Protein AF-0000000071182675 (afdb_homodimer)

Structure (mmCIF, N/CA/C/O backbone):
data_AF-0000000071182675-model_v1
#
loop_
_entity.id
_entity.type
_entity.pdbx_description
1 polymer 'Uncharacterized protein'
#
loop_
_atom_site.group_PDB
_atom_site.id
_atom_site.type_symbol
_atom_site.label_atom_id
_atom_site.label_alt_id
_atom_site.label_comp_id
_atom_site.label_asym_id
_atom_site.label_entity_id
_atom_site.label_seq_id
_atom_site.pdbx_PDB_ins_code
_atom_site.Cartn_x
_atom_site.Cartn_y
_atom_site.Cartn_z
_atom_site.occupancy
_atom_site.B_iso_or_equiv
_atom_site.auth_seq_id
_atom_site.auth_comp_id
_atom_site.auth_asym_id
_atom_site.auth_atom_id
_atom_site.pdbx_PDB_model_num
ATOM 1 N N . MET A 1 1 ? -35.312 14.773 6.383 1 55.62 1 MET A N 1
ATOM 2 C CA . MET A 1 1 ? -35.469 13.32 6.457 1 55.62 1 MET A CA 1
ATOM 3 C C . MET A 1 1 ? -34.75 12.758 7.676 1 55.62 1 MET A C 1
ATOM 5 O O . MET A 1 1 ? -33.719 13.297 8.109 1 55.62 1 MET A O 1
ATOM 9 N N . GLU A 1 2 ? -35.375 11.789 8.383 1 82.12 2 GLU A N 1
ATOM 10 C CA . GLU A 1 2 ? -34.781 11.133 9.547 1 82.12 2 GLU A CA 1
ATOM 11 C C . GLU A 1 2 ? -33.406 10.516 9.203 1 82.12 2 GLU A C 1
ATOM 13 O O . GLU A 1 2 ? -33.219 10.055 8.078 1 82.12 2 GLU A O 1
ATOM 18 N N . GLU A 1 3 ? -32.5 10.742 9.914 1 82.69 3 GLU A N 1
ATOM 19 C CA . GLU A 1 3 ? -31.141 10.227 9.75 1 82.69 3 GLU A CA 1
ATOM 20 C C . GLU A 1 3 ? -31.156 8.742 9.375 1 82.69 3 GLU A C 1
ATOM 22 O O . GLU A 1 3 ? -30.359 8.297 8.547 1 82.69 3 GLU A O 1
ATOM 27 N N . SER A 1 4 ? -32.125 8.07 9.945 1 87.31 4 SER A N 1
ATOM 28 C CA . SER A 1 4 ? -32.219 6.645 9.656 1 87.31 4 SER A CA 1
ATOM 29 C C . SER A 1 4 ? -32.656 6.406 8.211 1 87.31 4 SER A C 1
ATOM 31 O O . SER A 1 4 ? -32.156 5.5 7.547 1 87.31 4 SER A O 1
ATOM 33 N N . THR A 1 5 ? -33.562 7.211 7.746 1 90.56 5 THR A N 1
ATOM 34 C CA . THR A 1 5 ? -34.031 7.074 6.383 1 90.56 5 THR A CA 1
ATOM 35 C C . THR A 1 5 ? -32.938 7.391 5.375 1 90.56 5 THR A C 1
ATOM 37 O O . THR A 1 5 ? -32.781 6.695 4.367 1 90.56 5 THR A O 1
ATOM 40 N N . VAL A 1 6 ? -32.219 8.344 5.664 1 90.5 6 VAL A N 1
ATOM 41 C CA . VAL A 1 6 ? -31.125 8.727 4.781 1 90.5 6 VAL A CA 1
ATOM 42 C C . VAL A 1 6 ? -30.109 7.59 4.707 1 90.5 6 VAL A C 1
ATOM 44 O O . VAL A 1 6 ? -29.656 7.223 3.619 1 90.5 6 VAL A O 1
ATOM 47 N N . LEU A 1 7 ? -29.781 7.051 5.805 1 92.38 7 LEU A N 1
ATOM 48 C CA . LEU A 1 7 ? -28.812 5.965 5.852 1 92.38 7 LEU A CA 1
ATOM 49 C C . LEU A 1 7 ? -29.312 4.754 5.074 1 92.38 7 LEU A C 1
ATOM 51 O O . LEU A 1 7 ? -28.547 4.121 4.344 1 92.38 7 LEU A O 1
ATOM 55 N N . ILE A 1 8 ? -30.578 4.445 5.227 1 94.06 8 ILE A N 1
ATOM 56 C CA . ILE A 1 8 ? -31.172 3.307 4.531 1 94.06 8 ILE A CA 1
ATOM 57 C C . ILE A 1 8 ? -31.125 3.545 3.021 1 94.06 8 ILE A C 1
ATOM 59 O O . ILE A 1 8 ? -30.781 2.643 2.254 1 94.06 8 ILE A O 1
ATOM 63 N N . LEU A 1 9 ? -31.406 4.727 2.625 1 93.62 9 LEU A N 1
ATOM 64 C CA . LEU A 1 9 ? -31.375 5.07 1.207 1 93.62 9 LEU A CA 1
ATOM 65 C C . LEU A 1 9 ? -29.953 4.992 0.656 1 93.62 9 LEU A C 1
ATOM 67 O O . LEU A 1 9 ? -29.734 4.434 -0.421 1 93.62 9 LEU A O 1
ATOM 71 N N . LEU A 1 10 ? -29.078 5.52 1.411 1 92.94 10 LEU A N 1
ATOM 72 C CA . LEU A 1 10 ? -27.688 5.469 0.992 1 92.94 10 LEU A CA 1
ATOM 73 C C . LEU A 1 10 ? -27.188 4.031 0.897 1 92.94 10 LEU A C 1
ATOM 75 O O . LEU A 1 10 ? -26.453 3.68 -0.026 1 92.94 10 LEU A O 1
ATOM 79 N N . SER A 1 11 ? -27.594 3.271 1.802 1 95 11 SER A N 1
ATOM 80 C CA . SER A 1 11 ? -27.219 1.859 1.813 1 95 11 SER A CA 1
ATOM 81 C C . SER A 1 11 ? -27.781 1.131 0.596 1 95 11 SER A C 1
ATOM 83 O O . SER A 1 11 ? -27.078 0.312 -0.014 1 95 11 SER A O 1
ATOM 85 N N . LEU A 1 12 ? -28.969 1.476 0.275 1 94.81 12 LEU A N 1
ATOM 86 C CA . LEU A 1 12 ? -29.594 0.866 -0.893 1 94.81 12 LEU A CA 1
ATOM 87 C C . LEU A 1 12 ? -28.875 1.278 -2.172 1 94.81 12 LEU A C 1
ATOM 89 O O . LEU A 1 12 ? -28.656 0.451 -3.059 1 94.81 12 LEU A O 1
ATOM 93 N N . VAL A 1 13 ? -28.547 2.479 -2.266 1 94.44 13 VAL A N 1
ATOM 94 C CA . VAL A 1 13 ? -27.812 2.982 -3.424 1 94.44 13 VAL A CA 1
ATOM 95 C C . VAL A 1 13 ? -26.469 2.268 -3.537 1 94.44 13 VAL A C 1
ATOM 97 O O . VAL A 1 13 ? -26.062 1.882 -4.633 1 94.44 13 VAL A O 1
ATOM 100 N N . MET A 1 14 ? -25.844 2.125 -2.42 1 94.06 14 MET A N 1
ATOM 101 C CA . MET A 1 14 ? -24.547 1.448 -2.389 1 94.06 14 MET A CA 1
ATOM 102 C C . MET A 1 14 ? -24.672 -0.002 -2.842 1 94.06 14 MET A C 1
ATOM 104 O O . MET A 1 14 ? -23.859 -0.492 -3.619 1 94.06 14 MET A O 1
ATOM 108 N N . LEU A 1 15 ? -25.719 -0.626 -2.383 1 95.25 15 LEU A N 1
ATOM 109 C CA . LEU A 1 15 ? -25.969 -2.02 -2.738 1 95.25 15 LEU A CA 1
ATOM 110 C C . LEU A 1 15 ? -26.25 -2.158 -4.23 1 95.25 15 LEU A C 1
ATOM 112 O O . LEU A 1 15 ? -25.594 -2.934 -4.922 1 95.25 15 LEU A O 1
ATOM 116 N N . ILE A 1 16 ? -27.141 -1.417 -4.703 1 95.56 16 ILE A N 1
ATOM 117 C CA . ILE A 1 16 ? -27.578 -1.507 -6.094 1 95.56 16 ILE A CA 1
ATOM 118 C C . ILE A 1 16 ? -26.453 -1.05 -7.02 1 95.56 16 ILE A C 1
ATOM 120 O O . ILE A 1 16 ? -26.172 -1.699 -8.031 1 95.56 16 ILE A O 1
ATOM 124 N N . GLY A 1 17 ? -25.859 0.008 -6.699 1 93.75 17 GLY A N 1
ATOM 125 C CA . GLY A 1 17 ? -24.766 0.526 -7.52 1 93.75 17 GLY A CA 1
ATOM 126 C C . GLY A 1 17 ? -23.625 -0.45 -7.672 1 93.75 17 GLY A C 1
ATOM 127 O O . GLY A 1 17 ? -23.156 -0.697 -8.789 1 93.75 17 GLY A O 1
ATOM 128 N N . SER A 1 18 ? -23.141 -0.96 -6.562 1 94.19 18 SER A N 1
ATOM 129 C CA . SER A 1 18 ? -22.031 -1.905 -6.605 1 94.19 18 SER A CA 1
ATOM 130 C C . SER A 1 18 ? -22.422 -3.172 -7.363 1 94.19 18 SER A C 1
ATOM 132 O O . SER A 1 18 ? -21.625 -3.699 -8.141 1 94.19 18 SER A O 1
ATOM 134 N N . TYR A 1 19 ? -23.609 -3.6 -7.16 1 95.25 19 TYR A N 1
ATOM 135 C CA . TYR A 1 19 ? -24.047 -4.816 -7.828 1 95.25 19 TYR A CA 1
ATOM 136 C C . TYR A 1 19 ? -24.203 -4.594 -9.328 1 95.25 19 TYR A C 1
ATOM 138 O O . TYR A 1 19 ? -23.828 -5.453 -10.133 1 95.25 19 TYR A O 1
ATOM 146 N N . LEU A 1 20 ? -24.719 -3.5 -9.719 1 95.19 20 LEU A N 1
ATOM 147 C CA . LEU A 1 20 ? -24.922 -3.201 -11.133 1 95.19 20 LEU A CA 1
ATOM 148 C C . LEU A 1 20 ? -23.578 -3.082 -11.852 1 95.19 20 LEU A C 1
ATOM 150 O O . LEU A 1 20 ? -23.391 -3.668 -12.922 1 95.19 20 LEU A O 1
ATOM 154 N N . VAL A 1 21 ? -22.672 -2.389 -11.297 1 93.31 21 VAL A N 1
ATOM 155 C CA . VAL A 1 21 ? -21.375 -2.193 -11.922 1 93.31 21 VAL A CA 1
ATOM 156 C C . VAL A 1 21 ? -20.625 -3.525 -12 1 93.31 21 VAL A C 1
ATOM 158 O O . VAL A 1 21 ? -20.016 -3.842 -13.023 1 93.31 21 VAL A O 1
ATOM 161 N N . GLY A 1 22 ? -20.656 -4.273 -10.906 1 94.19 22 GLY A N 1
ATOM 162 C CA . GLY A 1 22 ? -20.016 -5.582 -10.898 1 94.19 22 GLY A CA 1
ATOM 163 C C . GLY A 1 22 ? -20.625 -6.547 -11.891 1 94.19 22 GLY A C 1
ATOM 164 O O . GLY A 1 22 ? -19.984 -7.516 -12.305 1 94.19 22 GLY A O 1
ATOM 165 N N . SER A 1 23 ? -21.828 -6.293 -12.32 1 95.44 23 SER A N 1
ATOM 166 C CA . SER A 1 23 ? -22.531 -7.195 -13.227 1 95.44 23 SER A CA 1
ATOM 167 C C . SER A 1 23 ? -22.141 -6.93 -14.68 1 95.44 23 SER A C 1
ATOM 169 O O . SER A 1 23 ? -22.422 -7.75 -15.562 1 95.44 23 SER A O 1
ATOM 171 N N . ILE A 1 24 ? -21.484 -5.945 -14.93 1 93.5 24 ILE A N 1
ATOM 172 C CA . ILE A 1 24 ? -21.141 -5.539 -16.297 1 93.5 24 ILE A CA 1
ATOM 173 C C . ILE A 1 24 ? -20.297 -6.617 -16.953 1 93.5 24 ILE A C 1
ATOM 175 O O . ILE A 1 24 ? -20.656 -7.113 -18.031 1 93.5 24 ILE A O 1
ATOM 179 N N . PRO A 1 25 ? -19.25 -7.07 -16.359 1 92.56 25 PRO A N 1
ATOM 180 C CA . PRO A 1 25 ? -18.438 -8.109 -17.016 1 92.56 25 PRO A CA 1
ATOM 181 C C . PRO A 1 25 ? -19.172 -9.438 -17.125 1 92.56 25 PRO A C 1
ATOM 183 O O . PRO A 1 25 ? -18.812 -10.281 -17.953 1 92.56 25 PRO A O 1
ATOM 186 N N . LEU A 1 26 ? -20.141 -9.625 -16.344 1 92.56 26 LEU A N 1
ATOM 187 C CA . LEU A 1 26 ? -20.891 -10.875 -16.328 1 92.56 26 LEU A CA 1
ATOM 188 C C . LEU A 1 26 ? -21.797 -10.977 -17.562 1 92.56 26 LEU A C 1
ATOM 190 O O . LEU A 1 26 ? -22.094 -12.078 -18.031 1 92.56 26 LEU A O 1
ATOM 194 N N . VAL A 1 27 ? -22.172 -9.867 -18.078 1 90.44 27 VAL A N 1
ATOM 195 C CA . VAL A 1 27 ? -23.156 -9.883 -19.141 1 90.44 27 VAL A CA 1
ATOM 196 C C . VAL A 1 27 ? -22.469 -9.688 -20.484 1 90.44 27 VAL A C 1
ATOM 198 O O . VAL A 1 27 ? -23.109 -9.773 -21.547 1 90.44 27 VAL A O 1
ATOM 201 N N . MET A 1 28 ? -21.203 -9.469 -20.5 1 86.94 28 MET A N 1
ATOM 202 C CA . MET A 1 28 ? -20.469 -9.258 -21.734 1 86.94 28 MET A CA 1
ATOM 203 C C . MET A 1 28 ? -19.781 -10.539 -22.188 1 86.94 28 MET A C 1
ATOM 205 O O . MET A 1 28 ? -19.016 -11.133 -21.422 1 86.94 28 MET A O 1
ATOM 209 N N . PRO A 1 29 ? -20.156 -10.969 -23.344 1 84.44 29 PRO A N 1
ATOM 210 C CA . PRO A 1 29 ? -19.391 -12.102 -23.875 1 84.44 29 PRO A CA 1
ATOM 211 C C . PRO A 1 29 ? -17.984 -11.695 -24.312 1 84.44 29 PRO A C 1
ATOM 213 O O . PRO A 1 29 ? -17.828 -10.789 -25.125 1 84.44 29 PRO A O 1
ATOM 216 N N . MET A 1 30 ? -17.062 -12.203 -23.641 1 86 30 MET A N 1
ATOM 217 C CA . MET A 1 30 ? -15.688 -11.828 -23.953 1 86 30 MET A CA 1
ATOM 218 C C . MET A 1 30 ? -14.844 -13.062 -24.25 1 86 30 MET A C 1
ATOM 220 O O . MET A 1 30 ? -15.062 -14.125 -23.672 1 86 30 MET A O 1
ATOM 224 N N . SER A 1 31 ? -13.984 -12.82 -25.25 1 89.94 31 SER A N 1
ATOM 225 C CA . SER A 1 31 ? -12.977 -13.844 -25.484 1 89.94 31 SER A CA 1
ATOM 226 C C . SER A 1 31 ? -12.039 -13.992 -24.297 1 89.94 31 SER A C 1
ATOM 228 O O . SER A 1 31 ? -12.016 -13.141 -23.406 1 89.94 31 SER A O 1
ATOM 230 N N . GLU A 1 32 ? -11.344 -15.008 -24.312 1 87.31 32 GLU A N 1
ATOM 231 C CA . GLU A 1 32 ? -10.398 -15.25 -23.234 1 87.31 32 GLU A CA 1
ATOM 232 C C . GLU A 1 32 ? -9.344 -14.141 -23.172 1 87.31 32 GLU A C 1
ATOM 234 O O . GLU A 1 32 ? -8.992 -13.68 -22.078 1 87.31 32 GLU A O 1
ATOM 239 N N . SER A 1 33 ? -8.906 -13.773 -24.312 1 88.94 33 SER A N 1
ATOM 240 C CA . SER A 1 33 ? -7.887 -12.727 -24.375 1 88.94 33 SER A CA 1
ATOM 241 C C . SER A 1 33 ? -8.438 -11.398 -23.859 1 88.94 33 SER A C 1
ATOM 243 O O . SER A 1 33 ? -7.758 -10.688 -23.109 1 88.94 33 SER A O 1
ATOM 245 N N . LYS A 1 34 ? -9.625 -11.102 -24.234 1 92.12 34 LYS A N 1
ATOM 246 C CA . LYS A 1 34 ? -10.266 -9.867 -23.781 1 92.12 34 LYS A CA 1
ATOM 247 C C . LYS A 1 34 ? -10.531 -9.906 -22.266 1 92.12 34 LYS A C 1
ATOM 249 O O . LYS A 1 34 ? -10.352 -8.906 -21.578 1 92.12 34 LYS A O 1
ATOM 254 N N . MET A 1 35 ? -10.891 -11.031 -21.812 1 91.44 35 MET A N 1
ATOM 255 C CA . MET A 1 35 ? -11.148 -11.188 -20.391 1 91.44 35 MET A CA 1
ATOM 256 C C . MET A 1 35 ? -9.875 -10.977 -19.578 1 91.44 35 MET A C 1
ATOM 258 O O . MET A 1 35 ? -9.906 -10.375 -18.5 1 91.44 35 MET A O 1
ATOM 262 N N . GLN A 1 36 ? -8.859 -11.43 -20.109 1 91.88 36 GLN A N 1
ATOM 263 C CA . GLN A 1 36 ? -7.582 -11.25 -19.422 1 91.88 36 GLN A CA 1
ATOM 264 C C . GLN A 1 36 ? -7.207 -9.773 -19.344 1 91.88 36 GLN A C 1
ATOM 266 O O . GLN A 1 36 ? -6.754 -9.289 -18.312 1 91.88 36 GLN A O 1
ATOM 271 N N . ASN A 1 37 ? -7.449 -9.125 -20.406 1 94.19 37 ASN A N 1
ATOM 272 C CA . ASN A 1 37 ? -7.168 -7.691 -20.422 1 94.19 37 ASN A CA 1
ATOM 273 C C . ASN A 1 37 ? -8.062 -6.93 -19.453 1 94.19 37 ASN A C 1
ATOM 275 O O . ASN A 1 37 ? -7.598 -6.047 -18.734 1 94.19 37 ASN A O 1
ATOM 279 N N . VAL A 1 38 ? -9.258 -7.352 -19.453 1 93.75 38 VAL A N 1
ATOM 280 C CA . VAL A 1 38 ? -10.219 -6.691 -18.578 1 93.75 38 VAL A CA 1
ATOM 281 C C . VAL A 1 38 ? -9.891 -7 -17.125 1 93.75 38 VAL A C 1
ATOM 283 O O . VAL A 1 38 ? -10.031 -6.137 -16.25 1 93.75 38 VAL A O 1
ATOM 286 N N . SER A 1 39 ? -9.43 -8.141 -16.859 1 94 39 SER A N 1
ATOM 287 C CA . SER A 1 39 ? -9.047 -8.523 -15.508 1 94 39 SER A CA 1
ATOM 288 C C . SER A 1 39 ? -7.824 -7.738 -15.039 1 94 39 SER A C 1
ATOM 290 O O . SER A 1 39 ? -7.75 -7.332 -13.875 1 94 39 SER A O 1
ATOM 292 N N . VAL A 1 40 ? -6.945 -7.586 -15.977 1 95.19 40 VAL A N 1
ATOM 293 C CA . VAL A 1 40 ? -5.754 -6.805 -15.656 1 95.19 40 VAL A CA 1
ATOM 294 C C . VAL A 1 40 ? -6.145 -5.352 -15.391 1 95.19 40 VAL A C 1
ATOM 296 O O . VAL A 1 40 ? -5.621 -4.723 -14.469 1 95.19 40 VAL A O 1
ATOM 299 N N . LEU A 1 41 ? -7.07 -4.879 -16.109 1 95.88 41 LEU A N 1
ATOM 300 C CA . LEU A 1 41 ? -7.629 -3.557 -15.852 1 95.88 41 LEU A CA 1
ATOM 301 C C . LEU A 1 41 ? -8.266 -3.494 -14.469 1 95.88 41 LEU A C 1
ATOM 303 O O . LEU A 1 41 ? -8.055 -2.527 -13.727 1 95.88 41 LEU A O 1
ATOM 307 N N . GLY A 1 42 ? -9.016 -4.492 -14.211 1 94.88 42 GLY A N 1
ATOM 308 C CA . GLY A 1 42 ? -9.625 -4.578 -12.898 1 94.88 42 GLY A CA 1
ATOM 309 C C . GLY A 1 42 ? -8.617 -4.562 -11.766 1 94.88 42 GLY A C 1
ATOM 310 O O . GLY A 1 42 ? -8.828 -3.898 -10.75 1 94.88 42 GLY A O 1
ATOM 311 N N . ALA A 1 43 ? -7.562 -5.305 -11.938 1 95 43 ALA A N 1
ATOM 312 C CA . ALA A 1 43 ? -6.496 -5.32 -10.938 1 95 43 ALA A CA 1
ATOM 313 C C . ALA A 1 43 ? -5.898 -3.93 -10.75 1 95 43 ALA A C 1
ATOM 315 O O . ALA A 1 43 ? -5.645 -3.502 -9.625 1 95 43 ALA A O 1
ATOM 316 N N . GLY A 1 44 ? -5.68 -3.271 -11.852 1 95.94 44 GLY A N 1
ATOM 317 C CA . GLY A 1 44 ? -5.223 -1.894 -11.789 1 95.94 44 GLY A CA 1
ATOM 318 C C . GLY A 1 44 ? -6.184 -0.977 -11.062 1 95.94 44 GLY A C 1
ATOM 319 O O . GLY A 1 44 ? -5.766 -0.148 -10.25 1 95.94 44 GLY A O 1
ATOM 320 N N . LEU A 1 45 ? -7.41 -1.135 -11.328 1 95.5 45 LEU A N 1
ATOM 321 C CA . LEU A 1 45 ? -8.438 -0.343 -10.664 1 95.5 45 LEU A CA 1
ATOM 322 C C . LEU A 1 45 ? -8.383 -0.539 -9.156 1 95.5 45 LEU A C 1
ATOM 324 O O . LEU A 1 45 ? -8.539 0.42 -8.391 1 95.5 45 LEU A O 1
ATOM 328 N N . LEU A 1 46 ? -8.164 -1.736 -8.758 1 95.06 46 LEU A N 1
ATOM 329 C CA . LEU A 1 46 ? -8.094 -2.039 -7.332 1 95.06 46 LEU A CA 1
ATOM 330 C C . LEU A 1 46 ? -6.902 -1.342 -6.688 1 95.06 46 LEU A C 1
ATOM 332 O O . LEU A 1 46 ? -7.043 -0.7 -5.645 1 95.06 46 LEU A O 1
ATOM 336 N N . VAL A 1 47 ? -5.785 -1.432 -7.352 1 95.94 47 VAL A N 1
ATOM 337 C CA . VAL A 1 47 ? -4.566 -0.821 -6.836 1 95.94 47 VAL A CA 1
ATOM 338 C C . VAL A 1 47 ? -4.723 0.697 -6.797 1 95.94 47 VAL A C 1
ATOM 340 O O . VAL A 1 47 ? -4.465 1.328 -5.77 1 95.94 47 VAL A O 1
ATOM 343 N N . GLY A 1 48 ? -5.16 1.234 -7.879 1 95.5 48 GLY A N 1
ATOM 344 C CA . GLY A 1 48 ? -5.359 2.672 -7.961 1 95.5 48 GLY A CA 1
ATOM 345 C C . GLY A 1 48 ? -6.355 3.199 -6.945 1 95.5 48 GLY A C 1
ATOM 346 O O . GLY A 1 48 ? -6.152 4.266 -6.367 1 95.5 48 GLY A O 1
ATOM 347 N N . THR A 1 49 ? -7.375 2.488 -6.754 1 93.56 49 THR A N 1
ATOM 348 C CA . THR A 1 49 ? -8.406 2.881 -5.793 1 93.56 49 THR A CA 1
ATOM 349 C C . THR A 1 49 ? -7.844 2.883 -4.375 1 93.56 49 THR A C 1
ATOM 351 O O . THR A 1 49 ? -8.102 3.807 -3.6 1 93.56 49 THR A O 1
ATOM 354 N N . ALA A 1 50 ? -7.09 1.902 -4.051 1 93.88 50 ALA A N 1
ATOM 355 C CA . ALA A 1 50 ? -6.488 1.824 -2.721 1 93.88 50 ALA A CA 1
ATOM 356 C C . ALA A 1 50 ? -5.598 3.033 -2.449 1 93.88 50 ALA A C 1
ATOM 358 O O . ALA A 1 50 ? -5.707 3.666 -1.396 1 93.88 50 ALA A O 1
ATOM 359 N N . LEU A 1 51 ? -4.84 3.428 -3.412 1 95.62 51 LEU A N 1
ATOM 360 C CA . LEU A 1 51 ? -3.795 4.422 -3.213 1 95.62 51 LEU A CA 1
ATOM 361 C C . LEU A 1 51 ? -4.336 5.832 -3.438 1 95.62 51 LEU A C 1
ATOM 363 O O . LEU A 1 51 ? -3.969 6.766 -2.719 1 95.62 51 LEU A O 1
ATOM 367 N N . ALA A 1 52 ? -5.258 5.98 -4.371 1 94 52 ALA A N 1
ATOM 368 C CA . ALA A 1 52 ? -5.648 7.312 -4.824 1 94 52 ALA A CA 1
ATOM 369 C C . ALA A 1 52 ? -6.949 7.758 -4.164 1 94 52 ALA A C 1
ATOM 371 O O . ALA A 1 52 ? -7.277 8.945 -4.168 1 94 52 ALA A O 1
ATOM 372 N N . VAL A 1 53 ? -7.633 6.84 -3.688 1 92.25 53 VAL A N 1
ATOM 373 C CA . VAL A 1 53 ? -8.945 7.223 -3.186 1 92.25 53 VAL A CA 1
ATOM 374 C C . VAL A 1 53 ? -9.062 6.852 -1.71 1 92.25 53 VAL A C 1
ATOM 376 O O . VAL A 1 53 ? -9.195 7.73 -0.852 1 92.25 53 VAL A O 1
ATOM 379 N N . ILE A 1 54 ? -8.891 5.633 -1.378 1 92.12 54 ILE A N 1
ATOM 380 C CA . ILE A 1 54 ? -9.219 5.141 -0.045 1 92.12 54 ILE A CA 1
ATOM 381 C C . ILE A 1 54 ? -8.266 5.742 0.98 1 92.12 54 ILE A C 1
ATOM 383 O O . ILE A 1 54 ? -8.695 6.273 2.008 1 92.12 54 ILE A O 1
ATOM 387 N N . ILE A 1 55 ? -6.98 5.715 0.707 1 93.75 55 ILE A N 1
ATOM 388 C CA . ILE A 1 55 ? -5.992 6.203 1.666 1 93.75 55 ILE A CA 1
ATOM 389 C C . ILE A 1 55 ? -6.176 7.703 1.875 1 93.75 55 ILE A C 1
ATOM 391 O O . ILE A 1 55 ? -6.344 8.164 3.008 1 93.75 55 ILE A O 1
ATOM 395 N N . PRO A 1 56 ? -6.242 8.547 0.829 1 92.62 56 PRO A N 1
ATOM 396 C CA . PRO A 1 56 ? -6.414 9.992 1.027 1 92.62 56 PRO A CA 1
ATOM 397 C C . PRO A 1 56 ? -7.719 10.336 1.735 1 92.62 56 PRO A C 1
ATOM 399 O O . PRO A 1 56 ? -7.746 11.219 2.596 1 92.62 56 PRO A O 1
ATOM 402 N N . GLU A 1 57 ? -8.75 9.648 1.387 1 88.94 57 GLU A N 1
ATOM 403 C CA . GLU A 1 57 ? -10.031 9.93 2.029 1 88.94 57 GLU A CA 1
ATOM 404 C C . GLU A 1 57 ? -10.016 9.508 3.494 1 88.94 57 GLU A C 1
ATOM 406 O O . GLU A 1 57 ? -10.656 10.141 4.336 1 88.94 57 GLU A O 1
ATOM 411 N N . GLY A 1 58 ? -9.398 8.422 3.762 1 90.25 58 GLY A N 1
ATOM 412 C CA . GLY A 1 58 ? -9.227 8.031 5.152 1 90.25 58 GLY A CA 1
ATOM 413 C C . GLY A 1 58 ? -8.461 9.062 5.965 1 90.25 58 GLY A C 1
ATOM 414 O O . GLY A 1 58 ? -8.828 9.352 7.105 1 90.25 58 GLY A O 1
ATOM 415 N N . VAL A 1 59 ? -7.418 9.562 5.359 1 91.12 59 VAL A N 1
ATOM 416 C CA . VAL A 1 59 ? -6.625 10.594 6.016 1 91.12 59 VAL A CA 1
ATOM 417 C C . VAL A 1 59 ? -7.477 11.844 6.223 1 91.12 59 VAL A C 1
ATOM 419 O O . VAL A 1 59 ? -7.441 12.461 7.297 1 91.12 59 VAL A O 1
ATOM 422 N N . ARG A 1 60 ? -8.18 12.164 5.242 1 87.69 60 ARG A N 1
ATOM 423 C CA . ARG A 1 60 ? -9.062 13.32 5.34 1 87.69 60 ARG A CA 1
ATOM 424 C C . ARG A 1 60 ? -10.055 13.156 6.484 1 87.69 60 ARG A C 1
ATOM 426 O O . ARG A 1 60 ? -10.25 14.078 7.277 1 87.69 60 ARG A O 1
ATOM 433 N N . ALA A 1 61 ? -10.703 12.047 6.559 1 84.5 61 ALA A N 1
ATOM 434 C CA . ALA A 1 61 ? -11.68 11.773 7.602 1 84.5 61 ALA A CA 1
ATOM 435 C C . ALA A 1 61 ? -11.031 11.805 8.984 1 84.5 61 ALA A C 1
ATOM 437 O O . ALA A 1 61 ? -11.648 12.25 9.953 1 84.5 61 ALA A O 1
ATOM 438 N N . LEU A 1 62 ? -9.852 11.375 9.07 1 85.81 62 LEU A N 1
ATOM 439 C CA . LEU A 1 62 ? -9.125 11.32 10.336 1 85.81 62 LEU A CA 1
ATOM 440 C C . LEU A 1 62 ? -8.812 12.727 10.844 1 85.81 62 LEU A C 1
ATOM 442 O O . LEU A 1 62 ? -8.906 12.992 12.039 1 85.81 62 LEU A O 1
ATOM 446 N N . PHE A 1 63 ? -8.508 13.672 9.969 1 81.44 63 PHE A N 1
ATOM 447 C CA . PHE A 1 63 ? -8.062 15.008 10.352 1 81.44 63 PHE A CA 1
ATOM 448 C C . PHE A 1 63 ? -9.234 15.969 10.406 1 81.44 63 PHE A C 1
ATOM 450 O O . PHE A 1 63 ? -9.117 17.078 10.938 1 81.44 63 PHE A O 1
ATOM 457 N N . SER A 1 64 ? -10.234 15.766 9.719 1 72.44 64 SER A N 1
ATOM 458 C CA . SER A 1 64 ? -11.406 16.641 9.789 1 72.44 64 SER A CA 1
ATOM 459 C C . SER A 1 64 ? -11.938 16.75 11.211 1 72.44 64 SER A C 1
ATOM 461 O O . SER A 1 64 ? -12.617 17.719 11.555 1 72.44 64 SER A O 1
ATOM 463 N N . SER A 1 65 ? -11.703 15.82 12.047 1 54.88 65 SER A N 1
ATOM 464 C CA . SER A 1 65 ? -12.164 15.922 13.43 1 54.88 65 SER A CA 1
ATOM 465 C C . SER A 1 65 ? -11.43 17.031 14.18 1 54.88 65 SER A C 1
ATOM 467 O O . SER A 1 65 ? -11.891 17.5 15.219 1 54.88 65 SER A O 1
ATOM 469 N N . VAL A 1 66 ? -10.195 17.219 13.898 1 49.75 66 VAL A N 1
ATOM 470 C CA . VAL A 1 66 ? -9.414 18.234 14.609 1 49.75 66 VAL A CA 1
ATOM 471 C C . VAL A 1 66 ? -9.797 19.625 14.117 1 49.75 66 VAL A C 1
ATOM 473 O O . VAL A 1 66 ? -9.602 19.953 12.945 1 49.75 66 VAL A O 1
ATOM 476 N N . GLY A 1 67 ? -11.031 20 14.406 1 41.47 67 GLY A N 1
ATOM 477 C CA . GLY A 1 67 ? -11.484 21.359 14.195 1 41.47 67 GLY A CA 1
ATOM 478 C C . GLY A 1 67 ? -10.344 22.344 13.984 1 41.47 67 GLY A C 1
ATOM 479 O O . GLY A 1 67 ? -9.211 22.078 14.398 1 41.47 67 GLY A O 1
ATOM 480 N N . ALA A 1 68 ? -10.445 23.312 13.055 1 36.25 68 ALA A N 1
ATOM 481 C CA . ALA A 1 68 ? -9.57 24.484 12.969 1 36.25 68 ALA A CA 1
ATOM 482 C C . ALA A 1 68 ? -9.047 24.875 14.352 1 36.25 68 ALA A C 1
ATOM 484 O O . ALA A 1 68 ? -9.805 24.922 15.32 1 36.25 68 ALA A O 1
ATOM 485 N N . PRO A 1 69 ? -7.844 24.781 14.742 1 33.28 69 PRO A N 1
ATOM 486 C CA . PRO A 1 69 ? -7.574 25.484 16 1 33.28 69 PRO A CA 1
ATOM 487 C C . PRO A 1 69 ? -8.523 26.656 16.234 1 33.28 69 PRO A C 1
ATOM 489 O O . PRO A 1 69 ? -8.656 27.531 15.367 1 33.28 69 PRO A O 1
ATOM 492 N N . GLU A 1 70 ? -9.664 26.562 16.75 1 30.77 70 GLU A N 1
ATOM 493 C CA . GLU A 1 70 ? -10.148 27.828 17.281 1 30.77 70 GLU A CA 1
ATOM 494 C C . GLU A 1 70 ? -8.992 28.734 17.672 1 30.77 70 GLU A C 1
ATOM 496 O O . GLU A 1 70 ? -8.102 28.328 18.422 1 30.77 70 GLU A O 1
ATOM 501 N N . LEU A 1 71 ? -8.578 29.719 16.844 1 30.72 71 LEU A N 1
ATOM 502 C CA . LEU A 1 71 ? -7.73 30.875 17.109 1 30.72 71 LEU A CA 1
ATOM 503 C C . LEU A 1 71 ? -7.855 31.312 18.578 1 30.72 71 LEU A C 1
ATOM 505 O O . LEU A 1 71 ? -8.336 32.406 18.859 1 30.72 71 LEU A O 1
ATOM 509 N N . LYS A 1 72 ? -8.43 30.688 19.547 1 33.59 72 LYS A N 1
ATOM 510 C CA . LYS A 1 72 ? -8.227 31.5 20.766 1 33.59 72 LYS A CA 1
ATOM 511 C C . LYS A 1 72 ? -6.746 31.766 21 1 33.59 72 LYS A C 1
ATOM 513 O O . LYS A 1 72 ? -5.891 31.047 20.469 1 33.59 72 LYS A O 1
ATOM 518 N N . HIS A 1 73 ? -6.352 32.656 22.031 1 30.52 73 HIS A N 1
ATOM 519 C CA . HIS A 1 73 ? -5.203 33.344 22.625 1 30.52 73 HIS A CA 1
ATOM 520 C C . HIS A 1 73 ? -4.016 32.375 22.766 1 30.52 73 HIS A C 1
ATOM 522 O O . HIS A 1 73 ? -4.199 31.188 23.031 1 30.52 73 HIS A O 1
ATOM 528 N N . ALA A 1 74 ? -2.826 32.75 22.281 1 34.44 74 ALA A N 1
ATOM 529 C CA . ALA A 1 74 ? -1.421 32.344 22.328 1 34.44 74 ALA A CA 1
ATOM 530 C C . ALA A 1 74 ? -1.104 31.609 23.609 1 34.44 74 ALA A C 1
ATOM 532 O O . ALA A 1 74 ? 0.064 31.438 23.969 1 34.44 74 ALA A O 1
ATOM 533 N N . SER A 1 75 ? -2.016 31.219 24.547 1 33.38 75 SER A N 1
ATOM 534 C CA . SER A 1 75 ? -1.343 30.766 25.766 1 33.38 75 SER A CA 1
ATOM 535 C C . SER A 1 75 ? -0.499 29.516 25.484 1 33.38 75 SER A C 1
ATOM 537 O O . SER A 1 75 ? -0.67 28.859 24.469 1 33.38 75 SER A O 1
ATOM 539 N N . PRO A 1 76 ? 0.229 28.938 26.469 1 38.25 76 PRO A N 1
ATOM 540 C CA . PRO A 1 76 ? 1.141 27.797 26.578 1 38.25 76 PRO A CA 1
ATOM 541 C C . PRO A 1 76 ? 0.624 26.562 25.859 1 38.25 76 PRO A C 1
ATOM 543 O O . PRO A 1 76 ? 1.252 25.5 25.906 1 38.25 76 PRO A O 1
ATOM 546 N N . THR A 1 77 ? -0.561 26.547 25.297 1 37.12 77 THR A N 1
ATOM 547 C CA . THR A 1 77 ? -1.331 25.438 24.75 1 37.12 77 THR A CA 1
ATOM 548 C C . THR A 1 77 ? -0.832 25.062 23.359 1 37.12 77 THR A C 1
ATOM 550 O O . THR A 1 77 ? -1.42 24.203 22.688 1 37.12 77 THR A O 1
ATOM 553 N N . ASP A 1 78 ? -0.032 25.766 22.734 1 40.69 78 ASP A N 1
ATOM 554 C CA . ASP A 1 78 ? 0.583 25.391 21.453 1 40.69 78 ASP A CA 1
ATOM 555 C C . ASP A 1 78 ? 1.195 24 21.531 1 40.69 78 ASP A C 1
ATOM 557 O O . ASP A 1 78 ? 1.241 23.281 20.531 1 40.69 78 ASP A O 1
ATOM 561 N N . LEU A 1 79 ? 1.759 23.688 22.672 1 37.56 79 LEU A N 1
ATOM 562 C CA . LEU A 1 79 ? 2.363 22.375 22.875 1 37.56 79 LEU A CA 1
ATOM 563 C C . LEU A 1 79 ? 1.322 21.266 22.719 1 37.56 79 LEU A C 1
ATOM 565 O O . LEU A 1 79 ? 1.646 20.156 22.297 1 37.56 79 LEU A O 1
ATOM 569 N N . LYS A 1 80 ? 0.121 21.5 23.156 1 42.84 80 LYS A N 1
ATOM 570 C CA . LYS A 1 80 ? -0.916 20.469 23.141 1 42.84 80 LYS A CA 1
ATOM 571 C C . LYS A 1 80 ? -1.397 20.172 21.734 1 42.84 80 LYS A C 1
ATOM 573 O O . LYS A 1 80 ? -1.712 19.031 21.391 1 42.84 80 LYS A O 1
ATOM 578 N N . LEU A 1 81 ? -1.367 21.062 20.875 1 42.34 81 LEU A N 1
ATOM 579 C CA . LEU A 1 81 ? -1.812 20.891 19.5 1 42.34 81 LEU A CA 1
ATOM 580 C C . LEU A 1 81 ? -0.845 20.016 18.719 1 42.34 81 LEU A C 1
ATOM 582 O O . LEU A 1 81 ? -1.268 19.203 17.891 1 42.34 81 LEU A O 1
ATOM 586 N N . GLU A 1 82 ? 0.448 20.234 18.969 1 46.03 82 GLU A N 1
ATOM 587 C CA . GLU A 1 82 ? 1.456 19.406 18.312 1 46.03 82 GLU A CA 1
ATOM 588 C C . GLU A 1 82 ? 1.308 17.938 18.719 1 46.03 82 GLU A C 1
ATOM 590 O O . GLU A 1 82 ? 1.484 17.047 17.891 1 46.03 82 GLU A O 1
ATOM 595 N N . VAL A 1 83 ? 1.03 17.75 20.109 1 45.12 83 VAL A N 1
ATOM 596 C CA . VAL A 1 83 ? 0.909 16.391 20.625 1 45.12 83 VAL A CA 1
ATOM 597 C C . VAL A 1 83 ? -0.31 15.719 20.016 1 45.12 83 VAL A C 1
ATOM 599 O O . VAL A 1 83 ? -0.25 14.539 19.641 1 45.12 83 VAL A O 1
ATOM 602 N N . GLU A 1 84 ? -1.354 16.531 19.797 1 51.66 84 GLU A N 1
ATOM 603 C CA . GLU A 1 84 ? -2.586 15.945 19.266 1 51.66 84 GLU A CA 1
ATOM 604 C C . GLU A 1 84 ? -2.439 15.578 17.797 1 51.66 84 GLU A C 1
ATOM 606 O O . GLU A 1 84 ? -2.936 14.539 17.359 1 51.66 84 GLU A O 1
ATOM 611 N N . THR A 1 85 ? -1.639 16.359 17.078 1 55 85 THR A N 1
ATOM 612 C CA . THR A 1 85 ? -1.467 16.078 15.656 1 55 85 THR A CA 1
ATOM 613 C C . THR A 1 85 ? -0.548 14.883 15.445 1 55 85 THR A C 1
ATOM 615 O O . THR A 1 85 ? -0.755 14.086 14.523 1 55 85 THR A O 1
ATOM 618 N N . THR A 1 86 ? 0.492 14.773 16.344 1 56.81 86 THR A N 1
ATOM 619 C CA . THR A 1 86 ? 1.416 13.648 16.25 1 56.81 86 THR A CA 1
ATOM 620 C C . THR A 1 86 ? 0.681 12.328 16.453 1 56.81 86 THR A C 1
ATOM 622 O O . THR A 1 86 ? 0.961 11.344 15.766 1 56.81 86 THR A O 1
ATOM 625 N N . ASP A 1 87 ? -0.395 12.492 17.172 1 74.69 87 ASP A N 1
ATOM 626 C CA . ASP A 1 87 ? -1.15 11.281 17.484 1 74.69 87 ASP A CA 1
ATOM 627 C C . ASP A 1 87 ? -2.004 10.836 16.297 1 74.69 87 ASP A C 1
ATOM 629 O O . ASP A 1 87 ? -2.07 9.648 15.992 1 74.69 87 ASP A O 1
ATOM 633 N N . LEU A 1 88 ? -2.254 11.773 15.508 1 82.38 88 LEU A N 1
ATOM 634 C CA . LEU A 1 88 ? -3.133 11.414 14.398 1 82.38 88 LEU A CA 1
ATOM 635 C C . LEU A 1 88 ? -2.346 10.758 13.273 1 82.38 88 LEU A C 1
ATOM 637 O O . LEU A 1 88 ? -2.828 9.812 12.633 1 82.38 88 LEU A O 1
ATOM 641 N N . HIS A 1 89 ? -1.155 11.227 13.125 1 85.69 89 HIS A N 1
ATOM 642 C CA . HIS A 1 89 ? -0.335 10.656 12.062 1 85.69 89 HIS A CA 1
ATOM 643 C C . HIS A 1 89 ? 0.049 9.219 12.375 1 85.69 89 HIS A C 1
ATOM 645 O O . HIS A 1 89 ? 0.094 8.375 11.469 1 85.69 89 HIS A O 1
ATOM 651 N N . SER A 1 90 ? 0.264 8.945 13.625 1 87 90 SER A N 1
ATOM 652 C CA . SER A 1 90 ? 0.567 7.578 14.031 1 87 90 SER A CA 1
ATOM 653 C C . SER A 1 90 ? -0.632 6.66 13.82 1 87 90 SER A C 1
ATOM 655 O O . SER A 1 90 ? -0.468 5.484 13.492 1 87 90 SER A O 1
ATOM 657 N N . LEU A 1 91 ? -1.77 7.188 13.914 1 90.69 91 LEU A N 1
ATOM 658 C CA . LEU A 1 91 ? -2.99 6.406 13.742 1 90.69 91 LEU A CA 1
ATOM 659 C C . LEU A 1 91 ? -3.156 5.961 12.289 1 90.69 91 LEU A C 1
ATOM 661 O O . LEU A 1 91 ? -3.771 4.93 12.023 1 90.69 91 LEU A O 1
ATOM 665 N N . ILE A 1 92 ? -2.578 6.719 11.398 1 93.38 92 ILE A N 1
ATOM 666 C CA . ILE A 1 92 ? -2.615 6.332 10 1 93.38 92 ILE A CA 1
ATOM 667 C C . ILE A 1 92 ? -1.895 4.996 9.812 1 93.38 92 ILE A C 1
ATOM 669 O O . ILE A 1 92 ? -2.467 4.047 9.273 1 93.38 92 ILE A O 1
ATOM 673 N N . GLY A 1 93 ? -0.713 4.98 10.328 1 94.12 93 GLY A N 1
ATOM 674 C CA . GLY A 1 93 ? 0.104 3.785 10.18 1 94.12 93 GLY A CA 1
ATOM 675 C C . GLY A 1 93 ? -0.465 2.582 10.906 1 94.12 93 GLY A C 1
ATOM 676 O O . GLY A 1 93 ? -0.52 1.483 10.352 1 94.12 93 GLY A O 1
ATOM 677 N N . VAL A 1 94 ? -0.905 2.783 12.07 1 94.69 94 VAL A N 1
ATOM 678 C CA . VAL A 1 94 ? -1.438 1.696 12.883 1 94.69 94 VAL A CA 1
ATOM 679 C C . VAL A 1 94 ? -2.656 1.084 12.195 1 94.69 94 VAL A C 1
ATOM 681 O O . VAL A 1 94 ? -2.758 -0.138 12.07 1 94.69 94 VAL A O 1
ATOM 684 N N . SER A 1 95 ? -3.52 1.896 11.727 1 95.88 95 SER A N 1
ATOM 685 C CA . SER A 1 95 ? -4.746 1.426 11.094 1 95.88 95 SER A CA 1
ATOM 686 C C . SER A 1 95 ? -4.445 0.664 9.805 1 95.88 95 SER A C 1
ATOM 688 O O . SER A 1 95 ? -4.984 -0.422 9.578 1 95.88 95 SER A O 1
ATOM 690 N N . LEU A 1 96 ? -3.551 1.194 9.023 1 97 96 LEU A N 1
ATOM 691 C CA . LEU A 1 96 ? -3.186 0.555 7.762 1 97 96 LEU A CA 1
ATOM 692 C C . LEU A 1 96 ? -2.561 -0.813 8.008 1 97 96 LEU A C 1
ATOM 694 O O . LEU A 1 96 ? -2.938 -1.798 7.367 1 97 96 LEU A O 1
ATOM 698 N N . VAL A 1 97 ? -1.668 -0.859 8.961 1 97.25 97 VAL A N 1
ATOM 699 C CA . VAL A 1 97 ? -0.932 -2.09 9.234 1 97.25 97 VAL A CA 1
ATOM 700 C C . VAL A 1 97 ? -1.879 -3.145 9.797 1 97.25 97 VAL A C 1
ATOM 702 O O . VAL A 1 97 ? -1.833 -4.309 9.398 1 97.25 97 VAL A O 1
ATOM 705 N N . LEU A 1 98 ? -2.688 -2.756 10.688 1 96.69 98 LEU A N 1
ATOM 706 C CA . LEU A 1 98 ? -3.598 -3.711 11.305 1 96.69 98 LEU A CA 1
ATOM 707 C C . LEU A 1 98 ? -4.566 -4.285 10.281 1 96.69 98 LEU A C 1
ATOM 709 O O . LEU A 1 98 ? -4.867 -5.48 10.305 1 96.69 98 LEU A O 1
ATOM 713 N N . GLY A 1 99 ? -5.09 -3.445 9.453 1 96.19 99 GLY A N 1
ATOM 714 C CA . GLY A 1 99 ? -5.926 -3.951 8.375 1 96.19 99 GLY A CA 1
ATOM 715 C C . GLY A 1 99 ? -5.195 -4.918 7.465 1 96.19 99 GLY A C 1
ATOM 716 O O . GLY A 1 99 ? -5.734 -5.969 7.109 1 96.19 99 GLY A O 1
ATOM 717 N N . PHE A 1 100 ? -3.988 -4.602 7.098 1 96.62 100 PHE A N 1
ATOM 718 C CA . PHE A 1 100 ? -3.172 -5.441 6.23 1 96.62 100 PHE A CA 1
ATOM 719 C C . PHE A 1 100 ? -2.896 -6.789 6.887 1 96.62 100 PHE A C 1
ATOM 721 O O . PHE A 1 100 ? -3.041 -7.836 6.254 1 96.62 100 PHE A O 1
ATOM 728 N N . VAL A 1 101 ? -2.557 -6.719 8.133 1 95.81 101 VAL A N 1
ATOM 729 C CA . VAL A 1 101 ? -2.209 -7.93 8.875 1 95.81 101 VAL A CA 1
ATOM 730 C C . VAL A 1 101 ? -3.447 -8.805 9.047 1 95.81 101 VAL A C 1
ATOM 732 O O . VAL A 1 101 ? -3.363 -10.031 8.961 1 95.81 101 VAL A O 1
ATOM 735 N N . LEU A 1 102 ? -4.512 -8.203 9.266 1 94.38 102 LEU A N 1
ATOM 736 C CA . LEU A 1 102 ? -5.738 -8.984 9.383 1 94.38 102 LEU A CA 1
ATOM 737 C C . LEU A 1 102 ? -6.012 -9.766 8.102 1 94.38 102 LEU A C 1
ATOM 739 O O . LEU A 1 102 ? -6.324 -10.961 8.156 1 94.38 102 LEU A O 1
ATOM 743 N N . MET A 1 103 ? -5.91 -9.125 7.035 1 92.75 103 MET A N 1
ATOM 744 C CA . MET A 1 103 ? -6.176 -9.797 5.77 1 92.75 103 MET A CA 1
ATOM 745 C C . MET A 1 103 ? -5.137 -10.883 5.504 1 92.75 103 MET A C 1
ATOM 747 O O . MET A 1 103 ? -5.461 -11.938 4.941 1 92.75 103 MET A O 1
ATOM 751 N N . LEU A 1 104 ? -3.928 -10.57 5.871 1 91.12 104 LEU A N 1
ATOM 752 C CA . LEU A 1 104 ? -2.877 -11.578 5.754 1 91.12 104 LEU A CA 1
ATOM 753 C C . LEU A 1 104 ? -3.23 -12.828 6.559 1 91.12 104 LEU A C 1
ATOM 755 O O . LEU A 1 104 ? -3.088 -13.953 6.062 1 91.12 104 LEU A O 1
ATOM 759 N N . LEU A 1 105 ? -3.725 -12.656 7.727 1 90.62 105 LEU A N 1
ATOM 760 C CA . LEU A 1 105 ? -4.102 -13.766 8.594 1 90.62 105 LEU A CA 1
ATOM 761 C C . LEU A 1 105 ? -5.297 -14.516 8.016 1 90.62 105 LEU A C 1
ATOM 763 O O . LEU A 1 105 ? -5.312 -15.75 7.996 1 90.62 105 LEU A O 1
ATOM 767 N N . ILE A 1 106 ? -6.215 -13.844 7.543 1 86.88 106 ILE A N 1
ATOM 768 C CA . ILE A 1 106 ? -7.395 -14.445 6.938 1 86.88 106 ILE A CA 1
ATOM 769 C C . ILE A 1 106 ? -6.988 -15.273 5.719 1 86.88 106 ILE A C 1
ATOM 771 O O . ILE A 1 106 ? -7.473 -16.391 5.523 1 86.88 106 ILE A O 1
ATOM 775 N N . ASP A 1 107 ? -6.141 -14.695 4.945 1 85.06 107 ASP A N 1
ATOM 776 C CA . ASP A 1 107 ? -5.652 -15.359 3.738 1 85.06 107 ASP A CA 1
ATOM 777 C C . ASP A 1 107 ? -4.93 -16.656 4.082 1 85.06 107 ASP A C 1
ATOM 779 O O . ASP A 1 107 ? -5.172 -17.703 3.455 1 85.06 107 ASP A O 1
ATOM 783 N N . GLN A 1 108 ? -4.098 -16.609 5.094 1 82.19 108 GLN A N 1
ATOM 784 C CA . GLN A 1 108 ? -3.303 -17.781 5.473 1 82.19 108 GLN A CA 1
ATOM 785 C C . GLN A 1 108 ? -4.164 -18.828 6.16 1 82.19 108 GLN A C 1
ATOM 787 O O . GLN A 1 108 ? -3.902 -20.031 6.043 1 82.19 108 GLN A O 1
ATOM 792 N N . CYS A 1 109 ? -5.16 -18.422 6.844 1 77.69 109 CYS A N 1
ATOM 793 C CA . CYS A 1 109 ? -6.043 -19.359 7.535 1 77.69 109 CYS A CA 1
ATOM 794 C C . CYS A 1 109 ? -7.055 -19.969 6.574 1 77.69 109 CYS A C 1
ATOM 796 O O . CYS A 1 109 ? -7.488 -21.109 6.762 1 77.69 109 CYS A O 1
ATOM 798 N N . SER A 1 110 ? -7.504 -19.219 5.656 1 72 110 SER A N 1
ATOM 799 C CA . SER A 1 110 ? -8.453 -19.75 4.684 1 72 110 SER A CA 1
ATOM 800 C C . SER A 1 110 ? -7.82 -20.844 3.84 1 72 110 SER A C 1
ATOM 802 O O . SER A 1 110 ? -8.5 -21.797 3.434 1 72 110 SER A O 1
ATOM 804 N N . THR A 1 111 ? -6.559 -20.734 3.639 1 60.03 111 THR A N 1
ATOM 805 C CA . THR A 1 111 ? -5.855 -21.766 2.881 1 60.03 111 THR A CA 1
ATOM 806 C C . THR A 1 111 ? -5.715 -23.047 3.705 1 60.03 111 THR A C 1
ATOM 808 O O . THR A 1 111 ? -5.766 -24.156 3.164 1 60.03 111 THR A O 1
ATOM 811 N N . SER A 1 112 ? -5.535 -22.844 4.98 1 54.78 112 SER A N 1
ATOM 812 C CA . SER A 1 112 ? -5.344 -24.016 5.832 1 54.78 112 SER A CA 1
ATOM 813 C C . SER A 1 112 ? -6.637 -24.812 5.984 1 54.78 112 SER A C 1
ATOM 815 O O . SER A 1 112 ? -6.609 -26.031 6.094 1 54.78 112 SER A O 1
ATOM 817 N N . PHE A 1 113 ? -7.699 -24.094 6.039 1 47.09 113 PHE A N 1
ATOM 818 C CA . PHE A 1 113 ? -8.977 -24.781 6.23 1 47.09 113 PHE A CA 1
ATOM 819 C C . PHE A 1 113 ? -9.383 -25.516 4.965 1 47.09 113 PHE A C 1
ATOM 821 O O . PHE A 1 113 ? -10.078 -26.531 5.035 1 47.09 113 PHE A O 1
ATOM 828 N N . THR A 1 114 ? -9.031 -25 3.861 1 45.31 114 THR A N 1
ATOM 829 C CA . THR A 1 114 ? -9.422 -25.672 2.631 1 45.31 114 THR A CA 1
ATOM 830 C C . THR A 1 114 ? -8.523 -26.891 2.377 1 45.31 114 THR A C 1
ATOM 832 O O . THR A 1 114 ? -8.906 -27.797 1.644 1 45.31 114 THR A O 1
ATOM 835 N N . LYS A 1 115 ? -7.234 -26.891 2.846 1 48.97 115 LYS A N 1
ATOM 836 C CA . LYS A 1 115 ? -6.418 -28.078 2.674 1 48.97 115 LYS A CA 1
ATOM 837 C C . LYS A 1 115 ? -7.062 -29.297 3.35 1 48.97 115 LYS A C 1
ATOM 839 O O . LYS A 1 115 ? -6.945 -30.422 2.861 1 48.97 115 LYS A O 1
ATOM 844 N N . ASP A 1 116 ? -7.508 -29.047 4.613 1 43.19 116 ASP A N 1
ATOM 845 C CA . ASP A 1 116 ? -8.008 -30.25 5.277 1 43.19 116 ASP A CA 1
ATOM 846 C C . ASP A 1 116 ? -9.234 -30.797 4.559 1 43.19 116 ASP A C 1
ATOM 848 O O . ASP A 1 116 ? -9.695 -31.906 4.859 1 43.19 116 ASP A O 1
ATOM 852 N N . VAL A 1 117 ? -10.148 -29.922 4.293 1 39.91 117 VAL A N 1
ATOM 853 C CA . VAL A 1 117 ? -11.344 -30.594 3.787 1 39.91 117 VAL A CA 1
ATOM 854 C C . VAL A 1 117 ? -11.023 -31.312 2.48 1 39.91 117 VAL A C 1
ATOM 856 O O . VAL A 1 117 ? -11.305 -32.5 2.334 1 39.91 117 VAL A O 1
ATOM 859 N N . GLU A 1 118 ? -11.664 -31.125 1.25 1 38.75 118 GLU A N 1
ATOM 860 C CA . GLU A 1 118 ? -11.703 -31.984 0.076 1 38.75 118 GLU A CA 1
ATOM 861 C C . GLU A 1 118 ? -10.344 -32.031 -0.622 1 38.75 118 GLU A C 1
ATOM 863 O O . GLU A 1 118 ? -9.781 -30.984 -0.952 1 38.75 118 GLU A O 1
ATOM 868 N N . SER A 1 119 ? -9.398 -33.062 -0.375 1 41.31 119 SER A N 1
ATOM 869 C CA . SER A 1 119 ? -8.258 -33.625 -1.098 1 41.31 119 SER A CA 1
ATOM 870 C C . SER A 1 119 ? -8.18 -33.062 -2.52 1 41.31 119 SER A C 1
ATOM 872 O O . SER A 1 119 ? -7.117 -33.094 -3.139 1 41.31 119 SER A O 1
ATOM 874 N N . GLY A 1 120 ? -9.188 -33.219 -3.408 1 36.53 120 GLY A N 1
ATOM 875 C CA . GLY A 1 120 ? -9.336 -33.031 -4.844 1 36.53 120 GLY A CA 1
ATOM 876 C C . GLY A 1 120 ? -9.562 -31.594 -5.25 1 36.53 120 GLY A C 1
ATOM 877 O O . GLY A 1 120 ? -9.906 -31.312 -6.402 1 36.53 120 GLY A O 1
ATOM 878 N N . MET A 1 121 ? -10.016 -30.656 -4.395 1 40.81 121 MET A N 1
ATOM 879 C CA . MET A 1 121 ? -10.477 -29.375 -4.918 1 40.81 121 MET A CA 1
ATOM 880 C C . MET A 1 121 ? -9.297 -28.5 -5.34 1 40.81 121 MET A C 1
ATOM 882 O O . MET A 1 121 ? -8.367 -28.297 -4.559 1 40.81 121 MET A O 1
ATOM 886 N N . ASN A 1 122 ? -9.078 -28.078 -6.578 1 46.38 122 ASN A N 1
ATOM 887 C CA . ASN A 1 122 ? -8.102 -27.438 -7.465 1 46.38 122 ASN A CA 1
ATOM 888 C C . ASN A 1 122 ? -7.59 -26.125 -6.883 1 46.38 122 ASN A C 1
ATOM 890 O O . ASN A 1 122 ? -8.344 -25.391 -6.242 1 46.38 122 ASN A O 1
ATOM 894 N N . ILE A 1 123 ? -6.27 -25.953 -6.652 1 47.97 123 ILE A N 1
ATOM 895 C CA . ILE A 1 123 ? -5.434 -24.797 -6.395 1 47.97 123 ILE A CA 1
ATOM 896 C C . ILE A 1 123 ? -6.168 -23.531 -6.824 1 47.97 123 ILE A C 1
ATOM 898 O O . ILE A 1 123 ? -6.082 -22.5 -6.156 1 47.97 123 ILE A O 1
ATOM 902 N N . ASN A 1 124 ? -7.074 -23.641 -7.777 1 54.12 124 ASN A N 1
ATOM 903 C CA . ASN A 1 124 ? -7.777 -22.5 -8.359 1 54.12 124 ASN A CA 1
ATOM 904 C C . ASN A 1 124 ? -8.852 -21.953 -7.414 1 54.12 124 ASN A C 1
ATOM 906 O O . ASN A 1 124 ? -9.086 -20.75 -7.363 1 54.12 124 ASN A O 1
ATOM 910 N N . ASN A 1 125 ? -9.383 -22.859 -6.504 1 57.53 125 ASN A N 1
ATOM 911 C CA . ASN A 1 125 ? -10.5 -22.453 -5.66 1 57.53 125 ASN A CA 1
ATOM 912 C C . ASN A 1 125 ? -10.031 -21.578 -4.492 1 57.53 125 ASN A C 1
ATOM 914 O O . ASN A 1 125 ? -10.75 -20.703 -4.035 1 57.53 125 ASN A O 1
ATOM 918 N N . LYS A 1 126 ? -8.734 -21.719 -4.164 1 59.84 126 LYS A N 1
ATOM 919 C CA . LYS A 1 126 ? -8.156 -21.016 -3.014 1 59.84 126 LYS A CA 1
ATOM 920 C C . LYS A 1 126 ? -8.016 -19.531 -3.289 1 59.84 126 LYS A C 1
ATOM 922 O O . LYS A 1 126 ? -8.398 -18.703 -2.461 1 59.84 126 LYS A O 1
ATOM 927 N N . GLY A 1 127 ? -7.496 -19.281 -4.34 1 65.69 127 GLY A N 1
ATOM 928 C CA . GLY A 1 127 ? -7.277 -17.891 -4.727 1 65.69 127 GLY A CA 1
ATOM 929 C C . GLY A 1 127 ? -8.562 -17.094 -4.852 1 65.69 127 GLY A C 1
ATOM 930 O O . GLY A 1 127 ? -8.625 -15.938 -4.441 1 65.69 127 GLY A O 1
ATOM 931 N N . ASN A 1 128 ? -9.617 -17.781 -5.152 1 73.94 128 ASN A N 1
ATOM 932 C CA . ASN A 1 128 ? -10.906 -17.141 -5.367 1 73.94 128 ASN A CA 1
ATOM 933 C C . ASN A 1 128 ? -11.57 -16.75 -4.047 1 73.94 128 ASN A C 1
ATOM 935 O O . ASN A 1 128 ? -12.102 -15.648 -3.914 1 73.94 128 ASN A O 1
ATOM 939 N N . MET A 1 129 ? -11.422 -17.578 -3.088 1 80.62 129 MET A N 1
ATOM 940 C CA . MET A 1 129 ? -12.07 -17.328 -1.802 1 80.62 129 MET A CA 1
ATOM 941 C C . MET A 1 129 ? -11.359 -16.234 -1.028 1 80.62 129 MET A C 1
ATOM 943 O O . MET A 1 129 ? -12 -15.406 -0.376 1 80.62 129 MET A O 1
ATOM 947 N N . THR A 1 130 ? -10.086 -16.156 -1.201 1 80.25 130 THR A N 1
ATOM 948 C CA . THR A 1 130 ? -9.32 -15.141 -0.483 1 80.25 130 THR A CA 1
ATOM 949 C C . THR A 1 130 ? -9.672 -13.742 -0.992 1 80.25 130 THR A C 1
ATOM 951 O O . THR A 1 130 ? -9.852 -12.82 -0.2 1 80.25 130 THR A O 1
ATOM 954 N N . ALA A 1 131 ? -9.781 -13.672 -2.277 1 85.88 131 ALA A N 1
ATOM 955 C CA . ALA A 1 131 ? -10.125 -12.375 -2.855 1 85.88 131 ALA A CA 1
ATOM 956 C C . ALA A 1 131 ? -11.516 -11.93 -2.406 1 85.88 131 ALA A C 1
ATOM 958 O O . ALA A 1 131 ? -11.703 -10.781 -1.997 1 85.88 131 ALA A O 1
ATOM 959 N N . THR A 1 132 ? -12.445 -12.828 -2.422 1 91.38 132 THR A N 1
ATOM 960 C CA . THR A 1 132 ? -13.805 -12.508 -2.018 1 91.38 132 THR A CA 1
ATOM 961 C C . THR A 1 132 ? -13.867 -12.18 -0.528 1 91.38 132 THR A C 1
ATOM 963 O O . THR A 1 132 ? -14.43 -11.156 -0.135 1 91.38 132 THR A O 1
ATOM 966 N N . LEU A 1 133 ? -13.297 -12.984 0.223 1 90.62 133 LEU A N 1
ATOM 967 C CA . LEU A 1 133 ? -13.312 -12.773 1.666 1 90.62 133 LEU A CA 1
ATOM 968 C C . LEU A 1 133 ? -12.656 -11.445 2.027 1 90.62 133 LEU A C 1
ATOM 970 O O . LEU A 1 133 ? -13.172 -10.695 2.859 1 90.62 133 LEU A O 1
ATOM 974 N N . GLY A 1 134 ? -11.555 -11.25 1.41 1 89.06 134 GLY A N 1
ATOM 975 C CA . GLY A 1 134 ? -10.867 -9.992 1.669 1 89.06 134 GLY A CA 1
ATOM 976 C C . GLY A 1 134 ? -11.703 -8.773 1.314 1 89.06 134 GLY A C 1
ATOM 977 O O . GLY A 1 134 ? -11.766 -7.809 2.08 1 89.06 134 GLY A O 1
ATOM 978 N N . LEU A 1 135 ? -12.359 -8.805 0.238 1 93.75 135 LEU A N 1
ATOM 979 C CA . LEU A 1 135 ? -13.148 -7.664 -0.214 1 93.75 135 LEU A CA 1
ATOM 980 C C . LEU A 1 135 ? -14.438 -7.543 0.597 1 93.75 135 LEU A C 1
ATOM 982 O O . LEU A 1 135 ? -14.93 -6.434 0.823 1 93.75 135 LEU A O 1
ATOM 986 N N . VAL A 1 136 ? -14.938 -8.656 1.046 1 94.81 136 VAL A N 1
ATOM 987 C CA . VAL A 1 136 ? -16.109 -8.641 1.905 1 94.81 136 VAL A CA 1
ATOM 988 C C . VAL A 1 136 ? -15.766 -8.008 3.25 1 94.81 136 VAL A C 1
ATOM 990 O O . VAL A 1 136 ? -16.516 -7.188 3.775 1 94.81 136 VAL A O 1
ATOM 993 N N . VAL A 1 137 ? -14.648 -8.359 3.812 1 93 137 VAL A N 1
ATOM 994 C CA . VAL A 1 137 ? -14.195 -7.77 5.066 1 93 137 VAL A CA 1
ATOM 995 C C . VAL A 1 137 ? -13.992 -6.266 4.883 1 93 137 VAL A C 1
ATOM 997 O O . VAL A 1 137 ? -14.445 -5.469 5.707 1 93 137 VAL A O 1
ATOM 1000 N N . HIS A 1 138 ? -13.328 -5.957 3.842 1 92.69 138 HIS A N 1
ATOM 1001 C CA . HIS A 1 138 ? -13.172 -4.547 3.51 1 92.69 138 HIS A CA 1
ATOM 1002 C C . HIS A 1 138 ? -14.516 -3.838 3.441 1 92.69 138 HIS A C 1
ATOM 1004 O O . HIS A 1 138 ? -14.711 -2.793 4.066 1 92.69 138 HIS A O 1
ATOM 1010 N N . SER A 1 139 ? -15.445 -4.414 2.756 1 96.06 139 SER A N 1
ATOM 1011 C CA . SER A 1 139 ? -16.766 -3.83 2.572 1 96.06 139 SER A CA 1
ATOM 1012 C C . SER A 1 139 ? -17.5 -3.707 3.9 1 96.06 139 SER A C 1
ATOM 1014 O O . SER A 1 139 ? -18.203 -2.719 4.137 1 96.06 139 SER A O 1
ATOM 1016 N N . ALA A 1 140 ? -17.328 -4.641 4.695 1 95.5 140 ALA A N 1
ATOM 1017 C CA . ALA A 1 140 ? -17.969 -4.605 6.012 1 95.5 140 ALA A CA 1
ATOM 1018 C C . ALA A 1 140 ? -17.438 -3.445 6.848 1 95.5 140 ALA A C 1
ATOM 1020 O O . ALA A 1 140 ? -18.203 -2.746 7.508 1 95.5 140 ALA A O 1
ATOM 1021 N N . VAL A 1 141 ? -16.188 -3.27 6.801 1 93.56 141 VAL A N 1
ATOM 1022 C CA . VAL A 1 141 ? -15.578 -2.188 7.566 1 93.56 141 VAL A CA 1
ATOM 1023 C C . VAL A 1 141 ? -16.031 -0.84 7.008 1 93.56 141 VAL A C 1
ATOM 1025 O O . VAL A 1 141 ? -16.281 0.1 7.766 1 93.56 141 VAL A O 1
ATOM 1028 N N . ASP A 1 142 ? -16.094 -0.723 5.734 1 94.19 142 ASP A N 1
ATOM 1029 C CA . ASP A 1 142 ? -16.688 0.472 5.129 1 94.19 142 ASP A CA 1
ATOM 1030 C C . ASP A 1 142 ? -18.062 0.757 5.703 1 94.19 142 ASP A C 1
ATOM 1032 O O . ASP A 1 142 ? -18.422 1.912 5.957 1 94.19 142 ASP A O 1
ATOM 1036 N N . GLY A 1 143 ? -18.859 -0.273 5.836 1 95.06 143 GLY A N 1
ATOM 1037 C CA . GLY A 1 143 ? -20.188 -0.135 6.43 1 95.06 143 GLY A CA 1
ATOM 1038 C C . GLY A 1 143 ? -20.156 0.41 7.844 1 95.06 143 GLY A C 1
ATOM 1039 O O . GLY A 1 143 ? -20.953 1.268 8.203 1 95.06 143 GLY A O 1
ATOM 1040 N N . VAL A 1 144 ? -19.234 -0.099 8.594 1 91.94 144 VAL A N 1
ATOM 1041 C CA . VAL A 1 144 ? -19.062 0.386 9.961 1 91.94 144 VAL A CA 1
ATOM 1042 C C . VAL A 1 144 ? -18.75 1.878 9.945 1 91.94 144 VAL A C 1
ATOM 1044 O O . VAL A 1 144 ? -19.312 2.652 10.719 1 91.94 144 VAL A O 1
ATOM 1047 N N . ALA A 1 145 ? -17.828 2.244 9.055 1 89.69 145 ALA A N 1
ATOM 1048 C CA . ALA A 1 145 ? -17.438 3.646 8.938 1 89.69 145 ALA A CA 1
ATOM 1049 C C . ALA A 1 145 ? -18.641 4.52 8.578 1 89.69 145 ALA A C 1
ATOM 1051 O O . ALA A 1 145 ? -18.828 5.59 9.164 1 89.69 145 ALA A O 1
ATOM 1052 N N . LEU A 1 146 ? -19.438 4.09 7.688 1 91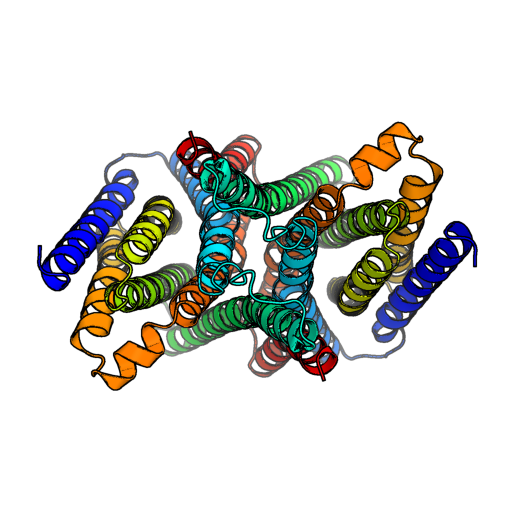.38 146 LEU A N 1
ATOM 1053 C CA . LEU A 1 146 ? -20.609 4.848 7.266 1 91.38 146 LEU A CA 1
ATOM 1054 C C . LEU A 1 146 ? -21.641 4.91 8.383 1 91.38 146 LEU A C 1
ATOM 1056 O O . LEU A 1 146 ? -22.234 5.965 8.625 1 91.38 146 LEU A O 1
ATOM 1060 N N . GLY A 1 147 ? -21.906 3.787 8.992 1 90.81 147 GLY A N 1
ATOM 1061 C CA . GLY A 1 147 ? -22.812 3.773 10.133 1 90.81 147 GLY A CA 1
ATOM 1062 C C . GLY A 1 147 ? -22.375 4.711 11.242 1 90.81 147 GLY A C 1
ATOM 1063 O O . GLY A 1 147 ? -23.219 5.383 11.852 1 90.81 147 GLY A O 1
ATOM 1064 N N . ALA A 1 148 ? -21.109 4.707 11.508 1 86.5 148 ALA A N 1
ATOM 1065 C CA . ALA A 1 148 ? -20.578 5.602 12.523 1 86.5 148 ALA A CA 1
ATOM 1066 C C . ALA A 1 148 ? -20.75 7.062 12.117 1 86.5 148 ALA A C 1
ATOM 1068 O O . ALA A 1 148 ? -21.141 7.895 12.938 1 86.5 148 ALA A O 1
ATOM 1069 N N . ALA A 1 149 ? -20.438 7.316 10.914 1 84.94 149 ALA A N 1
ATOM 1070 C CA . ALA A 1 149 ? -20.578 8.68 10.406 1 84.94 149 ALA A CA 1
ATOM 1071 C C . ALA A 1 149 ? -22.016 9.148 10.5 1 84.94 149 ALA A C 1
ATOM 1073 O O . ALA A 1 149 ? -22.281 10.336 10.703 1 84.94 149 ALA A O 1
ATOM 1074 N N . ALA A 1 150 ? -22.953 8.273 10.391 1 87.5 150 ALA A N 1
ATOM 1075 C CA . ALA A 1 150 ? -24.375 8.602 10.391 1 87.5 150 ALA A CA 1
ATOM 1076 C C . ALA A 1 150 ? -24.859 8.969 11.789 1 87.5 150 ALA A C 1
ATOM 1078 O O . ALA A 1 150 ? -25.906 9.578 11.953 1 87.5 150 ALA A O 1
ATOM 1079 N N . THR A 1 151 ? -24.016 8.539 12.719 1 82.88 151 THR A N 1
ATOM 1080 C CA . THR A 1 151 ? -24.391 8.867 14.094 1 82.88 151 THR A CA 1
ATOM 1081 C C . THR A 1 151 ? -23.906 10.266 14.469 1 82.88 151 THR A C 1
ATOM 1083 O O . THR A 1 151 ? -24.312 10.812 15.492 1 82.88 151 THR A O 1
ATOM 1086 N N . THR A 1 152 ? -22.984 10.672 13.625 1 73.81 152 THR A N 1
ATOM 1087 C CA . THR A 1 152 ? -22.484 12.008 13.922 1 73.81 152 THR A CA 1
ATOM 1088 C C . THR A 1 152 ? -23.5 13.07 13.523 1 73.81 152 THR A C 1
ATOM 1090 O O . THR A 1 152 ? -24.312 12.844 12.633 1 73.81 152 THR A O 1
ATOM 1093 N N . THR A 1 153 ? -23.453 14.156 14.164 1 64.5 153 THR A N 1
ATOM 1094 C CA . THR A 1 153 ? -24.391 15.25 13.93 1 64.5 153 THR A CA 1
ATOM 1095 C C . THR A 1 153 ? -24.031 16.016 12.664 1 64.5 153 THR A C 1
ATOM 1097 O O . THR A 1 153 ? -24.781 16.875 12.203 1 64.5 153 THR A O 1
ATOM 1100 N N . HIS A 1 154 ? -22.938 15.68 12.156 1 64.94 154 HIS A N 1
ATOM 1101 C CA . HIS A 1 154 ? -22.484 16.391 10.969 1 64.94 154 HIS A CA 1
ATOM 1102 C C . HIS A 1 154 ? -22.812 15.625 9.695 1 64.94 154 HIS A C 1
ATOM 1104 O O . HIS A 1 154 ? -22.062 14.734 9.297 1 64.94 154 HIS A O 1
ATOM 1110 N N . THR A 1 155 ? -23.953 15.914 9.117 1 69.12 155 THR A N 1
ATOM 1111 C CA . THR A 1 155 ? -24.422 15.305 7.879 1 69.12 155 THR A CA 1
ATOM 1112 C C . THR A 1 155 ? -23.375 15.438 6.777 1 69.12 155 THR A C 1
ATOM 1114 O O . THR A 1 155 ? -23.297 14.578 5.895 1 69.12 155 THR A O 1
ATOM 1117 N N . ASP A 1 156 ? -22.625 16.469 6.957 1 74.06 156 ASP A N 1
ATOM 1118 C CA . ASP A 1 156 ? -21.594 16.703 5.945 1 74.06 156 ASP A CA 1
ATOM 1119 C C . ASP A 1 156 ? -20.547 15.594 5.949 1 74.06 156 ASP A C 1
ATOM 1121 O O . ASP A 1 156 ? -20.109 15.148 4.887 1 74.06 156 ASP A O 1
ATOM 1125 N N . VAL A 1 157 ? -20.328 15.102 7.098 1 72.75 157 VAL A N 1
ATOM 1126 C CA . VAL A 1 157 ? -19.328 14.047 7.203 1 72.75 157 VAL A CA 1
ATOM 1127 C C . VAL A 1 157 ? -19.875 12.742 6.633 1 72.75 157 VAL A C 1
ATOM 1129 O O . VAL A 1 157 ? -19.156 12.016 5.934 1 72.75 157 VAL A O 1
ATOM 1132 N N . GLU A 1 158 ? -21.141 12.523 6.914 1 81.75 158 GLU A N 1
ATOM 1133 C CA . GLU A 1 158 ? -21.781 11.305 6.418 1 81.75 158 GLU A CA 1
ATOM 1134 C C . GLU A 1 158 ? -21.766 11.258 4.895 1 81.75 158 GLU A C 1
ATOM 1136 O O . GLU A 1 158 ? -21.453 10.219 4.301 1 81.75 158 GLU A O 1
ATOM 1141 N N . MET A 1 159 ? -22.047 12.336 4.289 1 84.12 159 MET A N 1
ATOM 1142 C CA . MET A 1 159 ? -22.109 12.391 2.83 1 84.12 159 MET A CA 1
ATOM 1143 C C . MET A 1 159 ? -20.719 12.273 2.223 1 84.12 159 MET A C 1
ATOM 1145 O O . MET A 1 159 ? -20.531 11.625 1.187 1 84.12 159 MET A O 1
ATOM 1149 N N . ILE A 1 160 ? -19.812 12.82 2.867 1 75.56 160 ILE A N 1
ATOM 1150 C CA . ILE A 1 160 ? -18.438 12.742 2.395 1 75.56 160 ILE A CA 1
ATOM 1151 C C . ILE A 1 160 ? -17.953 11.297 2.441 1 75.56 160 ILE A C 1
ATOM 1153 O O . ILE A 1 160 ? -17.359 10.805 1.482 1 75.56 160 ILE A O 1
ATOM 1157 N N . VAL A 1 161 ? -18.281 10.703 3.525 1 83.81 161 VAL A N 1
ATOM 1158 C CA . VAL A 1 161 ? -17.875 9.312 3.697 1 83.81 161 VAL A CA 1
ATOM 1159 C C . VAL A 1 161 ? -18.594 8.438 2.682 1 83.81 161 VAL A C 1
ATOM 1161 O O . VAL A 1 161 ? -17.984 7.555 2.068 1 83.81 161 VAL A O 1
ATOM 1164 N N . PHE A 1 162 ? -19.844 8.734 2.498 1 89.94 162 PHE A N 1
ATO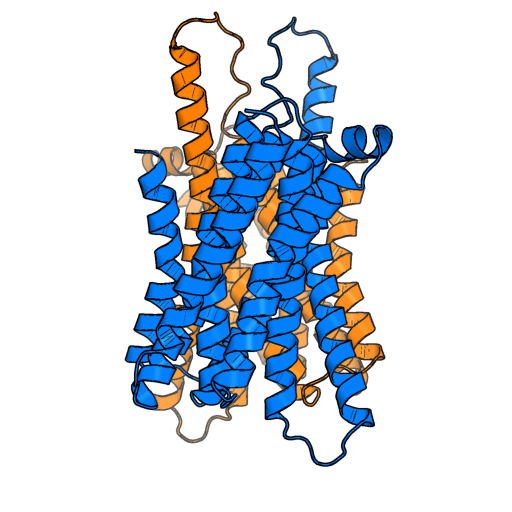M 1165 C CA . PHE A 1 162 ? -20.641 7.965 1.54 1 89.94 162 PHE A CA 1
ATOM 1166 C C . PHE A 1 162 ? -20.062 8.102 0.136 1 89.94 162 PHE A C 1
ATOM 1168 O O . PHE A 1 162 ? -19.875 7.098 -0.559 1 89.94 162 PHE A O 1
ATOM 1175 N N . VAL A 1 163 ? -19.781 9.242 -0.252 1 86.81 163 VAL A N 1
ATOM 1176 C CA . VAL A 1 163 ? -19.266 9.492 -1.594 1 86.81 163 VAL A CA 1
ATOM 1177 C C . VAL A 1 163 ? -17.906 8.82 -1.756 1 86.81 163 VAL A C 1
ATOM 1179 O O . VAL A 1 163 ? -17.641 8.18 -2.779 1 86.81 163 VAL A O 1
ATOM 1182 N N . ALA A 1 164 ? -17.172 8.953 -0.76 1 82.81 164 ALA A N 1
ATOM 1183 C CA . ALA A 1 164 ? -15.852 8.32 -0.779 1 82.81 164 ALA A CA 1
ATOM 1184 C C . ALA A 1 164 ? -15.969 6.812 -0.964 1 82.81 164 ALA A C 1
ATOM 1186 O O . ALA A 1 164 ? -15.25 6.223 -1.77 1 82.81 164 ALA A O 1
ATOM 1187 N N . ILE A 1 165 ? -16.859 6.238 -0.266 1 89.19 165 ILE A N 1
ATOM 1188 C CA . ILE A 1 165 ? -17.062 4.793 -0.327 1 89.19 165 ILE A CA 1
ATOM 1189 C C . ILE A 1 165 ? -17.578 4.402 -1.708 1 89.19 165 ILE A C 1
ATOM 1191 O O . ILE A 1 165 ? -17.094 3.449 -2.316 1 89.19 165 ILE A O 1
ATOM 1195 N N . MET A 1 166 ? -18.516 5.164 -2.184 1 88.88 166 MET A N 1
ATOM 1196 C CA . MET A 1 166 ? -19.125 4.852 -3.473 1 88.88 166 MET A CA 1
ATOM 1197 C C . MET A 1 166 ? -18.094 4.918 -4.594 1 88.88 166 MET A C 1
ATOM 1199 O O . MET A 1 166 ? -18.125 4.113 -5.527 1 88.88 166 MET A O 1
ATOM 1203 N N . LEU A 1 167 ? -17.188 5.75 -4.539 1 85.38 167 LEU A N 1
ATOM 1204 C CA . LEU A 1 167 ? -16.188 5.969 -5.578 1 85.38 167 LEU A CA 1
ATOM 1205 C C . LEU A 1 167 ? -15.281 4.746 -5.734 1 85.38 167 LEU A C 1
ATOM 1207 O O . LEU A 1 167 ? -14.82 4.449 -6.84 1 85.38 167 LEU A O 1
ATOM 1211 N N . HIS A 1 168 ? -15.102 4.102 -4.629 1 89.62 168 HIS A N 1
ATOM 1212 C CA . HIS A 1 168 ? -14.172 2.988 -4.746 1 89.62 168 HIS A CA 1
ATOM 1213 C C . HIS A 1 168 ? -14.906 1.653 -4.789 1 89.62 168 HIS A C 1
ATOM 1215 O O . HIS A 1 168 ? -14.328 0.631 -5.164 1 89.62 168 HIS A O 1
ATOM 1221 N N . LYS A 1 169 ? -16.188 1.645 -4.5 1 93.5 169 LYS A N 1
ATOM 1222 C CA . LYS A 1 169 ? -16.969 0.405 -4.531 1 93.5 169 LYS A CA 1
ATOM 1223 C C . LYS A 1 169 ? -17.141 -0.089 -5.965 1 93.5 169 LYS A C 1
ATOM 1225 O O . LYS A 1 169 ? -17.125 -1.296 -6.219 1 93.5 169 LYS A O 1
ATOM 1230 N N . ALA A 1 170 ? -17.281 0.846 -6.824 1 90.69 170 ALA A N 1
ATOM 1231 C CA . ALA A 1 170 ? -17.469 0.475 -8.227 1 90.69 170 ALA A CA 1
ATOM 1232 C C . ALA A 1 170 ? -16.25 -0.235 -8.773 1 90.69 170 ALA A C 1
ATOM 1234 O O . ALA A 1 170 ? -16.328 -1.375 -9.234 1 90.69 170 ALA A O 1
ATOM 1235 N N . PRO A 1 171 ? -15.109 0.339 -8.68 1 92.25 171 PRO A N 1
ATOM 1236 C CA . PRO A 1 171 ? -13.914 -0.367 -9.148 1 92.25 171 PRO A CA 1
ATOM 1237 C C . PRO A 1 171 ? -13.672 -1.671 -8.391 1 92.25 171 PRO A C 1
ATOM 1239 O O . PRO A 1 171 ? -13.188 -2.645 -8.977 1 92.25 171 PRO A O 1
ATOM 1242 N N . ALA A 1 172 ? -14.008 -1.718 -7.137 1 94.5 172 ALA A N 1
ATOM 1243 C CA . ALA A 1 172 ? -13.82 -2.928 -6.34 1 94.5 172 ALA A CA 1
ATOM 1244 C C . ALA A 1 172 ? -14.711 -4.059 -6.84 1 94.5 172 ALA A C 1
ATOM 1246 O O . ALA A 1 172 ? -14.258 -5.195 -6.992 1 94.5 172 ALA A O 1
ATOM 1247 N N . ALA A 1 173 ? -15.953 -3.705 -7.098 1 96.06 173 ALA A N 1
ATOM 1248 C CA . ALA A 1 173 ? -16.891 -4.691 -7.617 1 96.06 173 ALA A CA 1
ATOM 1249 C C . ALA A 1 173 ? -16.453 -5.207 -8.984 1 96.06 173 ALA A C 1
ATOM 1251 O O . ALA A 1 173 ? -16.453 -6.414 -9.234 1 96.06 173 ALA A O 1
ATOM 1252 N N . PHE A 1 174 ? -16.062 -4.27 -9.773 1 94.62 174 PHE A N 1
ATOM 1253 C CA . PHE A 1 174 ? -15.57 -4.605 -11.109 1 94.62 174 PHE A CA 1
ATOM 1254 C C . PHE A 1 174 ? -14.336 -5.5 -11.023 1 94.62 174 PHE A C 1
ATOM 1256 O O . PHE A 1 174 ? -14.258 -6.523 -11.711 1 94.62 174 PHE A O 1
ATOM 1263 N N . GLY A 1 175 ? -13.453 -5.145 -10.227 1 94.19 175 GLY A N 1
ATOM 1264 C CA . GLY A 1 175 ? -12.227 -5.91 -10.055 1 94.19 175 GLY A CA 1
ATOM 1265 C C . GLY A 1 175 ? -12.469 -7.309 -9.523 1 94.19 175 GLY A C 1
ATOM 1266 O O . GLY A 1 175 ? -11.852 -8.266 -9.984 1 94.19 175 GLY A O 1
ATOM 1267 N N . LEU A 1 176 ? -13.344 -7.469 -8.602 1 95.38 176 LEU A N 1
ATOM 1268 C CA . LEU A 1 176 ? -13.648 -8.773 -8.023 1 95.38 176 LEU A CA 1
ATOM 1269 C C . LEU A 1 176 ? -14.227 -9.711 -9.078 1 95.38 176 LEU A C 1
ATOM 1271 O O . LEU A 1 176 ? -13.742 -10.836 -9.242 1 95.38 176 LEU A O 1
ATOM 1275 N N . VAL A 1 177 ? -15.141 -9.242 -9.812 1 96.31 177 VAL A N 1
ATOM 1276 C CA . VAL A 1 177 ? -15.859 -10.086 -10.766 1 96.31 177 VAL A CA 1
ATOM 1277 C C . VAL A 1 177 ? -14.93 -10.492 -11.906 1 96.31 177 VAL A C 1
ATOM 1279 O O . VAL A 1 177 ? -14.883 -11.664 -12.289 1 96.31 177 VAL A O 1
ATOM 1282 N N . THR A 1 178 ? -14.164 -9.578 -12.414 1 94.56 178 THR A N 1
ATOM 1283 C CA . THR A 1 178 ? -13.266 -9.898 -13.516 1 94.56 178 THR A CA 1
ATOM 1284 C C . THR A 1 178 ? -12.188 -10.883 -13.062 1 94.56 178 THR A C 1
ATOM 1286 O O . THR A 1 178 ? -11.812 -11.781 -13.812 1 94.56 178 THR A O 1
ATOM 1289 N N . PHE A 1 179 ? -11.758 -10.773 -11.898 1 93.5 179 PHE A N 1
ATOM 1290 C CA . PHE A 1 179 ? -10.766 -11.695 -11.352 1 93.5 179 PHE A CA 1
ATOM 1291 C C . PHE A 1 179 ? -11.344 -13.102 -11.242 1 93.5 179 PHE A C 1
ATOM 1293 O O . PHE A 1 179 ? -10.711 -14.07 -11.664 1 93.5 179 PHE A O 1
ATOM 1300 N N . LEU A 1 180 ? -12.562 -13.188 -10.688 1 94.19 180 LEU A N 1
ATOM 1301 C CA . LEU A 1 180 ? -13.195 -14.484 -10.508 1 94.19 180 LEU A CA 1
ATOM 1302 C C . LEU A 1 180 ? -13.438 -15.164 -11.852 1 94.19 180 LEU A C 1
ATOM 1304 O O . LEU A 1 180 ? -13.195 -16.359 -12.008 1 94.19 180 LEU A O 1
ATOM 1308 N N . LEU A 1 181 ? -13.852 -14.375 -12.828 1 93.56 181 LEU A N 1
ATOM 1309 C CA . LEU A 1 181 ? -14.094 -14.922 -14.156 1 93.56 181 LEU A CA 1
ATOM 1310 C C . LEU A 1 181 ? -12.789 -15.414 -14.789 1 93.56 181 LEU A C 1
ATOM 1312 O O . LEU A 1 181 ? -12.766 -16.469 -15.422 1 93.56 181 LEU A O 1
ATOM 1316 N N . THR A 1 182 ? -11.789 -14.656 -14.602 1 91.38 182 THR A N 1
ATOM 1317 C CA . THR A 1 182 ? -10.492 -15.023 -15.148 1 91.38 182 THR A CA 1
ATOM 1318 C C . THR A 1 182 ? -9.961 -16.297 -14.492 1 91.38 182 THR A C 1
ATOM 1320 O O . THR A 1 182 ? -9.266 -17.094 -15.125 1 91.38 182 THR A O 1
ATOM 1323 N N . GLU A 1 183 ? -10.336 -16.469 -13.227 1 90.25 183 GLU A N 1
ATOM 1324 C CA . GLU A 1 183 ? -9.906 -17.641 -12.484 1 90.25 183 GLU A CA 1
ATOM 1325 C C . GLU A 1 183 ? -10.766 -18.859 -12.828 1 90.25 183 GLU A C 1
ATOM 1327 O O . GLU A 1 183 ? -10.531 -19.953 -12.32 1 90.25 183 GLU A O 1
ATOM 1332 N N . GLY A 1 184 ? -11.828 -18.641 -13.633 1 89.56 184 GLY A N 1
ATOM 1333 C CA . GLY A 1 184 ? -12.625 -19.75 -14.141 1 89.56 184 GLY A CA 1
ATOM 1334 C C . GLY A 1 184 ? -13.852 -20.031 -13.289 1 89.56 184 GLY A C 1
ATOM 1335 O O . GLY A 1 184 ? -14.469 -21.094 -13.414 1 89.56 184 GLY A O 1
ATOM 1336 N N . VAL A 1 185 ? -14.141 -19.172 -12.406 1 92.12 185 VAL A N 1
ATOM 1337 C CA . VAL A 1 185 ? -15.352 -19.344 -11.609 1 92.12 185 VAL A CA 1
ATOM 1338 C C . VAL A 1 185 ? -16.578 -19.125 -12.484 1 92.12 185 VAL A C 1
ATOM 1340 O O . VAL A 1 185 ? -16.609 -18.188 -13.289 1 92.12 185 VAL A O 1
ATOM 1343 N N . ASP A 1 186 ? -17.516 -19.953 -12.305 1 93.19 186 ASP A N 1
ATOM 1344 C CA . ASP A 1 186 ? -18.703 -19.844 -13.141 1 93.19 186 ASP A CA 1
ATOM 1345 C C . ASP A 1 186 ? -19.484 -18.578 -12.805 1 93.19 186 ASP A C 1
ATOM 1347 O O . ASP A 1 186 ? -19.359 -18.031 -11.711 1 93.19 186 ASP A O 1
ATOM 1351 N N . ARG A 1 187 ? -20.281 -18.141 -13.703 1 94.56 187 ARG A N 1
ATOM 1352 C CA . ARG A 1 187 ? -21 -16.875 -13.625 1 94.56 187 ARG A CA 1
ATOM 1353 C C . ARG A 1 187 ? -21.984 -16.875 -12.461 1 94.56 187 ARG A C 1
ATOM 1355 O O . ARG A 1 187 ? -22.156 -15.867 -11.781 1 94.56 187 ARG A O 1
ATOM 1362 N N . LYS A 1 188 ? -22.656 -17.984 -12.227 1 95.44 188 LYS A N 1
ATOM 1363 C CA . LYS A 1 188 ? -23.625 -18.062 -11.133 1 95.44 188 LYS A CA 1
ATOM 1364 C C . LYS A 1 188 ? -22.938 -17.875 -9.781 1 95.44 188 LYS A C 1
ATOM 1366 O O . LYS A 1 188 ? -23.422 -17.109 -8.938 1 95.44 188 LYS A O 1
ATOM 1371 N N . ARG A 1 189 ? -21.875 -18.547 -9.617 1 95.31 189 ARG A N 1
ATOM 1372 C CA . ARG A 1 189 ? -21.094 -18.406 -8.383 1 95.31 189 ARG A CA 1
ATOM 1373 C C . ARG A 1 189 ? -20.531 -17 -8.25 1 95.31 189 ARG A C 1
ATOM 1375 O O . ARG A 1 189 ? -20.516 -16.438 -7.152 1 95.31 189 ARG A O 1
ATOM 1382 N N . THR A 1 190 ? -20.078 -16.5 -9.352 1 96.25 190 THR A N 1
ATOM 1383 C CA . THR A 1 190 ? -19.531 -15.148 -9.344 1 96.25 190 THR A CA 1
ATOM 1384 C C . THR A 1 190 ? -20.609 -14.141 -8.93 1 96.25 190 THR A C 1
ATOM 1386 O O . THR A 1 190 ? -20.328 -13.203 -8.188 1 96.25 190 THR A O 1
ATOM 1389 N N . ARG A 1 191 ? -21.812 -14.375 -9.336 1 96.62 191 ARG A N 1
ATOM 1390 C CA . ARG A 1 191 ? -22.922 -13.508 -8.953 1 96.62 191 ARG A CA 1
ATOM 1391 C C . ARG A 1 191 ? -23.172 -13.578 -7.449 1 96.62 191 ARG A C 1
ATOM 1393 O O . ARG A 1 191 ? -23.5 -12.562 -6.82 1 96.62 191 ARG A O 1
ATOM 1400 N N . LYS A 1 192 ? -23.062 -14.672 -6.906 1 96.56 192 LYS A N 1
ATOM 1401 C CA . LYS A 1 192 ? -23.234 -14.836 -5.465 1 96.56 192 LYS A CA 1
ATOM 1402 C C . LYS A 1 192 ? -22.141 -14.086 -4.691 1 96.56 192 LYS A C 1
ATOM 1404 O O . LYS A 1 192 ? -22.438 -13.414 -3.701 1 96.56 192 LYS A O 1
ATOM 1409 N N . HIS A 1 193 ? -20.922 -14.32 -5.156 1 95.75 193 HIS A N 1
ATOM 1410 C CA . HIS A 1 193 ? -19.828 -13.586 -4.551 1 95.75 193 HIS A CA 1
ATOM 1411 C C . HIS A 1 193 ? -20.062 -12.086 -4.605 1 95.75 193 HIS A C 1
ATOM 1413 O O . HIS A 1 193 ? -19.844 -11.383 -3.617 1 95.75 193 HIS A O 1
ATOM 1419 N N . LEU A 1 194 ? -20.5 -11.648 -5.777 1 97 194 LEU A N 1
ATOM 1420 C CA . LEU A 1 194 ? -20.781 -10.234 -5.973 1 97 194 LEU A CA 1
ATOM 1421 C C . LEU A 1 194 ? -21.891 -9.766 -5.039 1 97 194 LEU A C 1
ATOM 1423 O O . LEU A 1 194 ? -21.812 -8.68 -4.469 1 97 194 LEU A O 1
ATOM 1427 N N . LEU A 1 195 ? -22.891 -10.57 -4.84 1 97.12 195 LEU A N 1
ATOM 1428 C CA . LEU A 1 195 ? -24 -10.227 -3.965 1 97.12 195 LEU A CA 1
ATOM 1429 C C . LEU A 1 195 ? -23.547 -10.102 -2.518 1 97.12 195 LEU A C 1
ATOM 1431 O O . LEU A 1 195 ? -23.906 -9.148 -1.828 1 97.12 195 LEU A O 1
ATOM 1435 N N . VAL A 1 196 ? -22.781 -11.047 -2.064 1 96.69 196 VAL A N 1
ATOM 1436 C CA . VAL A 1 196 ? -22.266 -11.031 -0.699 1 96.69 196 VAL A CA 1
ATOM 1437 C C . VAL A 1 196 ? -21.422 -9.781 -0.484 1 96.69 196 VAL A C 1
ATOM 1439 O O . VAL A 1 196 ? -21.531 -9.117 0.547 1 96.69 196 VAL A O 1
ATOM 1442 N N . PHE A 1 197 ? -20.594 -9.516 -1.445 1 96.75 197 PHE A N 1
ATOM 1443 C CA . PHE A 1 197 ? -19.766 -8.32 -1.396 1 96.75 197 PHE A CA 1
ATOM 1444 C C . PHE A 1 197 ? -20.609 -7.062 -1.304 1 96.75 197 PHE A C 1
ATOM 1446 O O . PHE A 1 197 ? -20.375 -6.199 -0.461 1 96.75 197 PHE A O 1
ATOM 1453 N N . SER A 1 198 ? -21.625 -6.941 -2.148 1 97 198 SER A N 1
ATOM 1454 C CA . SER A 1 198 ? -22.469 -5.75 -2.242 1 97 198 SER A CA 1
ATOM 1455 C C . SER A 1 198 ? -23.312 -5.574 -0.992 1 97 198 SER A C 1
ATOM 1457 O O . SER A 1 198 ? -23.672 -4.449 -0.623 1 97 198 SER A O 1
ATOM 1459 N N . LEU A 1 199 ? -23.609 -6.629 -0.28 1 97.12 199 LEU A N 1
ATOM 1460 C CA . LEU A 1 199 ? -24.484 -6.605 0.89 1 97.12 199 LEU A CA 1
ATOM 1461 C C . LEU A 1 199 ? -23.703 -6.27 2.15 1 97.12 199 LEU A C 1
ATOM 1463 O O . LEU A 1 199 ? -24.266 -5.773 3.127 1 97.12 199 LEU A O 1
ATOM 1467 N N . ALA A 1 200 ? -22.484 -6.539 2.158 1 97.12 200 ALA A N 1
ATOM 1468 C CA . ALA A 1 200 ? -21.656 -6.461 3.363 1 97.12 200 ALA A CA 1
ATOM 1469 C C . ALA A 1 200 ? -21.656 -5.051 3.941 1 97.12 200 ALA A C 1
ATOM 1471 O O . ALA A 1 200 ? -21.906 -4.863 5.137 1 97.12 200 ALA A O 1
ATOM 1472 N N . ALA A 1 201 ? -21.422 -4.09 3.104 1 96.75 201 ALA A N 1
ATOM 1473 C CA . ALA A 1 201 ? -21.312 -2.717 3.588 1 96.75 201 ALA A CA 1
ATOM 1474 C C . ALA A 1 201 ? -22.672 -2.203 4.062 1 96.75 201 ALA A C 1
ATOM 1476 O O . ALA A 1 201 ? -22.797 -1.694 5.18 1 96.75 201 ALA A O 1
ATOM 1477 N N . PRO A 1 202 ? -23.766 -2.309 3.275 1 96.44 202 PRO A N 1
ATOM 1478 C CA . PRO A 1 202 ? -25.078 -1.863 3.725 1 96.44 202 PRO A CA 1
ATOM 1479 C C . PRO A 1 202 ? -25.516 -2.535 5.023 1 96.44 202 PRO A C 1
ATOM 1481 O O . PRO A 1 202 ? -26.031 -1.868 5.926 1 96.44 202 PRO A O 1
ATOM 1484 N N . LEU A 1 203 ? -25.281 -3.812 5.117 1 96.56 203 LEU A N 1
ATOM 1485 C CA . LEU A 1 203 ? -25.688 -4.543 6.312 1 96.56 203 LEU A CA 1
ATOM 1486 C C . LEU A 1 203 ? -24.922 -4.051 7.539 1 96.56 203 LEU A C 1
ATOM 1488 O O . LEU A 1 203 ? -25.516 -3.797 8.586 1 96.56 203 LEU A O 1
ATOM 1492 N N . MET A 1 204 ? -23.641 -3.906 7.41 1 95.69 204 MET A N 1
ATOM 1493 C CA . MET A 1 204 ? -22.828 -3.494 8.547 1 95.69 204 MET A CA 1
ATOM 1494 C C . MET A 1 204 ? -23.094 -2.035 8.906 1 95.69 204 MET A C 1
ATOM 1496 O O . MET A 1 204 ? -23 -1.65 10.07 1 95.69 204 MET A O 1
ATOM 1500 N N . ALA A 1 205 ? -23.375 -1.215 7.891 1 94.75 205 ALA A N 1
ATOM 1501 C CA . ALA A 1 205 ? -23.734 0.172 8.164 1 94.75 205 ALA A CA 1
ATOM 1502 C C . ALA A 1 205 ? -24.984 0.248 9.039 1 94.75 205 ALA A C 1
ATOM 1504 O O . ALA A 1 205 ? -25.016 0.974 10.031 1 94.75 205 ALA A O 1
ATOM 1505 N N . LEU A 1 206 ? -26.016 -0.506 8.695 1 94.38 206 LEU A N 1
ATOM 1506 C CA . LEU A 1 206 ? -27.266 -0.523 9.438 1 94.38 206 LEU A CA 1
ATOM 1507 C C . LEU A 1 206 ? -27.078 -1.144 10.82 1 94.38 206 LEU A C 1
ATOM 1509 O O . LEU A 1 206 ? -27.609 -0.637 11.812 1 94.38 206 LEU A O 1
ATOM 1513 N N . LEU A 1 207 ? -26.312 -2.215 10.859 1 94.06 207 LEU A N 1
ATOM 1514 C CA . LEU A 1 207 ? -26.047 -2.861 12.133 1 94.06 207 LEU A CA 1
ATOM 1515 C C . LEU A 1 207 ? -25.297 -1.917 13.078 1 94.06 207 LEU A C 1
ATOM 1517 O O . LEU A 1 207 ? -25.578 -1.886 14.273 1 94.06 207 LEU A O 1
ATOM 1521 N N . THR A 1 208 ? -24.359 -1.225 12.5 1 91.75 208 THR A N 1
ATOM 1522 C CA . THR A 1 208 ? -23.594 -0.28 13.305 1 91.75 208 THR A CA 1
ATOM 1523 C C . THR A 1 208 ? -24.469 0.854 13.805 1 91.75 208 THR A C 1
ATOM 1525 O O . THR A 1 208 ? -24.453 1.193 14.992 1 91.75 208 THR A O 1
ATOM 1528 N N . TYR A 1 209 ? -25.266 1.442 13.008 1 89.31 209 TYR A N 1
ATOM 1529 C CA . TYR A 1 209 ? -26.109 2.578 13.344 1 89.31 209 TYR A CA 1
ATOM 1530 C C . TYR A 1 209 ? -27.203 2.172 14.328 1 89.31 209 TYR A C 1
ATOM 1532 O O . TYR A 1 209 ? -27.422 2.855 15.328 1 89.31 209 TYR A O 1
ATOM 1540 N N . PHE A 1 210 ? -27.859 1.06 14.148 1 89.62 210 PHE A N 1
ATOM 1541 C CA . PHE A 1 210 ? -28.984 0.655 14.977 1 89.62 210 PHE A CA 1
ATOM 1542 C C . PHE A 1 210 ? -28.516 -0.191 16.156 1 89.62 210 PHE A C 1
ATOM 1544 O O . PHE A 1 210 ? -29.234 -0.322 17.156 1 89.62 210 PHE A O 1
ATOM 1551 N N . GLY A 1 211 ? -27.375 -0.817 15.977 1 85.12 211 GLY A N 1
ATOM 1552 C CA . GLY A 1 211 ? -26.922 -1.758 16.984 1 85.12 211 GLY A CA 1
ATOM 1553 C C . GLY A 1 211 ? -26.156 -1.099 18.109 1 85.12 211 GLY A C 1
ATOM 1554 O O . GLY A 1 211 ? -26.047 -1.652 19.203 1 85.12 211 GLY A O 1
ATOM 1555 N N . ILE A 1 212 ? -25.516 -0.096 17.844 1 72.56 212 ILE A N 1
ATOM 1556 C CA . ILE A 1 212 ? -24.656 0.489 18.875 1 72.56 212 ILE A CA 1
ATOM 1557 C C . ILE A 1 212 ? -25.484 1.391 19.781 1 72.56 212 ILE A C 1
ATOM 1559 O O . ILE A 1 212 ? -26.328 2.158 19.297 1 72.56 212 ILE A O 1
ATOM 1563 N N . GLY A 1 213 ? -25.578 0.99 21 1 69.31 213 GLY A N 1
ATOM 1564 C CA . GLY A 1 213 ? -26.234 1.816 21.984 1 69.31 213 GLY A CA 1
ATOM 1565 C C . GLY A 1 213 ? -25.719 3.24 22.031 1 69.31 213 GLY A C 1
ATOM 1566 O O . GLY A 1 213 ? -24.828 3.6 21.25 1 69.31 213 GLY A O 1
ATOM 1567 N N . GLN A 1 214 ? -26.328 4.043 22.781 1 63.94 214 GLN A N 1
ATOM 1568 C CA . GLN A 1 214 ? -26 5.465 22.859 1 63.94 214 GLN A CA 1
ATOM 1569 C C . GLN A 1 214 ? -24.531 5.672 23.188 1 63.94 214 GLN A C 1
ATOM 1571 O O . GLN A 1 214 ? -23.875 6.551 22.609 1 63.94 214 GLN A O 1
ATOM 1576 N N . GLU A 1 215 ? -23.969 4.859 24.031 1 65 215 GLU A N 1
ATOM 1577 C CA . GLU A 1 215 ? -22.562 4.98 24.406 1 65 215 GLU A CA 1
ATOM 1578 C C . GLU A 1 215 ? -21.656 4.613 23.25 1 65 215 GLU A C 1
ATOM 1580 O O . GLU A 1 215 ? -20.625 5.258 23.031 1 65 215 GLU A O 1
ATOM 1585 N N . GLY A 1 216 ? -22 3.654 22.578 1 65.31 216 GLY A N 1
ATOM 1586 C CA . GLY A 1 216 ? -21.234 3.227 21.422 1 65.31 216 GLY A CA 1
ATOM 1587 C C . GLY A 1 216 ? -21.297 4.223 20.266 1 65.31 216 GLY A C 1
ATOM 1588 O O . GLY A 1 216 ? -20.297 4.422 19.578 1 65.31 216 GLY A O 1
ATOM 1589 N N . LYS A 1 217 ? -22.391 4.832 20.281 1 66.38 217 LYS A N 1
ATOM 1590 C CA . LYS A 1 217 ? -22.562 5.848 19.234 1 66.38 217 LYS A CA 1
ATOM 1591 C C . LYS A 1 217 ? -21.625 7.027 19.469 1 66.38 217 LYS A C 1
ATOM 1593 O O . LYS A 1 217 ? -21.062 7.562 18.516 1 66.38 217 LYS A O 1
ATOM 1598 N N . GLU A 1 218 ? -21.469 7.34 20.688 1 67.19 218 GLU A N 1
ATOM 1599 C CA . GLU A 1 218 ? -20.562 8.445 21.016 1 67.19 218 GLU A CA 1
ATOM 1600 C C . GLU A 1 218 ? -19.109 8.094 20.688 1 67.19 218 GLU A C 1
ATOM 1602 O O . GLU A 1 218 ? -18.359 8.938 20.188 1 67.19 218 GLU A O 1
ATOM 1607 N N . THR A 1 219 ? -18.797 6.891 21.016 1 64.44 219 THR A N 1
ATOM 1608 C CA . THR A 1 219 ? -17.438 6.434 20.75 1 64.44 219 THR A CA 1
ATOM 1609 C C . THR A 1 219 ? -17.172 6.355 19.25 1 64.44 219 THR A C 1
ATOM 1611 O O . THR A 1 219 ? -16.109 6.785 18.781 1 64.44 219 THR A O 1
ATOM 1614 N N . LEU A 1 220 ? -18.156 5.91 18.641 1 63.25 220 LEU A N 1
ATOM 1615 C CA . LEU A 1 220 ? -18 5.707 17.203 1 63.25 220 LEU A CA 1
ATOM 1616 C C . LEU A 1 220 ? -18.234 7.008 16.438 1 63.25 220 LEU A C 1
ATOM 1618 O O . LEU A 1 220 ? -17.75 7.164 15.32 1 63.25 220 LEU A O 1
ATOM 1622 N N . SER A 1 221 ? -18.953 7.82 17.125 1 60 221 SER A N 1
ATOM 1623 C CA . SER A 1 221 ? -19.281 9.086 16.469 1 60 221 SER A CA 1
ATOM 1624 C C . SER A 1 221 ? -18.078 10.023 16.453 1 60 221 SER A C 1
ATOM 1626 O O . SER A 1 221 ? -18.094 11.047 15.758 1 60 221 SER A O 1
ATOM 1628 N N . SER A 1 222 ? -17.062 9.539 17.109 1 64.56 222 SER A N 1
ATOM 1629 C CA . SER A 1 222 ? -15.891 10.414 17.031 1 64.56 222 SER A CA 1
ATOM 1630 C C . SER A 1 222 ? -15.219 10.312 15.664 1 64.56 222 SER A C 1
ATOM 1632 O O . SER A 1 222 ? -15.156 9.227 15.086 1 64.56 222 SER A O 1
ATOM 1634 N N . VAL A 1 223 ? -14.969 11.375 15 1 58.62 223 VAL A N 1
ATOM 1635 C CA . VAL A 1 223 ? -14.352 11.516 13.688 1 58.62 223 VAL A CA 1
ATOM 1636 C C . VAL A 1 223 ? -13.086 10.672 13.617 1 58.62 223 VAL A C 1
ATOM 1638 O O . VAL A 1 223 ? -12.781 10.078 12.578 1 58.62 223 VAL A O 1
ATOM 1641 N N . ASN A 1 224 ? -12.617 10.461 14.703 1 77.31 224 ASN A N 1
ATOM 1642 C CA . ASN A 1 224 ? -11.422 9.625 14.758 1 77.31 224 ASN A CA 1
ATOM 1643 C C . ASN A 1 224 ? -11.734 8.164 14.477 1 77.31 224 ASN A C 1
ATOM 1645 O O . ASN A 1 224 ? -11 7.492 13.75 1 77.31 224 ASN A O 1
ATOM 1649 N N . ALA A 1 225 ? -13.039 7.84 14.789 1 83.75 225 ALA A N 1
ATOM 1650 C CA . ALA A 1 225 ? -13.391 6.438 14.578 1 83.75 225 ALA A CA 1
ATOM 1651 C C . ALA A 1 225 ? -13.656 6.148 13.109 1 83.75 225 ALA A C 1
ATOM 1653 O O . ALA A 1 225 ? -13.258 5.102 12.594 1 83.75 225 ALA A O 1
ATOM 1654 N N . THR A 1 226 ? -14.242 7.09 12.453 1 86.5 226 THR A N 1
ATOM 1655 C CA . THR A 1 226 ? -14.516 6.949 11.031 1 86.5 226 THR A CA 1
ATOM 1656 C C . THR A 1 226 ? -13.219 6.887 10.227 1 86.5 226 THR A C 1
ATOM 1658 O O . THR A 1 226 ? -13.047 6.008 9.383 1 86.5 226 THR A O 1
ATOM 1661 N N . GLY A 1 227 ? -12.344 7.785 10.523 1 89.81 227 GLY A N 1
ATOM 1662 C CA . GLY A 1 227 ? -11.062 7.805 9.836 1 89.81 227 GLY A CA 1
ATOM 1663 C C . GLY A 1 227 ? -10.242 6.551 10.062 1 89.81 227 GLY A C 1
ATOM 1664 O O . GLY A 1 227 ? -9.641 6.016 9.133 1 89.81 227 GLY A O 1
ATOM 1665 N N . ILE A 1 228 ? -10.289 6.055 11.219 1 92.44 228 ILE A N 1
ATOM 1666 C CA . ILE A 1 228 ? -9.555 4.844 11.578 1 92.44 228 ILE A CA 1
ATOM 1667 C C . ILE A 1 228 ? -10.133 3.646 10.828 1 92.44 228 ILE A C 1
ATOM 1669 O O . ILE A 1 228 ? -9.391 2.83 10.281 1 92.44 228 ILE A O 1
ATOM 1673 N N . ALA A 1 229 ? -11.438 3.6 10.812 1 92.69 229 ALA A N 1
ATOM 1674 C CA . ALA A 1 229 ? -12.094 2.502 10.109 1 92.69 229 ALA A CA 1
ATOM 1675 C C . ALA A 1 229 ? -11.758 2.527 8.617 1 92.69 229 ALA A C 1
ATOM 1677 O O . ALA A 1 229 ? -11.516 1.481 8.016 1 92.69 229 ALA A O 1
ATOM 1678 N N . MET A 1 230 ? -11.719 3.709 8.102 1 91.88 230 MET A N 1
ATOM 1679 C CA . MET A 1 230 ? -11.445 3.832 6.668 1 91.88 230 MET A CA 1
ATOM 1680 C C . MET A 1 230 ? -10.008 3.447 6.355 1 91.88 230 MET A C 1
ATOM 1682 O O . MET A 1 230 ? -9.742 2.762 5.367 1 91.88 230 MET A O 1
ATOM 1686 N N . LEU A 1 231 ? -9.125 3.873 7.168 1 95.75 231 LEU A N 1
ATOM 1687 C CA . LEU A 1 231 ? -7.719 3.537 6.957 1 95.75 231 LEU A CA 1
ATOM 1688 C C . LEU A 1 231 ? -7.473 2.053 7.203 1 95.75 231 LEU A C 1
ATOM 1690 O O . LEU A 1 231 ? -6.656 1.432 6.52 1 95.75 231 LEU A O 1
ATOM 1694 N N . PHE A 1 232 ? -8.133 1.512 8.172 1 95.62 232 PHE A N 1
ATOM 1695 C CA . PHE A 1 232 ? -8.102 0.069 8.375 1 95.62 232 PHE A CA 1
ATOM 1696 C C . PHE A 1 232 ? -8.578 -0.669 7.137 1 95.62 232 PHE A C 1
ATOM 1698 O O . PHE A 1 232 ? -7.949 -1.632 6.695 1 95.62 232 PHE A O 1
ATOM 1705 N N . SER A 1 233 ? -9.664 -0.197 6.613 1 94.31 233 SER A N 1
ATOM 1706 C CA . SER A 1 233 ? -10.219 -0.753 5.383 1 94.31 233 SER A CA 1
ATOM 1707 C C . SER A 1 233 ? -9.234 -0.622 4.227 1 94.31 233 SER A C 1
ATOM 1709 O O . SER A 1 233 ? -9.148 -1.513 3.379 1 94.31 233 SER A O 1
ATOM 1711 N N . ALA A 1 234 ? -8.539 0.446 4.148 1 95.44 234 ALA A N 1
ATOM 1712 C CA . ALA A 1 234 ? -7.516 0.65 3.121 1 95.44 234 ALA A CA 1
ATOM 1713 C C . ALA A 1 234 ? -6.434 -0.422 3.201 1 95.44 234 ALA A C 1
ATOM 1715 O O . ALA A 1 234 ? -5.98 -0.934 2.176 1 95.44 234 ALA A O 1
ATOM 1716 N N . GLY A 1 235 ? -6.031 -0.741 4.371 1 96.19 235 GLY A N 1
ATOM 1717 C CA . GLY A 1 235 ? -5.047 -1.794 4.566 1 96.19 235 GLY A CA 1
ATOM 1718 C C . GLY A 1 235 ? -5.512 -3.146 4.062 1 96.19 235 GLY A C 1
ATOM 1719 O O . GLY A 1 235 ? -4.766 -3.852 3.381 1 96.19 235 GLY A O 1
ATOM 1720 N N . THR A 1 236 ? -6.703 -3.525 4.383 1 95 236 THR A N 1
ATOM 1721 C CA . THR A 1 236 ? -7.258 -4.789 3.912 1 95 236 THR A CA 1
ATOM 1722 C C . THR A 1 236 ? -7.328 -4.816 2.387 1 95 236 THR A C 1
ATOM 1724 O O . THR A 1 236 ? -6.934 -5.801 1.759 1 95 236 THR A O 1
ATOM 1727 N N . PHE A 1 237 ? -7.801 -3.75 1.866 1 94.75 237 PHE A N 1
ATOM 1728 C CA . PHE A 1 237 ? -7.957 -3.637 0.421 1 94.75 237 PHE A CA 1
ATOM 1729 C C . PHE A 1 237 ? -6.605 -3.725 -0.278 1 94.75 237 PHE A C 1
ATOM 1731 O O . PHE A 1 237 ? -6.477 -4.383 -1.313 1 94.75 237 PHE A O 1
ATOM 1738 N N . LEU A 1 238 ? -5.652 -3.078 0.319 1 95.62 238 LEU A N 1
ATOM 1739 C CA . LEU A 1 238 ? -4.309 -3.086 -0.244 1 95.62 238 LEU A CA 1
ATOM 1740 C C . LEU A 1 238 ? -3.76 -4.508 -0.326 1 95.62 238 LEU A C 1
ATOM 1742 O O . LEU A 1 238 ? -3.162 -4.891 -1.335 1 95.62 238 LEU A O 1
ATOM 1746 N N . TYR A 1 239 ? -3.926 -5.262 0.65 1 94.62 239 TYR A N 1
ATOM 1747 C CA . TYR A 1 239 ? -3.469 -6.648 0.651 1 94.62 239 TYR A CA 1
ATOM 1748 C C . TYR A 1 239 ? -4.086 -7.426 -0.503 1 94.62 239 TYR A C 1
ATOM 1750 O O . TYR A 1 239 ? -3.379 -8.109 -1.248 1 94.62 239 TYR A O 1
ATOM 1758 N N . VAL A 1 240 ? -5.355 -7.34 -0.626 1 93.12 240 VAL A N 1
ATOM 1759 C CA . VAL A 1 240 ? -6.07 -8.086 -1.655 1 93.12 240 VAL A CA 1
ATOM 1760 C C . VAL A 1 240 ? -5.582 -7.66 -3.037 1 93.12 240 VAL A C 1
ATOM 1762 O O . VAL A 1 240 ? -5.316 -8.508 -3.896 1 93.12 240 VAL A O 1
ATOM 1765 N N . ALA A 1 241 ? -5.41 -6.418 -3.236 1 94.56 241 ALA A N 1
ATOM 1766 C CA . ALA A 1 241 ? -5.066 -5.867 -4.547 1 94.56 241 ALA A CA 1
ATOM 1767 C C . ALA A 1 241 ? -3.629 -6.211 -4.922 1 94.56 241 ALA A C 1
ATOM 1769 O O . ALA A 1 241 ? -3.359 -6.633 -6.051 1 94.56 241 ALA A O 1
ATOM 1770 N N . THR A 1 242 ? -2.725 -6.137 -3.93 1 92.81 242 THR A N 1
ATOM 1771 C CA . THR A 1 242 ? -1.312 -6.156 -4.285 1 92.81 242 THR A CA 1
ATOM 1772 C C . THR A 1 242 ? -0.69 -7.512 -3.967 1 92.81 242 THR A C 1
ATOM 1774 O O . THR A 1 242 ? 0.293 -7.914 -4.594 1 92.81 242 THR A O 1
ATOM 1777 N N . VAL A 1 243 ? -1.221 -8.211 -3.025 1 90.25 243 VAL A N 1
ATOM 1778 C CA . VAL A 1 243 ? -0.577 -9.461 -2.623 1 90.25 243 VAL A CA 1
ATOM 1779 C C . VAL A 1 243 ? -1.309 -10.648 -3.246 1 90.25 243 VAL A C 1
ATOM 1781 O O . VAL A 1 243 ? -0.711 -11.703 -3.477 1 90.25 243 VAL A O 1
ATOM 1784 N N . HIS A 1 244 ? -2.508 -10.406 -3.57 1 87.19 244 HIS A N 1
ATOM 1785 C CA . HIS A 1 244 ? -3.268 -11.562 -4.043 1 87.19 244 HIS A CA 1
ATOM 1786 C C . HIS A 1 244 ? -3.664 -11.398 -5.504 1 87.19 244 HIS A C 1
ATOM 1788 O O . HIS A 1 244 ? -3.158 -12.109 -6.375 1 87.19 244 HIS A O 1
ATOM 1794 N N . VAL A 1 245 ? -4.367 -10.414 -5.844 1 90.38 245 VAL A N 1
ATOM 1795 C CA . VAL A 1 245 ? -4.969 -10.289 -7.168 1 90.38 245 VAL A CA 1
ATOM 1796 C C . VAL A 1 245 ? -3.881 -10.023 -8.203 1 90.38 245 VAL A C 1
ATOM 1798 O O . VAL A 1 245 ? -3.781 -10.742 -9.203 1 90.38 245 VAL A O 1
ATOM 1801 N N . LEU A 1 246 ? -3.047 -9.086 -7.945 1 91.44 246 LEU A N 1
ATOM 1802 C CA . LEU A 1 246 ? -2.074 -8.656 -8.938 1 91.44 246 LEU A CA 1
ATOM 1803 C C . LEU A 1 246 ? -1.047 -9.75 -9.211 1 91.44 246 LEU A C 1
ATOM 1805 O O . LEU A 1 246 ? -0.821 -10.125 -10.359 1 91.44 246 LEU A O 1
ATOM 1809 N N . PRO A 1 247 ? -0.521 -10.375 -8.211 1 87.25 247 PRO A N 1
ATOM 1810 C CA . PRO A 1 247 ? 0.453 -11.438 -8.477 1 87.25 247 PRO A CA 1
ATOM 1811 C C . PRO A 1 247 ? -0.171 -12.656 -9.148 1 87.25 247 PRO A C 1
ATOM 1813 O O . PRO A 1 247 ? 0.456 -13.281 -10.008 1 87.25 247 PRO A O 1
ATOM 1816 N N . GLU A 1 248 ? -1.349 -12.977 -8.773 1 87.25 248 GLU A N 1
ATOM 1817 C CA . GLU A 1 248 ? -2.027 -14.109 -9.406 1 87.25 248 GLU A CA 1
ATOM 1818 C C . GLU A 1 248 ? -2.229 -13.867 -10.898 1 87.25 248 GLU A C 1
ATOM 1820 O O . GLU A 1 248 ? -2.02 -14.773 -11.711 1 87.25 248 GLU A O 1
ATOM 1825 N N . LEU A 1 249 ? -2.561 -12.719 -11.234 1 89.88 249 LEU A N 1
ATOM 1826 C CA . LEU A 1 249 ? -2.754 -12.391 -12.641 1 89.88 249 LEU A CA 1
ATOM 1827 C C . LEU A 1 249 ? -1.42 -12.336 -13.375 1 89.88 249 LEU A C 1
ATOM 1829 O O . LEU A 1 249 ? -1.338 -12.711 -14.555 1 89.88 249 LEU A O 1
ATOM 1833 N N . THR A 1 250 ? -0.403 -11.914 -12.711 1 86.31 250 THR A N 1
ATOM 1834 C CA . THR A 1 250 ? 0.932 -11.883 -13.297 1 86.31 250 THR A CA 1
ATOM 1835 C C . THR A 1 250 ? 1.425 -13.297 -13.594 1 86.31 250 THR A C 1
ATOM 1837 O O . THR A 1 250 ? 2.01 -13.547 -14.648 1 86.31 250 THR A O 1
ATOM 1840 N N . LEU A 1 251 ? 1.129 -14.141 -12.688 1 83.88 251 LEU A N 1
ATOM 1841 C CA . LEU A 1 251 ? 1.511 -15.539 -12.875 1 83.88 251 LEU A CA 1
ATOM 1842 C C . LEU A 1 251 ? 0.761 -16.156 -14.055 1 83.88 251 LEU A C 1
ATOM 1844 O O . LEU A 1 251 ? 1.347 -16.875 -14.859 1 83.88 251 LEU A O 1
ATOM 1848 N N . LYS A 1 252 ? -0.444 -15.805 -14.141 1 85.62 252 LYS A N 1
ATOM 1849 C CA . LYS A 1 252 ? -1.26 -16.328 -15.234 1 85.62 252 LYS A CA 1
ATOM 1850 C C . LYS A 1 252 ? -0.789 -15.789 -16.578 1 85.62 252 LYS A C 1
ATOM 1852 O O . LYS A 1 252 ? -0.918 -16.453 -17.609 1 85.62 252 LYS A O 1
ATOM 1857 N N . ALA A 1 253 ? -0.217 -14.617 -16.531 1 85.56 253 ALA A N 1
ATOM 1858 C CA . ALA A 1 253 ? 0.298 -14 -17.734 1 85.56 253 ALA A CA 1
ATOM 1859 C C . ALA A 1 253 ? 1.698 -14.508 -18.062 1 85.56 253 ALA A C 1
ATOM 1861 O O . ALA A 1 253 ? 2.328 -14.047 -19.016 1 85.56 253 ALA A O 1
ATOM 1862 N N . GLY A 1 254 ? 2.252 -15.461 -17.266 1 80.56 254 GLY A N 1
ATOM 1863 C CA . GLY A 1 254 ? 3.566 -16.031 -17.516 1 80.56 254 GLY A CA 1
ATOM 1864 C C . GLY A 1 254 ? 4.688 -15.258 -16.844 1 80.56 254 GLY A C 1
ATOM 1865 O O . GLY A 1 254 ? 5.82 -15.25 -17.328 1 80.56 254 GLY A O 1
ATOM 1866 N N . GLY A 1 255 ? 4.332 -14.422 -15.859 1 78.12 255 GLY A N 1
ATOM 1867 C CA . GLY A 1 255 ? 5.352 -13.727 -15.094 1 78.12 255 GLY A CA 1
ATOM 1868 C C . GLY A 1 255 ? 5.535 -12.281 -15.523 1 78.12 255 GLY A C 1
ATOM 1869 O O . GLY A 1 255 ? 6.074 -11.469 -14.766 1 78.12 255 GLY A O 1
ATOM 1870 N N . HIS A 1 256 ? 5.168 -12 -16.797 1 81.94 256 HIS A N 1
ATOM 1871 C CA . HIS A 1 256 ? 5.273 -10.648 -17.328 1 81.94 256 HIS A CA 1
ATOM 1872 C C . HIS A 1 256 ? 4.062 -10.297 -18.188 1 81.94 256 HIS A C 1
ATOM 1874 O O . HIS A 1 256 ? 3.576 -11.125 -18.953 1 81.94 256 HIS A O 1
ATOM 1880 N N . PHE A 1 257 ? 3.787 -9.016 -18.047 1 87.94 257 PHE A N 1
ATOM 1881 C CA . PHE A 1 257 ? 2.639 -8.57 -18.828 1 87.94 257 PHE A CA 1
ATOM 1882 C C . PHE A 1 257 ? 3.064 -8.164 -20.234 1 87.94 257 PHE A C 1
ATOM 1884 O O . PHE A 1 257 ? 4.117 -7.555 -20.422 1 87.94 257 PHE A O 1
ATOM 1891 N N . ARG A 1 258 ? 2.25 -8.641 -21.156 1 88.69 258 ARG A N 1
ATOM 1892 C CA . ARG A 1 258 ? 2.418 -8.141 -22.516 1 88.69 258 ARG A CA 1
ATOM 1893 C C . ARG A 1 258 ? 2.131 -6.645 -22.594 1 88.69 258 ARG A C 1
ATOM 1895 O O . ARG A 1 258 ? 1.558 -6.066 -21.656 1 88.69 258 ARG A O 1
ATOM 1902 N N . PHE A 1 259 ? 2.531 -6.09 -23.609 1 89.44 259 PHE A N 1
ATOM 1903 C CA . PHE A 1 259 ? 2.406 -4.648 -23.766 1 89.44 259 PHE A CA 1
ATOM 1904 C C . PHE A 1 259 ? 0.959 -4.203 -23.594 1 89.44 259 PHE A C 1
ATOM 1906 O O . PHE A 1 259 ? 0.687 -3.215 -22.906 1 89.44 259 PHE A O 1
ATOM 1913 N N . GLN A 1 260 ? 0.081 -4.906 -24.156 1 92 260 GLN A N 1
ATOM 1914 C CA . GLN A 1 260 ? -1.333 -4.559 -24.062 1 92 260 GLN A CA 1
ATOM 1915 C C . GLN A 1 260 ? -1.841 -4.672 -22.625 1 92 260 GLN A C 1
ATOM 1917 O O . GLN A 1 260 ? -2.574 -3.805 -22.156 1 92 260 GLN A O 1
ATOM 1922 N N . GLN A 1 261 ? -1.449 -5.707 -22 1 92.75 261 GLN A N 1
ATOM 1923 C CA . GLN A 1 261 ? -1.853 -5.918 -20.609 1 92.75 261 GLN A CA 1
ATOM 1924 C C . GLN A 1 261 ? -1.28 -4.832 -19.703 1 92.75 261 GLN A C 1
ATOM 1926 O O . GLN A 1 261 ? -1.962 -4.355 -18.797 1 92.75 261 GLN A O 1
ATOM 1931 N N . LEU A 1 262 ? -0.052 -4.531 -20.031 1 93.19 262 LEU A N 1
ATOM 1932 C CA . LEU A 1 262 ? 0.591 -3.473 -19.266 1 93.19 262 LEU A CA 1
ATOM 1933 C C . LEU A 1 262 ? -0.15 -2.15 -19.422 1 93.19 262 LEU A C 1
ATOM 1935 O O . LEU A 1 262 ? -0.331 -1.407 -18.469 1 93.19 262 LEU A O 1
ATOM 1939 N N . PHE A 1 263 ? -0.554 -1.888 -20.578 1 95.06 263 PHE A N 1
ATOM 1940 C CA . PHE A 1 263 ? -1.332 -0.687 -20.859 1 95.06 263 PHE A CA 1
ATOM 1941 C C . PHE A 1 263 ? -2.615 -0.667 -20.031 1 95.06 263 PHE A C 1
ATOM 1943 O O . PHE A 1 263 ? -2.93 0.335 -19.391 1 95.06 263 PHE A O 1
ATOM 1950 N N . PHE A 1 264 ? -3.334 -1.733 -19.984 1 94.94 264 PHE A N 1
ATOM 1951 C CA . PHE A 1 264 ? -4.59 -1.821 -19.234 1 94.94 264 PHE A CA 1
ATOM 1952 C C . PHE A 1 264 ? -4.344 -1.727 -17.734 1 94.94 264 PHE A C 1
ATOM 1954 O O . PHE A 1 264 ? -5.148 -1.146 -17.016 1 94.94 264 PHE A O 1
ATOM 1961 N N . LEU A 1 265 ? -3.277 -2.314 -17.344 1 95.12 265 LEU A N 1
ATOM 1962 C CA . LEU A 1 265 ? -2.93 -2.25 -15.922 1 95.12 265 LEU A CA 1
ATOM 1963 C C . LEU A 1 265 ? -2.67 -0.811 -15.492 1 95.12 265 LEU A C 1
ATOM 1965 O O . LEU A 1 265 ? -3.201 -0.357 -14.477 1 95.12 265 LEU A O 1
ATOM 1969 N N . ILE A 1 266 ? -1.905 -0.107 -16.297 1 95.81 266 ILE A N 1
ATOM 1970 C CA . ILE A 1 266 ? -1.562 1.281 -16 1 95.81 266 ILE A CA 1
ATOM 1971 C C . ILE A 1 266 ? -2.814 2.15 -16.078 1 95.81 266 ILE A C 1
ATOM 1973 O O . ILE A 1 266 ? -3.051 2.988 -15.203 1 95.81 266 ILE A O 1
ATOM 1977 N N . LEU A 1 267 ? -3.553 1.945 -17.047 1 95.88 267 LEU A N 1
ATOM 1978 C CA . LEU A 1 267 ? -4.801 2.682 -17.203 1 95.88 267 LEU A CA 1
ATOM 1979 C C . LEU A 1 267 ? -5.707 2.48 -16 1 95.88 267 LEU A C 1
ATOM 1981 O O . LEU A 1 267 ? -6.246 3.445 -15.453 1 95.88 267 LEU A O 1
ATOM 1985 N N . GLY A 1 268 ? -5.902 1.264 -15.617 1 95.88 268 GLY A N 1
ATOM 1986 C CA . GLY A 1 268 ? -6.711 0.966 -14.445 1 95.88 268 GLY A CA 1
ATOM 1987 C C . GLY A 1 268 ? -6.199 1.631 -13.18 1 95.88 268 GLY A C 1
ATOM 1988 O O . GLY A 1 268 ? -6.984 2.139 -12.375 1 95.88 268 GLY A O 1
ATOM 1989 N N . THR A 1 269 ? -4.922 1.641 -13.031 1 95.81 269 THR A N 1
ATOM 1990 C CA . THR A 1 269 ? -4.305 2.191 -11.836 1 95.81 269 THR A CA 1
ATOM 1991 C C . THR A 1 269 ? -4.461 3.709 -11.789 1 95.81 269 THR A C 1
ATOM 1993 O O . THR A 1 269 ? -4.617 4.289 -10.711 1 95.81 269 THR A O 1
ATOM 1996 N N . LEU A 1 270 ? -4.523 4.344 -12.945 1 95.75 270 LEU A N 1
ATOM 1997 C CA . LEU A 1 270 ? -4.555 5.801 -13.031 1 95.75 270 LEU A CA 1
ATOM 1998 C C . LEU A 1 270 ? -5.988 6.309 -13.086 1 95.75 270 LEU A C 1
ATOM 2000 O O . LEU A 1 270 ? -6.25 7.477 -12.797 1 95.75 270 LEU A O 1
ATOM 2004 N N . LEU A 1 271 ? -6.895 5.523 -13.391 1 93.81 271 LEU A N 1
ATOM 2005 C CA . LEU A 1 271 ? -8.273 5.938 -13.609 1 93.81 271 LEU A CA 1
ATOM 2006 C C . LEU A 1 271 ? -8.875 6.52 -12.336 1 93.81 271 LEU A C 1
ATOM 2008 O O . LEU A 1 271 ? -9.555 7.555 -12.375 1 93.81 271 LEU A O 1
ATOM 2012 N N . PRO A 1 272 ? -8.672 5.945 -11.195 1 91.88 272 PRO A N 1
ATOM 2013 C CA . PRO A 1 272 ? -9.258 6.512 -9.977 1 91.88 272 PRO A CA 1
ATOM 2014 C C . PRO A 1 272 ? -8.734 7.914 -9.672 1 91.88 272 PRO A C 1
ATOM 2016 O O . PRO A 1 272 ? -9.398 8.68 -8.969 1 91.88 272 PRO A O 1
ATOM 2019 N N . LEU A 1 273 ? -7.527 8.25 -10.125 1 89 273 LEU A N 1
ATOM 2020 C CA . LEU A 1 273 ? -7 9.594 -9.938 1 89 273 LEU A CA 1
ATOM 2021 C C . LEU A 1 273 ? -7.867 10.625 -10.641 1 89 273 LEU A C 1
ATOM 2023 O O . LEU A 1 273 ? -8.047 11.742 -10.141 1 89 273 LEU A O 1
ATOM 2027 N N . LEU A 1 274 ? -8.344 10.25 -11.742 1 83.06 274 LEU A N 1
ATOM 2028 C CA . LEU A 1 274 ? -9.172 11.156 -12.531 1 83.06 274 LEU A CA 1
ATOM 2029 C C . LEU A 1 274 ? -10.531 11.367 -11.875 1 83.06 274 LEU A C 1
ATOM 2031 O O . LEU A 1 274 ? -11.133 12.438 -12.008 1 83.06 274 LEU A O 1
ATOM 2035 N N . LEU A 1 275 ? -10.984 10.375 -11.156 1 71.38 275 LEU A N 1
ATOM 2036 C CA . LEU A 1 275 ? -12.289 10.453 -10.508 1 71.38 275 LEU A CA 1
ATOM 2037 C C . LEU A 1 275 ? -12.234 11.391 -9.297 1 71.38 275 LEU A C 1
ATOM 2039 O O . LEU A 1 275 ? -13.242 12 -8.945 1 71.38 275 LEU A O 1
ATOM 2043 N N . THR A 1 276 ? -11.094 11.469 -8.648 1 68.75 276 THR A N 1
ATOM 2044 C CA . THR A 1 276 ? -10.953 12.312 -7.469 1 68.75 276 THR A CA 1
ATOM 2045 C C . THR A 1 276 ? -10.609 13.75 -7.867 1 68.75 276 THR A C 1
ATOM 2047 O O . THR A 1 276 ? -10.953 14.695 -7.16 1 68.75 276 THR A O 1
ATOM 2050 N N . SER A 1 277 ? -9.766 13.945 -8.906 1 61.69 277 SER A N 1
ATOM 2051 C CA . SER A 1 277 ? -9.383 15.289 -9.344 1 61.69 277 SER A CA 1
ATOM 2052 C C . SER A 1 277 ? -10.594 16.062 -9.852 1 61.69 277 SER A C 1
ATOM 2054 O O . SER A 1 277 ? -10.641 17.297 -9.734 1 61.69 277 SER A O 1
ATOM 2056 N N . ASN A 1 278 ? -11.523 15.5 -10.547 1 53.22 278 ASN A N 1
ATOM 2057 C CA . ASN A 1 278 ? -12.648 16.203 -11.156 1 53.22 278 ASN A CA 1
ATOM 2058 C C . ASN A 1 278 ? -13.711 16.578 -10.125 1 53.22 278 ASN A C 1
ATOM 2060 O O . ASN A 1 278 ? -14.656 17.297 -10.43 1 53.22 278 ASN A O 1
ATOM 2064 N N . HIS A 1 279 ? -13.766 15.984 -9.023 1 46.62 279 HIS A N 1
ATOM 2065 C CA . HIS A 1 279 ? -14.836 16.359 -8.109 1 46.62 279 HIS A CA 1
ATOM 2066 C C . HIS A 1 279 ? -14.539 17.672 -7.414 1 46.62 279 HIS A C 1
ATOM 2068 O O . HIS A 1 279 ? -15.383 18.219 -6.695 1 46.62 279 HIS A O 1
ATOM 2074 N N . HIS A 1 280 ? -13.367 18.156 -7.395 1 42.66 280 HIS A N 1
ATOM 2075 C CA . HIS A 1 280 ? -13.109 19.484 -6.82 1 42.66 280 HIS A CA 1
ATOM 2076 C C . HIS A 1 280 ? -13.414 20.578 -7.824 1 42.66 280 HIS A C 1
ATOM 2078 O O . HIS A 1 280 ? -13.203 21.766 -7.531 1 42.66 280 HIS A O 1
ATOM 2084 N N . HIS A 1 281 ? -13.695 20.344 -9.023 1 32.31 281 HIS A N 1
ATOM 2085 C CA . HIS A 1 281 ? -14.18 21.469 -9.812 1 32.31 281 HIS A CA 1
ATOM 2086 C C . HIS A 1 281 ? -15.695 21.609 -9.695 1 32.31 281 HIS A C 1
ATOM 2088 O O . HIS A 1 281 ? -16.406 20.609 -9.656 1 32.31 281 HIS A O 1
ATOM 2094 N N . MET B 1 1 ? 26.625 25.281 12.562 1 55.5 1 MET B N 1
ATOM 2095 C CA . MET B 1 1 ? 27.25 24.578 11.461 1 55.5 1 MET B CA 1
ATOM 2096 C C . MET B 1 1 ? 26.578 24.922 10.133 1 55.5 1 MET B C 1
ATOM 2098 O O . MET B 1 1 ? 25.391 25.219 10.102 1 55.5 1 MET B O 1
ATOM 2102 N N . GLU B 1 2 ? 27.359 25.125 9.047 1 82.06 2 GLU B N 1
ATOM 2103 C CA . GLU B 1 2 ? 26.844 25.422 7.715 1 82.06 2 GLU B CA 1
ATOM 2104 C C . GLU B 1 2 ? 25.844 24.359 7.25 1 82.06 2 GLU B C 1
ATOM 2106 O O . GLU B 1 2 ? 25.984 23.188 7.59 1 82.06 2 GLU B O 1
ATOM 2111 N N . GLU B 1 3 ? 24.797 24.703 6.836 1 82.81 3 GLU B N 1
ATOM 2112 C CA . GLU B 1 3 ? 23.75 23.828 6.332 1 82.81 3 GLU B CA 1
ATOM 2113 C C . GLU B 1 3 ? 24.328 22.719 5.465 1 82.81 3 GLU B C 1
ATOM 2115 O O . GLU B 1 3 ? 23.859 21.562 5.523 1 82.81 3 GLU B O 1
ATOM 2120 N N . SER B 1 4 ? 25.328 23.094 4.746 1 87.31 4 SER B N 1
ATOM 2121 C CA . SER B 1 4 ? 25.969 22.094 3.875 1 87.31 4 SER B CA 1
ATOM 2122 C C . SER B 1 4 ? 26.688 21.031 4.688 1 87.31 4 SER B C 1
ATOM 2124 O O . SER B 1 4 ? 26.641 19.844 4.355 1 87.31 4 SER B O 1
ATOM 2126 N N . THR B 1 5 ? 27.328 21.438 5.742 1 90.56 5 THR B N 1
ATOM 2127 C CA . THR B 1 5 ? 28.047 20.5 6.594 1 90.56 5 THR B CA 1
ATOM 2128 C C . THR B 1 5 ? 27.094 19.547 7.293 1 90.56 5 THR B C 1
ATOM 2130 O O . THR B 1 5 ? 27.359 18.344 7.391 1 90.56 5 THR B O 1
ATOM 2133 N N . VAL B 1 6 ? 26.047 20.062 7.711 1 90.56 6 VAL B N 1
ATOM 2134 C CA . VAL B 1 6 ? 25.047 19.234 8.383 1 90.56 6 VAL B CA 1
ATOM 2135 C C . VAL B 1 6 ? 24.5 18.188 7.41 1 90.56 6 VAL B C 1
ATOM 2137 O O . VAL B 1 6 ? 24.375 17.016 7.758 1 90.56 6 VAL B O 1
ATOM 2140 N N . LEU B 1 7 ? 24.203 18.594 6.254 1 92.31 7 LEU B N 1
ATOM 2141 C CA . LEU B 1 7 ? 23.656 17.688 5.25 1 92.31 7 LEU B CA 1
ATOM 2142 C C . LEU B 1 7 ? 24.656 16.578 4.918 1 92.31 7 LEU B C 1
ATOM 2144 O O . LEU B 1 7 ? 24.281 15.422 4.785 1 92.31 7 LEU B O 1
ATOM 2148 N N . ILE B 1 8 ? 25.922 16.969 4.793 1 94.06 8 ILE B N 1
ATOM 2149 C CA . ILE B 1 8 ? 26.953 15.992 4.48 1 94.06 8 ILE B CA 1
ATOM 2150 C C . ILE B 1 8 ? 27.078 14.984 5.617 1 94.06 8 ILE B C 1
ATOM 2152 O O . ILE B 1 8 ? 27.188 13.773 5.375 1 94.06 8 ILE B O 1
ATOM 2156 N N . LEU B 1 9 ? 27.016 15.453 6.805 1 93.62 9 LEU B N 1
ATOM 2157 C CA . LEU B 1 9 ? 27.094 14.578 7.965 1 93.62 9 LEU B CA 1
ATOM 2158 C C . LEU B 1 9 ? 25.906 13.633 8.031 1 93.62 9 LEU B C 1
ATOM 2160 O O . LEU B 1 9 ? 26.062 12.43 8.266 1 93.62 9 LEU B O 1
ATOM 2164 N N . LEU B 1 10 ? 24.781 14.195 7.805 1 92.94 10 LEU B N 1
ATOM 2165 C CA . LEU B 1 10 ? 23.578 13.383 7.809 1 92.94 10 LEU B CA 1
ATOM 2166 C C . LEU B 1 10 ? 23.625 12.328 6.703 1 92.94 10 LEU B C 1
ATOM 2168 O O . LEU B 1 10 ? 23.219 11.18 6.914 1 92.94 10 LEU B O 1
ATOM 2172 N N . SER B 1 11 ? 24.109 12.719 5.617 1 95 11 SER B N 1
ATOM 2173 C CA . SER B 1 11 ? 24.25 11.797 4.492 1 95 11 SER B CA 1
ATOM 2174 C C . SER B 1 11 ? 25.203 10.664 4.816 1 95 11 SER B C 1
ATOM 2176 O O . SER B 1 11 ? 24.953 9.508 4.477 1 95 11 SER B O 1
ATOM 2178 N N . LEU B 1 12 ? 26.25 11.023 5.473 1 94.88 12 LEU B N 1
ATOM 2179 C CA . LEU B 1 12 ? 27.219 10.008 5.871 1 94.88 12 LEU B CA 1
ATOM 2180 C C . LEU B 1 12 ? 26.625 9.039 6.879 1 94.88 12 LEU B C 1
ATOM 2182 O O . LEU B 1 12 ? 26.844 7.832 6.789 1 94.88 12 LEU B O 1
ATOM 2186 N N . VAL B 1 13 ? 25.922 9.539 7.785 1 94.44 13 VAL B N 1
ATOM 2187 C CA . VAL B 1 13 ? 25.266 8.703 8.781 1 94.44 13 VAL B CA 1
ATOM 2188 C C . VAL B 1 13 ? 24.281 7.758 8.102 1 94.44 13 VAL B C 1
ATOM 2190 O O . VAL B 1 13 ? 24.203 6.574 8.445 1 94.44 13 VAL B O 1
ATOM 2193 N N . MET B 1 14 ? 23.562 8.297 7.18 1 94.06 14 MET B N 1
ATOM 2194 C CA . MET B 1 14 ? 22.594 7.5 6.441 1 94.06 14 MET B CA 1
ATOM 2195 C C . MET B 1 14 ? 23.281 6.383 5.664 1 94.06 14 MET B C 1
ATOM 2197 O O . MET B 1 14 ? 22.828 5.242 5.66 1 94.06 14 MET B O 1
ATOM 2201 N N . LEU B 1 15 ? 24.391 6.73 5.07 1 95.25 15 LEU B N 1
ATOM 2202 C CA . LEU B 1 15 ? 25.156 5.762 4.293 1 95.25 15 LEU B CA 1
ATOM 2203 C C . LEU B 1 15 ? 25.719 4.66 5.191 1 95.25 15 LEU B C 1
ATOM 2205 O O . LEU B 1 15 ? 25.469 3.477 4.945 1 95.25 15 LEU B O 1
ATOM 2209 N N . ILE B 1 16 ? 26.359 5.027 6.191 1 95.62 16 ILE B N 1
ATOM 2210 C CA . ILE B 1 16 ? 27.031 4.082 7.086 1 95.62 16 ILE B CA 1
ATOM 2211 C C . ILE B 1 16 ? 25.984 3.264 7.84 1 95.62 16 ILE B C 1
ATOM 2213 O O . ILE B 1 16 ? 26.109 2.041 7.953 1 95.62 16 ILE B O 1
ATOM 2217 N N . GLY B 1 17 ? 25 3.895 8.328 1 93.81 17 GLY B N 1
ATOM 2218 C CA . GLY B 1 17 ? 23.953 3.203 9.07 1 93.81 17 GLY B CA 1
ATOM 2219 C C . GLY B 1 17 ? 23.25 2.141 8.25 1 93.81 17 GLY B C 1
ATOM 2220 O O . GLY B 1 17 ? 23.078 1.006 8.703 1 93.81 17 GLY B O 1
ATOM 2221 N N . SER B 1 18 ? 22.797 2.521 7.082 1 94.12 18 SER B N 1
ATOM 2222 C CA . SER B 1 18 ? 22.109 1.573 6.219 1 94.12 18 SER B CA 1
ATOM 2223 C C . SER B 1 18 ? 23.016 0.418 5.816 1 94.12 18 SER B C 1
ATOM 2225 O O . SER B 1 18 ? 22.594 -0.738 5.793 1 94.12 18 SER B O 1
ATOM 2227 N N . TYR B 1 19 ? 24.234 0.741 5.559 1 95.25 19 TYR B N 1
ATOM 2228 C CA . TYR B 1 19 ? 25.172 -0.296 5.148 1 95.25 19 TYR B CA 1
ATOM 2229 C C . TYR B 1 19 ? 25.469 -1.245 6.301 1 95.25 19 TYR B C 1
ATOM 2231 O O . TYR B 1 19 ? 25.547 -2.461 6.109 1 95.25 19 TYR B O 1
ATOM 2239 N N . LEU B 1 20 ? 25.656 -0.74 7.453 1 95.31 20 LEU B N 1
ATOM 2240 C CA . LEU B 1 20 ? 25.969 -1.563 8.617 1 95.31 20 LEU B CA 1
ATOM 2241 C C . LEU B 1 20 ? 24.797 -2.494 8.945 1 95.31 20 LEU B C 1
ATOM 2243 O O . LEU B 1 20 ? 25 -3.693 9.164 1 95.31 20 LEU B O 1
ATOM 2247 N N . VAL B 1 21 ? 23.641 -1.998 8.977 1 93.25 21 VAL B N 1
ATOM 2248 C CA . VAL B 1 21 ? 22.469 -2.799 9.305 1 93.25 21 VAL B CA 1
ATOM 2249 C C . VAL B 1 21 ? 22.25 -3.865 8.234 1 93.25 21 VAL B C 1
ATOM 2251 O O . VAL B 1 21 ? 21.953 -5.023 8.547 1 93.25 21 VAL B O 1
ATOM 2254 N N . GLY B 1 22 ? 22.344 -3.459 6.977 1 94.25 22 GLY B N 1
ATOM 2255 C CA . GLY B 1 22 ? 22.188 -4.41 5.887 1 94.25 22 GLY B CA 1
ATOM 2256 C C . GLY B 1 22 ? 23.25 -5.496 5.898 1 94.25 22 GLY B C 1
ATOM 2257 O O . GLY B 1 22 ? 23.047 -6.574 5.34 1 94.25 22 GLY B O 1
ATOM 2258 N N . SER B 1 23 ? 24.359 -5.262 6.562 1 95.38 23 SER B N 1
ATOM 2259 C CA . SER B 1 23 ? 25.469 -6.215 6.582 1 95.38 23 SER B CA 1
ATOM 2260 C C . SER B 1 23 ? 25.266 -7.281 7.648 1 95.38 23 SER B C 1
ATOM 2262 O O . SER B 1 23 ? 25.953 -8.312 7.648 1 95.38 23 SER B O 1
ATOM 2264 N N . ILE B 1 24 ? 24.344 -7.145 8.438 1 93.56 24 ILE B N 1
ATOM 2265 C CA . ILE B 1 24 ? 24.125 -8.047 9.562 1 93.56 24 ILE B CA 1
ATOM 2266 C C . ILE B 1 24 ? 23.812 -9.445 9.047 1 93.56 24 ILE B C 1
ATOM 2268 O O . ILE B 1 24 ? 24.484 -10.414 9.414 1 93.56 24 ILE B O 1
ATOM 2272 N N . PRO B 1 25 ? 22.891 -9.617 8.156 1 92.5 25 PRO B N 1
ATOM 2273 C CA . PRO B 1 25 ? 22.609 -10.969 7.664 1 92.5 25 PRO B CA 1
ATOM 2274 C C . PRO B 1 25 ? 23.75 -11.555 6.855 1 92.5 25 PRO B C 1
ATOM 2276 O O . PRO B 1 25 ? 23.844 -12.773 6.699 1 92.5 25 PRO B O 1
ATOM 2279 N N . LEU B 1 26 ? 24.594 -10.742 6.363 1 92.56 26 LEU B N 1
ATOM 2280 C CA . LEU B 1 26 ? 25.703 -11.188 5.543 1 92.56 26 LEU B CA 1
ATOM 2281 C C . LEU B 1 26 ? 26.781 -11.859 6.398 1 92.56 26 LEU B C 1
ATOM 2283 O O . LEU B 1 26 ? 27.516 -12.727 5.922 1 92.56 26 LEU B O 1
ATOM 2287 N N . VAL B 1 27 ? 26.828 -11.484 7.617 1 90.38 27 VAL B N 1
ATOM 2288 C CA . VAL B 1 27 ? 27.938 -11.953 8.453 1 90.38 27 VAL B CA 1
ATOM 2289 C C . VAL B 1 27 ? 27.453 -13.094 9.344 1 90.38 27 VAL B C 1
ATOM 2291 O O . VAL B 1 27 ? 28.25 -13.719 10.055 1 90.38 27 VAL B O 1
ATOM 2294 N N . MET B 1 28 ? 26.203 -13.414 9.312 1 87.06 28 MET B N 1
ATOM 2295 C CA . MET B 1 28 ? 25.656 -14.477 10.148 1 87.06 28 MET B CA 1
ATOM 2296 C C . MET B 1 28 ? 25.516 -15.773 9.367 1 87.06 28 MET B C 1
ATOM 2298 O O . MET B 1 28 ? 24.906 -15.805 8.297 1 87.06 28 MET B O 1
ATOM 2302 N N . PRO B 1 29 ? 26.203 -16.75 9.836 1 84.25 29 PRO B N 1
ATOM 2303 C CA . PRO B 1 29 ? 25.969 -18.047 9.211 1 84.25 29 PRO B CA 1
ATOM 2304 C C . PRO B 1 29 ? 24.594 -18.625 9.562 1 84.25 29 PRO B C 1
ATOM 2306 O O . PRO B 1 29 ? 24.281 -18.781 10.742 1 84.25 29 PRO B O 1
ATOM 2309 N N . MET B 1 30 ? 23.812 -18.734 8.602 1 86.12 30 MET B N 1
ATOM 2310 C CA . MET B 1 30 ? 22.469 -19.234 8.859 1 86.12 30 MET B CA 1
ATOM 2311 C C . MET B 1 30 ? 22.156 -20.438 7.98 1 86.12 30 MET B C 1
ATOM 2313 O O . MET B 1 30 ? 22.625 -20.531 6.848 1 86.12 30 MET B O 1
ATOM 2317 N N . SER B 1 31 ? 21.422 -21.344 8.664 1 89.88 31 SER B N 1
ATOM 2318 C CA . SER B 1 31 ? 20.875 -22.453 7.887 1 89.88 31 SER B CA 1
ATOM 2319 C C . SER B 1 31 ? 19.859 -21.953 6.859 1 89.88 31 SER B C 1
ATOM 2321 O O . SER B 1 31 ? 19.406 -20.812 6.922 1 89.88 31 SER B O 1
ATOM 2323 N N . GLU B 1 32 ? 19.562 -22.797 5.992 1 87.44 32 GLU B N 1
ATOM 2324 C CA . GLU B 1 32 ? 18.594 -22.438 4.965 1 87.44 32 GLU B CA 1
ATOM 2325 C C . GLU B 1 32 ? 17.234 -22.109 5.582 1 87.44 32 GLU B C 1
ATOM 2327 O O . GLU B 1 32 ? 16.562 -21.156 5.176 1 87.44 32 GLU B O 1
ATOM 2332 N N . SER B 1 33 ? 16.875 -22.906 6.52 1 89 33 SER B N 1
ATOM 2333 C CA . SER B 1 33 ? 15.594 -22.703 7.18 1 89 33 SER B CA 1
ATOM 2334 C C . SER B 1 33 ? 15.57 -21.375 7.938 1 89 33 SER B C 1
ATOM 2336 O O . SER B 1 33 ? 14.578 -20.641 7.887 1 89 33 SER B O 1
ATOM 2338 N N . LYS B 1 34 ? 16.641 -21.078 8.594 1 92.19 34 LYS B N 1
ATOM 2339 C CA . LYS B 1 34 ? 16.75 -19.828 9.328 1 92.19 34 LYS B CA 1
ATOM 2340 C C . LYS B 1 34 ? 16.766 -18.625 8.375 1 92.19 34 LYS B C 1
ATOM 2342 O O . LYS B 1 34 ? 16.141 -17.594 8.648 1 92.19 34 LYS B O 1
ATOM 2347 N N . MET B 1 35 ? 17.391 -18.797 7.301 1 91.56 35 MET B N 1
ATOM 2348 C CA . MET B 1 35 ? 17.469 -17.734 6.309 1 91.56 35 MET B CA 1
ATOM 2349 C C . MET B 1 35 ? 16.078 -17.438 5.734 1 91.56 35 MET B C 1
ATOM 2351 O O . MET B 1 35 ? 15.734 -16.281 5.504 1 91.56 35 MET B O 1
ATOM 2355 N N . GLN B 1 36 ? 15.375 -18.453 5.578 1 91.94 36 GLN B N 1
ATOM 2356 C CA . GLN B 1 36 ? 14.016 -18.266 5.074 1 91.94 36 GLN B CA 1
ATOM 2357 C C . GLN B 1 36 ? 13.156 -17.5 6.07 1 91.94 36 GLN B C 1
ATOM 2359 O O . GLN B 1 36 ? 12.406 -16.594 5.688 1 91.94 36 GLN B O 1
ATOM 2364 N N . ASN B 1 37 ? 13.328 -17.828 7.27 1 94.25 37 ASN B N 1
ATOM 2365 C CA . ASN B 1 37 ? 12.586 -17.125 8.305 1 94.25 37 ASN B CA 1
ATOM 2366 C C . ASN B 1 37 ? 13 -15.664 8.398 1 94.25 37 ASN B C 1
ATOM 2368 O O . ASN B 1 37 ? 12.148 -14.781 8.523 1 94.25 37 ASN B O 1
ATOM 2372 N N . VAL B 1 38 ? 14.25 -15.508 8.289 1 93.88 38 VAL B N 1
ATOM 2373 C CA . VAL B 1 38 ? 14.773 -14.148 8.383 1 93.88 38 VAL B CA 1
ATOM 2374 C C . VAL B 1 38 ? 14.328 -13.336 7.16 1 93.88 38 VAL B C 1
ATOM 2376 O O . VAL B 1 38 ? 14.031 -12.148 7.273 1 93.88 38 VAL B O 1
ATOM 2379 N N . SER B 1 39 ? 14.258 -13.953 6.059 1 94.06 39 SER B N 1
ATOM 2380 C CA . SER B 1 39 ? 13.805 -13.289 4.84 1 94.06 39 SER B CA 1
ATOM 2381 C C . SER B 1 39 ? 12.328 -12.906 4.93 1 94.06 39 SER B C 1
ATOM 2383 O O . SER B 1 39 ? 11.93 -11.836 4.48 1 94.06 39 SER B O 1
ATOM 2385 N N . VAL B 1 40 ? 11.625 -13.812 5.504 1 95.25 40 VAL B N 1
ATOM 2386 C CA . VAL B 1 40 ? 10.203 -13.539 5.695 1 95.25 40 VAL B CA 1
ATOM 2387 C C . VAL B 1 40 ? 10.023 -12.391 6.68 1 95.25 40 VAL B C 1
ATOM 2389 O O . VAL B 1 40 ? 9.172 -11.516 6.48 1 95.25 40 VAL B O 1
ATOM 2392 N N . LEU B 1 41 ? 10.836 -12.344 7.645 1 95.94 41 LEU B N 1
ATOM 2393 C CA . LEU B 1 41 ? 10.867 -11.211 8.562 1 95.94 41 LEU B CA 1
ATOM 2394 C C . LEU B 1 41 ? 11.203 -9.914 7.824 1 95.94 41 LEU B C 1
ATOM 2396 O O . LEU B 1 41 ? 10.555 -8.891 8.039 1 95.94 41 LEU B O 1
ATOM 2400 N N . GLY B 1 42 ? 12.195 -10.039 7.039 1 94.88 42 GLY B N 1
ATOM 2401 C CA . GLY B 1 42 ? 12.578 -8.891 6.23 1 94.88 42 GLY B CA 1
ATOM 2402 C C . GLY B 1 42 ? 11.453 -8.383 5.352 1 94.88 42 GLY B C 1
ATOM 2403 O O . GLY B 1 42 ? 11.258 -7.168 5.234 1 94.88 42 GLY B O 1
ATOM 2404 N N . ALA B 1 43 ? 10.75 -9.289 4.727 1 95.12 43 ALA B N 1
ATOM 2405 C CA . ALA B 1 43 ? 9.609 -8.914 3.902 1 95.12 43 ALA B CA 1
ATOM 2406 C C . ALA B 1 43 ? 8.547 -8.195 4.73 1 95.12 43 ALA B C 1
ATOM 2408 O O . ALA B 1 43 ? 7.98 -7.191 4.289 1 95.12 43 ALA B O 1
ATOM 2409 N N . GLY B 1 44 ? 8.305 -8.711 5.898 1 96 44 GLY B N 1
ATOM 2410 C CA . GLY B 1 44 ? 7.398 -8.039 6.82 1 96 44 GLY B CA 1
ATOM 2411 C C . GLY B 1 44 ? 7.855 -6.645 7.195 1 96 44 GLY B C 1
ATOM 2412 O O . GLY B 1 44 ? 7.051 -5.711 7.227 1 96 44 GLY B O 1
ATOM 2413 N N . LEU B 1 45 ? 9.094 -6.52 7.445 1 95.56 45 LEU B N 1
ATOM 2414 C CA . LEU B 1 45 ? 9.664 -5.223 7.781 1 95.56 45 LEU B CA 1
ATOM 2415 C C . LEU B 1 45 ? 9.438 -4.219 6.656 1 95.56 45 LEU B C 1
ATOM 2417 O O . LEU B 1 45 ? 9.125 -3.051 6.91 1 95.56 45 LEU B O 1
ATOM 2421 N N . LEU B 1 46 ? 9.578 -4.672 5.473 1 95.12 46 LEU B N 1
ATOM 2422 C CA . LEU B 1 46 ? 9.383 -3.799 4.32 1 95.12 46 LEU B CA 1
ATOM 2423 C C . LEU B 1 46 ? 7.93 -3.328 4.238 1 95.12 46 LEU B C 1
ATOM 2425 O O . LEU B 1 46 ? 7.672 -2.135 4.074 1 95.12 46 LEU B O 1
ATOM 2429 N N . VAL B 1 47 ? 7.031 -4.258 4.406 1 96 47 VAL B N 1
ATOM 2430 C CA . VAL B 1 47 ? 5.609 -3.939 4.332 1 96 47 VAL B CA 1
ATOM 2431 C C . VAL B 1 47 ? 5.23 -2.996 5.473 1 96 47 VAL B C 1
ATOM 2433 O O . VAL B 1 47 ? 4.605 -1.958 5.25 1 96 47 VAL B O 1
ATOM 2436 N N . GLY B 1 48 ? 5.637 -3.35 6.641 1 95.56 48 GLY B N 1
ATOM 2437 C CA . GLY B 1 48 ? 5.348 -2.531 7.809 1 95.56 48 GLY B CA 1
ATOM 2438 C C . GLY B 1 48 ? 5.922 -1.13 7.711 1 95.56 48 GLY B C 1
ATOM 2439 O O . GLY B 1 48 ? 5.273 -0.159 8.109 1 95.56 48 GLY B O 1
ATOM 2440 N N . THR B 1 49 ? 7.078 -1.045 7.223 1 93.69 49 THR B N 1
ATOM 2441 C CA . THR B 1 49 ? 7.734 0.247 7.066 1 93.69 49 THR B CA 1
ATOM 2442 C C . THR B 1 49 ? 6.984 1.121 6.066 1 93.69 49 THR B C 1
ATOM 2444 O O . THR B 1 49 ? 6.785 2.314 6.305 1 93.69 49 THR B O 1
ATOM 2447 N N . ALA B 1 50 ? 6.566 0.554 4.996 1 94 50 ALA B N 1
ATOM 2448 C CA . ALA B 1 50 ? 5.82 1.301 3.986 1 94 50 ALA B CA 1
ATOM 2449 C C . ALA B 1 50 ? 4.539 1.888 4.574 1 94 50 ALA B C 1
ATOM 2451 O O . ALA B 1 50 ? 4.25 3.072 4.387 1 94 50 ALA B O 1
ATOM 2452 N N . LEU B 1 51 ? 3.855 1.13 5.363 1 95.69 51 LEU B N 1
ATOM 2453 C CA . LEU B 1 51 ? 2.516 1.486 5.809 1 95.69 51 LEU B CA 1
ATOM 2454 C C . LEU B 1 51 ? 2.57 2.303 7.098 1 95.69 51 LEU B C 1
ATOM 2456 O O . LEU B 1 51 ? 1.794 3.242 7.277 1 95.69 51 LEU B O 1
ATOM 2460 N N . ALA B 1 52 ? 3.531 2.006 7.965 1 94.06 52 ALA B N 1
ATOM 2461 C CA . ALA B 1 52 ? 3.51 2.557 9.32 1 94.06 52 ALA B CA 1
ATOM 2462 C C . ALA B 1 52 ? 4.453 3.75 9.438 1 94.06 52 ALA B C 1
ATOM 2464 O O . ALA B 1 52 ? 4.352 4.535 10.383 1 94.06 52 ALA B O 1
ATOM 2465 N N . VAL B 1 53 ? 5.324 3.812 8.562 1 92.31 53 VAL B N 1
ATOM 2466 C CA . VAL B 1 53 ? 6.328 4.855 8.742 1 92.31 53 VAL B CA 1
ATOM 2467 C C . VAL B 1 53 ? 6.316 5.793 7.535 1 92.31 53 VAL B C 1
ATOM 2469 O O . VAL B 1 53 ? 5.996 6.977 7.664 1 92.31 53 VAL B O 1
ATOM 2472 N N . ILE B 1 54 ? 6.512 5.289 6.371 1 92.06 54 ILE B N 1
ATOM 2473 C CA . ILE B 1 54 ? 6.77 6.125 5.203 1 92.06 54 ILE B CA 1
ATOM 2474 C C . ILE B 1 54 ? 5.508 6.906 4.844 1 92.06 54 ILE B C 1
ATOM 2476 O O . ILE B 1 54 ? 5.559 8.125 4.652 1 92.06 54 ILE B O 1
ATOM 2480 N N . ILE B 1 55 ? 4.375 6.242 4.789 1 93.81 55 ILE B N 1
ATOM 2481 C CA . ILE B 1 55 ? 3.139 6.898 4.375 1 93.81 55 ILE B CA 1
ATOM 2482 C C . ILE B 1 55 ? 2.756 7.969 5.395 1 93.81 55 ILE B C 1
ATOM 2484 O O . ILE B 1 55 ? 2.568 9.133 5.043 1 93.81 55 ILE B O 1
ATOM 2488 N N . PRO B 1 56 ? 2.699 7.691 6.711 1 92.75 56 PRO B N 1
ATOM 2489 C CA . PRO B 1 56 ? 2.332 8.719 7.691 1 92.75 56 PRO B CA 1
ATOM 2490 C C . PRO B 1 56 ? 3.307 9.891 7.711 1 92.75 56 PRO B C 1
ATOM 2492 O O . PRO B 1 56 ? 2.887 11.047 7.828 1 92.75 56 PRO B O 1
ATOM 2495 N N . GLU B 1 57 ? 4.555 9.594 7.594 1 88.94 57 GLU B N 1
ATOM 2496 C CA . GLU B 1 57 ? 5.539 10.672 7.602 1 88.94 57 GLU B CA 1
ATOM 2497 C C . GLU B 1 57 ? 5.438 11.523 6.336 1 88.94 57 GLU B C 1
ATOM 2499 O O . GLU B 1 57 ? 5.668 12.734 6.375 1 88.94 57 GLU B O 1
ATOM 2504 N N . GLY B 1 58 ? 5.188 10.898 5.242 1 90.25 58 GLY B N 1
ATOM 2505 C CA . GLY B 1 58 ? 4.93 11.664 4.031 1 90.25 58 GLY B CA 1
ATOM 2506 C C . GLY B 1 58 ? 3.738 12.594 4.152 1 90.25 58 GLY B C 1
ATOM 2507 O O . GLY B 1 58 ? 3.789 13.734 3.697 1 90.25 58 GLY B O 1
ATOM 2508 N N . VAL B 1 59 ? 2.701 12.07 4.758 1 91.12 59 VAL B N 1
ATOM 2509 C CA . VAL B 1 59 ? 1.507 12.875 4.98 1 91.12 59 VAL B CA 1
ATOM 2510 C C . VAL B 1 59 ? 1.835 14.031 5.922 1 91.12 59 VAL B C 1
ATOM 2512 O O . VAL B 1 59 ? 1.42 15.172 5.688 1 91.12 59 VAL B O 1
ATOM 2515 N N . ARG B 1 60 ? 2.539 13.711 6.902 1 87.81 60 ARG B N 1
ATOM 2516 C CA . ARG B 1 60 ? 2.947 14.742 7.852 1 87.81 60 ARG B CA 1
ATOM 2517 C C . ARG B 1 60 ? 3.736 15.852 7.156 1 87.81 60 ARG B C 1
ATOM 2519 O O . ARG B 1 60 ? 3.473 17.031 7.367 1 87.81 60 ARG B O 1
ATOM 2526 N N . ALA B 1 61 ? 4.699 15.484 6.379 1 84.44 61 ALA B N 1
ATOM 2527 C CA . ALA B 1 61 ? 5.531 16.453 5.664 1 84.44 61 ALA B CA 1
ATOM 2528 C C . ALA B 1 61 ? 4.695 17.281 4.695 1 84.44 61 ALA B C 1
ATOM 2530 O O . ALA B 1 61 ? 4.957 18.469 4.504 1 84.44 61 ALA B O 1
ATOM 2531 N N . LEU B 1 62 ? 3.732 16.703 4.129 1 85.88 62 LEU B N 1
ATOM 2532 C CA . LEU B 1 62 ? 2.873 17.375 3.16 1 85.88 62 LEU B CA 1
ATOM 2533 C C . LEU B 1 62 ? 2.018 18.438 3.838 1 85.88 62 LEU B C 1
ATOM 2535 O O . LEU B 1 62 ? 1.815 19.531 3.285 1 85.88 62 LEU B O 1
ATOM 2539 N N . PHE B 1 63 ? 1.56 18.219 5.055 1 81.56 63 PHE B N 1
ATOM 2540 C CA . PHE B 1 63 ? 0.632 19.109 5.742 1 81.56 63 PHE B CA 1
ATOM 2541 C C . PHE B 1 63 ? 1.385 20.094 6.621 1 81.56 63 PHE B C 1
ATOM 2543 O O . PHE B 1 63 ? 0.814 21.094 7.07 1 81.56 63 PHE B O 1
ATOM 2550 N N . SER B 1 64 ? 2.486 19.797 7.094 1 72.38 64 SER B N 1
ATOM 2551 C CA . SER B 1 64 ? 3.264 20.734 7.891 1 72.38 64 SER B CA 1
ATOM 2552 C C . SER B 1 64 ? 3.51 22.031 7.133 1 72.38 64 SER B C 1
ATOM 2554 O O . SER B 1 64 ? 3.762 23.078 7.742 1 72.38 64 SER B O 1
ATOM 2556 N N . SER B 1 65 ? 3.504 22.016 5.859 1 54.56 65 SER B N 1
ATOM 2557 C CA . SER B 1 65 ? 3.691 23.266 5.113 1 54.56 65 SER B CA 1
ATOM 2558 C C . SER B 1 65 ? 2.518 24.219 5.324 1 54.56 65 SER B C 1
ATOM 2560 O O . SER B 1 65 ? 2.631 25.422 5.066 1 54.56 65 SER B O 1
ATOM 2562 N N . VAL B 1 66 ? 1.346 23.71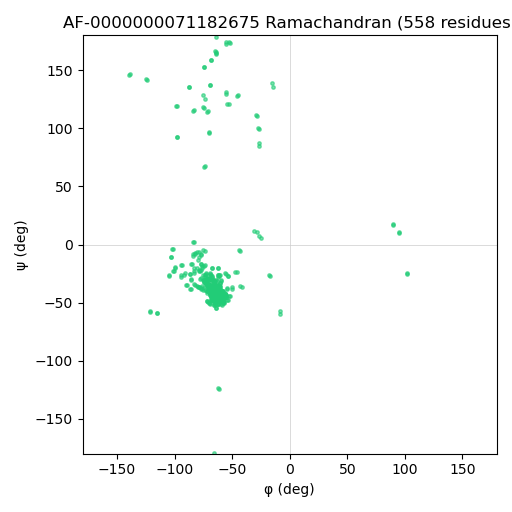9 5.441 1 49.66 66 VAL B N 1
ATOM 2563 C CA . VAL B 1 66 ? 0.174 24.562 5.602 1 49.66 66 VAL B CA 1
ATOM 2564 C C . VAL B 1 66 ? 0.14 25.141 7.016 1 49.66 66 VAL B C 1
ATOM 2566 O O . VAL B 1 66 ? 0.051 24.391 7.992 1 49.66 66 VAL B O 1
ATOM 2569 N N . GLY B 1 67 ? 1.077 26 7.289 1 41.25 67 GLY B N 1
ATOM 2570 C CA . GLY B 1 67 ? 1.059 26.797 8.508 1 41.25 67 GLY B CA 1
ATOM 2571 C C . GLY B 1 67 ? -0.289 26.781 9.203 1 41.25 67 GLY B C 1
ATOM 2572 O O . GLY B 1 67 ? -1.318 26.531 8.578 1 41.25 67 GLY B O 1
ATOM 2573 N N . ALA B 1 68 ? -0.376 26.625 10.539 1 35.53 68 ALA B N 1
ATOM 2574 C CA . ALA B 1 68 ? -1.573 26.922 11.32 1 35.53 68 ALA B CA 1
ATOM 2575 C C . ALA B 1 68 ? -2.4 28.016 10.664 1 35.53 68 ALA B C 1
ATOM 2577 O O . ALA B 1 68 ? -1.849 29.016 10.164 1 35.53 68 ALA B O 1
ATOM 2578 N N . PRO B 1 69 ? -3.531 27.875 10.109 1 34 69 PRO B N 1
ATOM 2579 C CA . PRO B 1 69 ? -4.219 29.125 9.773 1 34 69 PRO B CA 1
ATOM 2580 C C . PRO B 1 69 ? -3.812 30.281 10.695 1 34 69 PRO B C 1
ATOM 2582 O O . PRO B 1 69 ? -3.883 30.156 11.922 1 34 69 PRO B O 1
ATOM 2585 N N . GLU B 1 70 ? -2.834 31.031 10.508 1 30.97 70 GLU B N 1
ATOM 2586 C CA . GLU B 1 70 ? -2.918 32.312 11.203 1 30.97 70 GLU B CA 1
ATOM 2587 C C . GLU B 1 70 ? -4.371 32.719 11.422 1 30.97 70 GLU B C 1
ATOM 2589 O O . GLU B 1 70 ? -5.16 32.75 10.477 1 30.97 70 GLU B O 1
ATOM 2594 N N . LEU B 1 71 ? -4.961 32.531 12.633 1 31.31 71 LEU B N 1
ATOM 2595 C CA . LEU B 1 71 ? -6.195 33.094 13.164 1 31.31 71 LEU B CA 1
ATOM 2596 C C . LEU B 1 71 ? -6.445 34.469 12.586 1 31.31 71 LEU B C 1
ATOM 2598 O O . LEU B 1 71 ? -6.418 35.469 13.312 1 31.31 71 LEU B O 1
ATOM 2602 N N . LYS B 1 72 ? -5.867 35.062 11.602 1 34.25 72 LYS B N 1
ATOM 2603 C CA . LYS B 1 72 ? -6.504 36.344 11.398 1 34.25 72 LYS B CA 1
ATOM 2604 C C . LYS B 1 72 ? -8.008 36.219 11.188 1 34.25 72 LYS B C 1
ATOM 2606 O O . LYS B 1 72 ? -8.484 35.125 10.852 1 34.25 72 LYS B O 1
ATOM 2611 N N . HIS B 1 73 ? -8.852 37.312 11.086 1 31.3 73 HIS B N 1
ATOM 2612 C CA . HIS B 1 73 ? -10.234 37.781 11.023 1 31.3 73 HIS B CA 1
ATOM 2613 C C . HIS B 1 73 ? -11.047 36.938 10.047 1 31.3 73 HIS B C 1
ATOM 2615 O O . HIS B 1 73 ? -10.531 36.5 9.016 1 31.3 73 HIS B O 1
ATOM 2621 N N . ALA B 1 74 ? -12.211 36.375 10.438 1 35 74 ALA B N 1
ATOM 2622 C CA . ALA B 1 74 ? -13.391 35.719 9.898 1 35 74 ALA B CA 1
ATOM 2623 C C . ALA B 1 74 ? -13.648 36.125 8.453 1 35 74 ALA B C 1
ATOM 2625 O O . ALA B 1 74 ? -14.766 35.969 7.945 1 35 74 ALA B O 1
ATOM 2626 N N . SER B 1 75 ? -12.836 36.906 7.684 1 33.53 75 SER B N 1
ATOM 2627 C CA . SER B 1 75 ? -13.5 37.312 6.457 1 33.53 75 SER B CA 1
ATOM 2628 C C . SER B 1 75 ? -13.789 36.125 5.543 1 33.53 75 SER B C 1
ATOM 2630 O O . SER B 1 75 ? -13.227 35.062 5.73 1 33.53 75 SER B O 1
ATOM 2632 N N . PRO B 1 76 ? -14.391 36.281 4.328 1 38.69 76 PRO B N 1
ATOM 2633 C CA . PRO B 1 76 ? -14.812 35.438 3.227 1 38.69 76 PRO B CA 1
ATOM 2634 C C . PRO B 1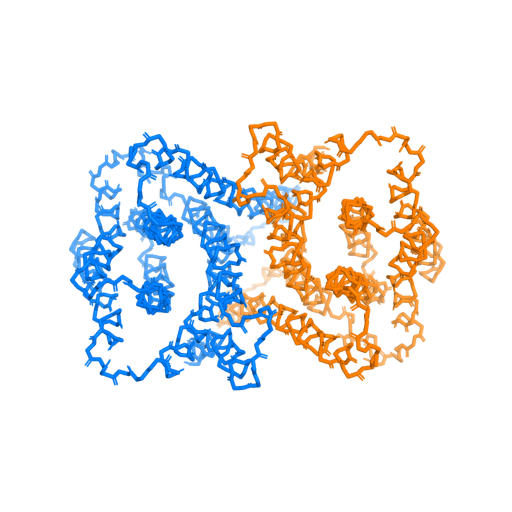 76 ? -13.766 34.375 2.879 1 38.69 76 PRO B C 1
ATOM 2636 O O . PRO B 1 76 ? -13.953 33.594 1.935 1 38.69 76 PRO B O 1
ATOM 2639 N N . THR B 1 77 ? -12.594 34.344 3.445 1 36.97 77 THR B N 1
ATOM 2640 C CA . THR B 1 77 ? -11.383 33.594 3.143 1 36.97 77 THR B CA 1
ATOM 2641 C C . THR B 1 77 ? -11.492 32.156 3.682 1 36.97 77 THR B C 1
ATOM 2643 O O . THR B 1 77 ? -10.531 31.375 3.588 1 36.97 77 THR B O 1
ATOM 2646 N N . ASP B 1 78 ? -12.359 31.797 4.48 1 41.12 78 ASP B N 1
ATOM 2647 C CA . ASP B 1 78 ? -12.586 30.438 4.922 1 41.12 78 ASP B CA 1
ATOM 2648 C C . ASP B 1 78 ? -12.688 29.484 3.732 1 41.12 78 ASP B C 1
ATOM 2650 O O . ASP B 1 78 ? -12.375 28.297 3.855 1 41.12 78 ASP B O 1
ATOM 2654 N N . LEU B 1 79 ? -13.312 29.969 2.699 1 37.72 79 LEU B N 1
ATOM 2655 C CA . LEU B 1 79 ? -13.461 29.172 1.487 1 37.72 79 LEU B CA 1
ATOM 2656 C C . LEU B 1 79 ? -12.102 28.797 0.912 1 37.72 79 LEU B C 1
ATOM 2658 O O . LEU B 1 79 ? -11.953 27.75 0.284 1 37.72 79 LEU B O 1
ATOM 2662 N N . LYS B 1 80 ? -11.133 29.656 0.996 1 43.03 80 LYS B N 1
ATOM 2663 C CA . LYS B 1 80 ? -9.82 29.422 0.392 1 43.03 80 LYS B CA 1
ATOM 2664 C C . LYS B 1 80 ? -9.047 28.359 1.167 1 43.03 80 LYS B C 1
ATOM 2666 O O . LYS B 1 80 ? -8.32 27.547 0.575 1 43.03 80 LYS B O 1
ATOM 2671 N N . LEU B 1 81 ? -9.258 28.219 2.381 1 42.22 81 LEU B N 1
ATOM 2672 C CA . LEU B 1 81 ? -8.562 27.25 3.209 1 42.22 81 LEU B CA 1
ATOM 2673 C C . LEU B 1 81 ? -9.039 25.828 2.896 1 42.22 81 LEU B C 1
ATOM 2675 O O . LEU B 1 81 ? -8.25 24.891 2.902 1 42.22 81 LEU B O 1
ATOM 2679 N N . GLU B 1 82 ? -10.367 25.734 2.719 1 46.16 82 GLU B N 1
ATOM 2680 C CA . GLU B 1 82 ? -10.922 24.422 2.363 1 46.16 82 GLU B CA 1
ATOM 2681 C C . GLU B 1 82 ? -10.359 23.938 1.033 1 46.16 82 GLU B C 1
ATOM 2683 O O . GLU B 1 82 ? -10.094 22.734 0.871 1 46.16 82 GLU B O 1
ATOM 2688 N N . VAL B 1 83 ? -10.273 24.953 0.02 1 45.22 83 VAL B N 1
ATOM 2689 C CA . VAL B 1 83 ? -9.789 24.594 -1.308 1 45.22 83 VAL B CA 1
ATOM 2690 C C . VAL B 1 83 ? -8.328 24.141 -1.221 1 45.22 83 VAL B C 1
ATOM 2692 O O . VAL B 1 83 ? -7.93 23.172 -1.865 1 45.22 83 VAL B O 1
ATOM 2695 N N . GLU B 1 84 ? -7.609 24.812 -0.292 1 51.41 84 GLU B N 1
ATOM 2696 C CA . GLU B 1 84 ? -6.184 24.516 -0.193 1 51.41 84 GLU B CA 1
ATOM 2697 C C . GLU B 1 84 ? -5.953 23.141 0.456 1 51.41 84 GLU B C 1
ATOM 2699 O O . GLU B 1 84 ? -5.07 22.391 0.037 1 51.41 84 GLU B O 1
ATOM 2704 N N . THR B 1 85 ? -6.836 22.781 1.387 1 54.44 85 THR B N 1
ATOM 2705 C CA . THR B 1 85 ? -6.668 21.5 2.064 1 54.44 85 THR B CA 1
ATOM 2706 C C . THR B 1 85 ? -7.086 20.344 1.154 1 54.44 85 THR B C 1
ATOM 2708 O O . THR B 1 85 ? -6.48 19.281 1.187 1 54.44 85 THR B O 1
ATOM 2711 N N . THR B 1 86 ? -8.164 20.578 0.349 1 56.38 86 THR B N 1
ATOM 2712 C CA . THR B 1 86 ? -8.625 19.562 -0.582 1 56.38 86 THR B CA 1
ATOM 2713 C C . THR B 1 86 ? -7.531 19.219 -1.588 1 56.38 86 THR B C 1
ATOM 2715 O O . THR B 1 86 ? -7.336 18.047 -1.917 1 56.38 86 THR B O 1
ATOM 2718 N N . ASP B 1 87 ? -6.703 20.188 -1.771 1 74.31 87 ASP B N 1
ATOM 2719 C CA . ASP B 1 87 ? -5.645 20 -2.758 1 74.31 87 ASP B CA 1
ATOM 2720 C C . ASP B 1 87 ? -4.516 19.156 -2.191 1 74.31 87 ASP B C 1
ATOM 2722 O O . ASP B 1 87 ? -4.016 18.25 -2.863 1 74.31 87 ASP B O 1
ATOM 2726 N N . LEU B 1 88 ? -4.484 19.172 -0.936 1 82.25 88 LEU B N 1
ATOM 2727 C CA . LEU B 1 88 ? -3.365 18.438 -0.355 1 82.25 88 LEU B CA 1
ATOM 2728 C C . LEU B 1 88 ? -3.684 16.953 -0.252 1 82.25 88 LEU B C 1
ATOM 2730 O O . LEU B 1 88 ? -2.811 16.109 -0.469 1 82.25 88 LEU B O 1
ATOM 2734 N N . HIS B 1 89 ? -4.93 16.703 -0.009 1 85.62 89 HIS B N 1
ATOM 2735 C CA . HIS B 1 89 ? -5.316 15.297 0.111 1 85.62 89 HIS B CA 1
ATOM 2736 C C . HIS B 1 89 ? -5.227 14.578 -1.232 1 85.62 89 HIS B C 1
ATOM 2738 O O . HIS B 1 89 ? -4.832 13.414 -1.294 1 85.62 89 HIS B O 1
ATOM 2744 N N . SER B 1 90 ? -5.531 15.289 -2.262 1 87 90 SER B N 1
ATOM 2745 C CA . SER B 1 90 ? -5.406 14.719 -3.6 1 87 90 SER B CA 1
ATOM 2746 C C . SER B 1 90 ? -3.949 14.445 -3.953 1 87 90 SER B C 1
ATOM 2748 O O . SER B 1 90 ? -3.645 13.477 -4.652 1 87 90 SER B O 1
ATOM 2750 N N . LEU B 1 91 ? -3.09 15.203 -3.439 1 90.81 91 LEU B N 1
ATOM 2751 C CA . LEU B 1 91 ? -1.666 15.047 -3.715 1 90.81 91 LEU B CA 1
ATOM 2752 C C . LEU B 1 91 ? -1.126 13.773 -3.088 1 90.81 91 LEU B C 1
ATOM 2754 O O . LEU B 1 91 ? -0.158 13.188 -3.586 1 90.81 91 LEU B O 1
ATOM 2758 N N . ILE B 1 92 ? -1.779 13.328 -2.045 1 93.44 92 ILE B N 1
ATOM 2759 C CA . ILE B 1 92 ? -1.385 12.062 -1.429 1 93.44 92 ILE B CA 1
ATOM 2760 C C . ILE B 1 92 ? -1.567 10.922 -2.428 1 93.44 92 ILE B C 1
ATOM 2762 O O . ILE B 1 92 ? -0.625 10.18 -2.705 1 93.44 92 ILE B O 1
ATOM 2766 N N . GLY B 1 93 ? -2.734 10.906 -2.963 1 94.06 93 GLY B N 1
ATOM 2767 C CA . GLY B 1 93 ? -3.061 9.836 -3.896 1 94.06 93 GLY B CA 1
ATOM 2768 C C . GLY B 1 93 ? -2.242 9.891 -5.172 1 94.06 93 GLY B C 1
ATOM 2769 O O . GLY B 1 93 ? -1.729 8.867 -5.633 1 94.06 93 GLY B O 1
ATOM 2770 N N . VAL B 1 94 ? -2.092 11.023 -5.695 1 94.75 94 VAL B N 1
ATOM 2771 C CA . VAL B 1 94 ? -1.358 11.203 -6.945 1 94.75 94 VAL B CA 1
ATOM 2772 C C . VAL B 1 94 ? 0.089 10.75 -6.762 1 94.75 94 VAL B C 1
ATOM 2774 O O . VAL B 1 94 ? 0.621 10 -7.582 1 94.75 94 VAL B O 1
ATOM 2777 N N . SER B 1 95 ? 0.688 11.156 -5.711 1 95.94 95 SER B N 1
ATOM 2778 C CA . SER B 1 95 ? 2.086 10.828 -5.453 1 95.94 95 SER B CA 1
ATOM 2779 C C . SER B 1 95 ? 2.277 9.328 -5.25 1 95.94 95 SER B C 1
ATOM 2781 O O . SER B 1 95 ? 3.182 8.727 -5.832 1 95.94 95 SER B O 1
ATOM 2783 N N . LEU B 1 96 ? 1.39 8.734 -4.496 1 97 96 LEU B N 1
ATOM 2784 C CA . LEU B 1 96 ? 1.476 7.305 -4.227 1 97 96 LEU B CA 1
ATOM 2785 C C . LEU B 1 96 ? 1.322 6.5 -5.512 1 97 96 LEU B C 1
ATOM 2787 O O . LEU B 1 96 ? 2.109 5.59 -5.773 1 97 96 LEU B O 1
ATOM 2791 N N . VAL B 1 97 ? 0.361 6.883 -6.301 1 97.25 97 VAL B N 1
ATOM 2792 C CA . VAL B 1 97 ? 0.056 6.133 -7.516 1 97.25 97 VAL B CA 1
ATOM 2793 C C . VAL B 1 97 ? 1.199 6.285 -8.516 1 97.25 97 VAL B C 1
ATOM 2795 O O . VAL B 1 97 ? 1.621 5.305 -9.141 1 97.25 97 VAL B O 1
ATOM 2798 N N . LEU B 1 98 ? 1.675 7.453 -8.664 1 96.75 98 LEU B N 1
ATOM 2799 C CA . LEU B 1 98 ? 2.742 7.688 -9.633 1 96.75 98 LEU B CA 1
ATOM 2800 C C . LEU B 1 98 ? 4.004 6.926 -9.242 1 96.75 98 LEU B C 1
ATOM 2802 O O . LEU B 1 98 ? 4.691 6.371 -10.109 1 96.75 98 LEU B O 1
ATOM 2806 N N . GLY B 1 99 ? 4.324 6.965 -8 1 96.25 99 GLY B N 1
ATOM 2807 C CA . GLY B 1 99 ? 5.445 6.156 -7.547 1 96.25 99 GLY B CA 1
ATOM 2808 C C . GLY B 1 99 ? 5.254 4.672 -7.805 1 96.25 99 GLY B C 1
ATOM 2809 O O . GLY B 1 99 ? 6.172 3.996 -8.273 1 96.25 99 GLY B O 1
ATOM 2810 N N . PHE B 1 100 ? 4.094 4.168 -7.523 1 96.62 100 PHE B N 1
ATOM 2811 C CA . PHE B 1 100 ? 3.766 2.762 -7.734 1 96.62 100 PHE B CA 1
ATOM 2812 C C . PHE B 1 100 ? 3.863 2.396 -9.211 1 96.62 100 PHE B C 1
ATOM 2814 O O . PHE B 1 100 ? 4.461 1.377 -9.562 1 96.62 100 PHE B O 1
ATOM 2821 N N . VAL B 1 101 ? 3.32 3.246 -10.016 1 95.88 101 VAL B N 1
ATOM 2822 C CA . VAL B 1 101 ? 3.291 2.996 -11.453 1 95.88 101 VAL B CA 1
ATOM 2823 C C . VAL B 1 101 ? 4.707 3.053 -12.023 1 95.88 101 VAL B C 1
ATOM 2825 O O . VAL B 1 101 ? 5.066 2.264 -12.898 1 95.88 101 VAL B O 1
ATOM 2828 N N . LEU B 1 102 ? 5.453 3.926 -11.539 1 94.38 102 LEU B N 1
ATOM 2829 C CA . LEU B 1 102 ? 6.836 3.996 -12 1 94.38 102 LEU B CA 1
ATOM 2830 C C . LEU B 1 102 ? 7.566 2.688 -11.719 1 94.38 102 LEU B C 1
ATOM 2832 O O . LEU B 1 102 ? 8.258 2.156 -12.594 1 94.38 102 LEU B O 1
ATOM 2836 N N . MET B 1 103 ? 7.422 2.221 -10.562 1 92.88 103 MET B N 1
ATOM 2837 C CA . MET B 1 103 ? 8.109 0.98 -10.211 1 92.88 103 MET B CA 1
ATOM 2838 C C . MET B 1 103 ? 7.562 -0.19 -11.023 1 92.88 103 MET B C 1
ATOM 2840 O O . MET B 1 103 ? 8.312 -1.093 -11.398 1 9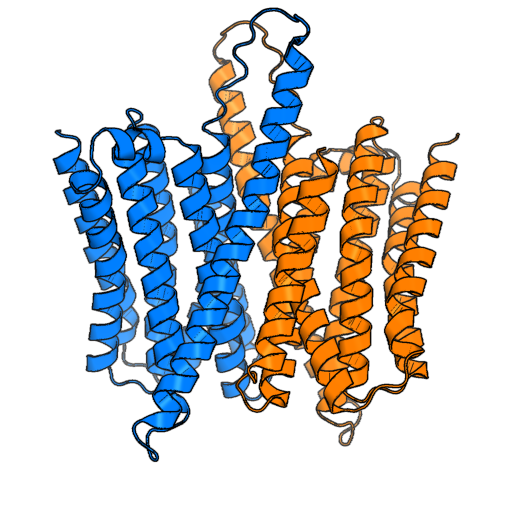2.88 103 MET B O 1
ATOM 2844 N N . LEU B 1 104 ? 6.289 -0.161 -11.219 1 91.31 104 LEU B N 1
ATOM 2845 C CA . LEU B 1 104 ? 5.684 -1.181 -12.07 1 91.31 104 LEU B CA 1
ATOM 2846 C C . LEU B 1 104 ? 6.301 -1.165 -13.461 1 91.31 104 LEU B C 1
ATOM 2848 O O . LEU B 1 104 ? 6.633 -2.219 -14.008 1 91.31 104 LEU B O 1
ATOM 2852 N N . LEU B 1 105 ? 6.496 -0.017 -14.016 1 90.75 105 LEU B N 1
ATOM 2853 C CA . LEU B 1 105 ? 7.082 0.128 -15.336 1 90.75 105 LEU B CA 1
ATOM 2854 C C . LEU B 1 105 ? 8.539 -0.321 -15.344 1 90.75 105 LEU B C 1
ATOM 2856 O O . LEU B 1 105 ? 8.977 -1.033 -16.25 1 90.75 105 LEU B O 1
ATOM 2860 N N . ILE B 1 106 ? 9.242 0.022 -14.391 1 87.19 106 ILE B N 1
ATOM 2861 C CA . ILE B 1 106 ? 10.641 -0.37 -14.266 1 87.19 106 ILE B CA 1
ATOM 2862 C C . ILE B 1 106 ? 10.742 -1.891 -14.164 1 87.19 106 ILE B C 1
ATOM 2864 O O . ILE B 1 106 ? 11.602 -2.504 -14.805 1 87.19 106 ILE B O 1
ATOM 2868 N N . ASP B 1 107 ? 9.891 -2.438 -13.375 1 85.25 107 ASP B N 1
ATOM 2869 C CA . ASP B 1 107 ? 9.859 -3.885 -13.18 1 85.25 107 ASP B CA 1
ATOM 2870 C C . ASP B 1 107 ? 9.578 -4.613 -14.492 1 85.25 107 ASP B C 1
ATOM 2872 O O . ASP B 1 107 ? 10.258 -5.582 -14.828 1 85.25 107 ASP B O 1
ATOM 2876 N N . GLN B 1 108 ? 8.633 -4.109 -15.227 1 82.38 108 GLN B N 1
ATOM 2877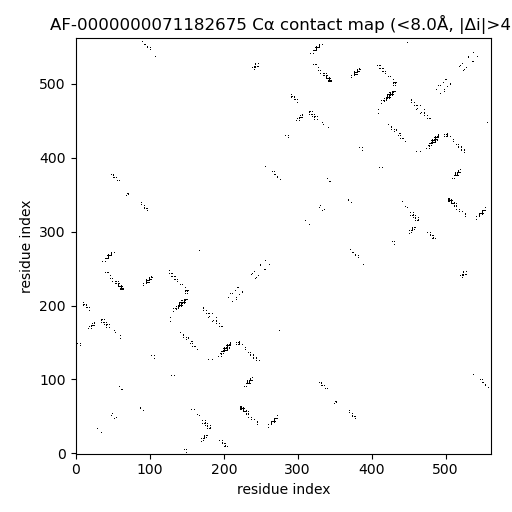 C CA . GLN B 1 108 ? 8.227 -4.754 -16.469 1 82.38 108 GLN B CA 1
ATOM 2878 C C . GLN B 1 108 ? 9.266 -4.543 -17.562 1 82.38 108 GLN B C 1
ATOM 2880 O O . GLN B 1 108 ? 9.445 -5.398 -18.438 1 82.38 108 GLN B O 1
ATOM 2885 N N . CYS B 1 109 ? 9.922 -3.457 -17.547 1 77.94 109 CYS B N 1
ATOM 2886 C CA . CYS B 1 109 ? 10.945 -3.168 -18.547 1 77.94 109 CYS B CA 1
ATOM 2887 C C . CYS B 1 109 ? 12.242 -3.896 -18.234 1 77.94 109 CYS B C 1
ATOM 2889 O O . CYS B 1 109 ? 13 -4.25 -19.141 1 77.94 109 CYS B O 1
ATOM 2891 N N . SER B 1 110 ? 12.555 -4.008 -17 1 72.12 110 SER B N 1
ATOM 2892 C CA . SER B 1 110 ? 13.773 -4.715 -16.625 1 72.12 110 SER B CA 1
ATOM 2893 C C . SER B 1 110 ? 13.695 -6.188 -17.031 1 72.12 110 SER B C 1
ATOM 2895 O O . SER B 1 110 ? 14.711 -6.797 -17.359 1 72.12 110 SER B O 1
ATOM 2897 N N . THR B 1 111 ? 12.523 -6.703 -17.016 1 59.97 111 THR B N 1
ATOM 2898 C CA . THR B 1 111 ? 12.344 -8.094 -17.422 1 59.97 111 THR B CA 1
ATOM 2899 C C . THR B 1 111 ? 12.508 -8.242 -18.922 1 59.97 111 THR B C 1
ATOM 2901 O O . THR B 1 111 ? 13.023 -9.258 -19.406 1 59.97 111 THR B O 1
ATOM 2904 N N . SER B 1 112 ? 12.094 -7.234 -19.625 1 54.75 112 SER B N 1
ATOM 2905 C CA . SER B 1 112 ? 12.172 -7.316 -21.078 1 54.75 112 SER B CA 1
ATOM 2906 C C . SER B 1 112 ? 13.609 -7.211 -21.562 1 54.75 112 SER B C 1
ATOM 2908 O O . SER B 1 112 ? 13.977 -7.82 -22.578 1 54.75 112 SER B O 1
ATOM 2910 N N . PHE B 1 113 ? 14.344 -6.398 -20.891 1 47.31 113 PHE B N 1
ATOM 2911 C CA . PHE B 1 113 ? 15.727 -6.207 -21.328 1 47.31 113 PHE B CA 1
ATOM 2912 C C . PHE B 1 113 ? 16.562 -7.441 -21.016 1 47.31 113 PHE B C 1
ATOM 2914 O O . PHE B 1 113 ? 17.547 -7.727 -21.719 1 47.31 113 PHE B O 1
ATOM 2921 N N . THR B 1 114 ? 16.25 -8.109 -19.984 1 45.06 114 THR B N 1
ATOM 2922 C CA . THR B 1 114 ? 17.031 -9.289 -19.656 1 45.06 114 THR B CA 1
ATOM 2923 C C . THR B 1 114 ? 16.641 -10.469 -20.547 1 45.06 114 THR B C 1
ATOM 2925 O O . THR B 1 114 ? 17.422 -11.414 -20.703 1 45.06 114 THR B O 1
ATOM 2928 N N . LYS B 1 115 ? 15.367 -10.523 -21.016 1 48 115 LYS B N 1
ATOM 2929 C CA . LYS B 1 115 ? 15.047 -11.609 -21.938 1 48 115 LYS B CA 1
ATOM 2930 C C . LYS B 1 115 ? 15.938 -11.562 -23.188 1 48 115 LYS B C 1
ATOM 2932 O O . LYS B 1 115 ? 16.297 -12.602 -23.734 1 48 115 LYS B O 1
ATOM 2937 N N . ASP B 1 116 ? 16.078 -10.328 -23.75 1 42.72 116 ASP B N 1
ATOM 2938 C CA . ASP B 1 116 ? 16.828 -10.344 -25 1 42.72 116 ASP B CA 1
ATOM 2939 C C . ASP B 1 116 ? 18.266 -10.789 -24.75 1 42.72 116 ASP B C 1
ATOM 2941 O O . ASP B 1 116 ? 19.047 -10.938 -25.703 1 42.72 116 ASP B O 1
ATOM 2945 N N . VAL B 1 117 ? 18.875 -10.172 -23.781 1 39.19 117 VAL B N 1
ATOM 2946 C CA . VAL B 1 117 ? 20.281 -10.531 -23.766 1 39.19 117 VAL B CA 1
ATOM 2947 C C . VAL B 1 117 ? 20.438 -12.031 -23.531 1 39.19 117 VAL B C 1
ATOM 2949 O O . VAL B 1 117 ? 21.109 -12.719 -24.297 1 39.19 117 VAL B O 1
ATOM 2952 N N . GLU B 1 118 ? 21.203 -12.648 -22.5 1 38.62 118 GLU B N 1
ATOM 2953 C CA . GLU B 1 118 ? 21.703 -14.016 -22.406 1 38.62 118 GLU B CA 1
ATOM 2954 C C . GLU B 1 118 ? 20.578 -15.016 -22.188 1 38.62 118 GLU B C 1
ATOM 2956 O O . GLU B 1 118 ? 19.75 -14.852 -21.281 1 38.62 118 GLU B O 1
ATOM 2961 N N . SER B 1 119 ? 20 -15.75 -23.281 1 40.94 119 SER B N 1
ATOM 2962 C CA . SER B 1 119 ? 19.266 -17 -23.406 1 40.94 119 SER B CA 1
ATOM 2963 C C . SER B 1 119 ? 19.25 -17.766 -22.094 1 40.94 119 SER B C 1
ATOM 2965 O O . SER B 1 119 ? 18.375 -18.609 -21.875 1 40.94 119 SER B O 1
ATOM 2967 N N . GLY B 1 120 ? 20.359 -18.141 -21.453 1 36.56 120 GLY B N 1
ATOM 2968 C CA . GLY B 1 120 ? 20.688 -19.062 -20.375 1 36.56 120 GLY B CA 1
ATOM 2969 C C . GLY B 1 120 ? 20.469 -18.453 -19 1 36.56 120 GLY B C 1
ATOM 2970 O O . GLY B 1 120 ? 20.875 -19.031 -17.984 1 36.56 120 GLY B O 1
ATOM 2971 N N . MET B 1 121 ? 20.406 -17.141 -18.781 1 40.84 121 MET B N 1
ATOM 2972 C CA . MET B 1 121 ? 20.5 -16.641 -17.422 1 40.84 121 MET B CA 1
ATOM 2973 C C . MET B 1 121 ? 19.188 -16.875 -16.672 1 40.84 121 MET B C 1
ATOM 2975 O O . MET B 1 121 ? 18.109 -16.484 -17.156 1 40.84 121 MET B O 1
ATOM 2979 N N . ASN B 1 122 ? 19.047 -17.625 -15.586 1 46.44 122 ASN B N 1
ATOM 2980 C CA . ASN B 1 122 ? 18.078 -18.266 -14.695 1 46.44 122 ASN B CA 1
ATOM 2981 C C . ASN B 1 122 ? 17.062 -17.266 -14.164 1 46.44 122 ASN B C 1
ATOM 2983 O O . ASN B 1 122 ? 17.391 -16.125 -13.891 1 46.44 122 ASN B O 1
ATOM 2987 N N . ILE B 1 123 ? 15.75 -17.438 -14.398 1 47.97 123 ILE B N 1
ATOM 2988 C CA . ILE B 1 123 ? 14.539 -16.875 -13.828 1 47.97 123 ILE B CA 1
ATOM 2989 C C . ILE B 1 123 ? 14.852 -16.234 -12.477 1 47.97 123 ILE B C 1
ATOM 2991 O O . ILE B 1 123 ? 14.305 -15.172 -12.148 1 47.97 123 ILE B O 1
ATOM 2995 N N . ASN B 1 124 ? 15.867 -16.703 -11.805 1 54.25 124 ASN B N 1
ATOM 2996 C CA . ASN B 1 124 ? 16.234 -16.25 -10.461 1 54.25 124 ASN B CA 1
ATOM 2997 C C . ASN B 1 124 ? 16.875 -14.875 -10.477 1 54.25 124 ASN B C 1
ATOM 2999 O O . ASN B 1 124 ? 16.672 -14.07 -9.57 1 54.25 124 ASN B O 1
ATOM 3003 N N . ASN B 1 125 ? 17.562 -14.523 -11.641 1 57.47 125 ASN B N 1
ATOM 3004 C CA . ASN B 1 125 ? 18.312 -13.266 -11.688 1 57.47 125 ASN B CA 1
ATOM 3005 C C . ASN B 1 125 ? 17.375 -12.07 -11.867 1 57.47 125 ASN B C 1
ATOM 3007 O O . ASN B 1 125 ? 17.672 -10.977 -11.375 1 57.47 125 ASN B O 1
ATOM 3011 N N . LYS B 1 126 ? 16.172 -12.352 -12.398 1 60.25 126 LYS B N 1
ATOM 3012 C CA . LYS B 1 126 ? 15.211 -11.297 -12.703 1 60.25 126 LYS B CA 1
ATOM 3013 C C . LYS B 1 126 ? 14.609 -10.703 -11.43 1 60.25 126 LYS B C 1
ATOM 3015 O O . LYS B 1 126 ? 14.547 -9.484 -11.273 1 60.25 126 LYS B O 1
ATOM 3020 N N . GLY B 1 127 ? 14.219 -11.523 -10.641 1 65.75 127 GLY B N 1
ATOM 3021 C CA . GLY B 1 127 ? 13.609 -11.102 -9.391 1 65.75 127 GLY B CA 1
ATOM 3022 C C . GLY B 1 127 ? 14.547 -10.305 -8.5 1 65.75 127 GLY B C 1
ATOM 3023 O O . GLY B 1 127 ? 14.141 -9.32 -7.891 1 65.75 127 GLY B O 1
ATOM 3024 N N . ASN B 1 128 ? 15.805 -10.562 -8.641 1 74.12 128 ASN B N 1
ATOM 3025 C CA . ASN B 1 128 ? 16.812 -9.914 -7.809 1 74.12 128 ASN B CA 1
ATOM 3026 C C . ASN B 1 128 ? 17.078 -8.484 -8.258 1 74.12 128 ASN B C 1
ATOM 3028 O O . ASN B 1 128 ? 17.172 -7.574 -7.434 1 74.12 128 ASN B O 1
ATOM 3032 N N . MET B 1 129 ? 17.062 -8.281 -9.531 1 80.44 129 MET B N 1
ATOM 3033 C CA . MET B 1 129 ? 17.359 -6.957 -10.07 1 80.44 129 MET B CA 1
ATOM 3034 C C . MET B 1 129 ? 16.203 -6 -9.852 1 80.44 129 MET B C 1
ATOM 3036 O O . MET B 1 129 ? 16.406 -4.824 -9.539 1 80.44 129 MET B O 1
ATOM 3040 N N . THR B 1 130 ? 15.023 -6.527 -9.875 1 80.19 130 THR B N 1
ATOM 3041 C CA . THR B 1 130 ? 13.852 -5.676 -9.695 1 80.19 130 THR B CA 1
ATOM 3042 C C . THR B 1 130 ? 13.781 -5.148 -8.266 1 80.19 130 THR B C 1
ATOM 3044 O O . THR B 1 130 ? 13.5 -3.969 -8.047 1 80.19 130 THR B O 1
ATOM 3047 N N . ALA B 1 131 ? 14.078 -6.027 -7.367 1 85.94 131 ALA B N 1
ATOM 3048 C CA . ALA B 1 131 ? 14.062 -5.609 -5.969 1 85.94 131 ALA B CA 1
ATOM 3049 C C . ALA B 1 131 ? 15.117 -4.543 -5.699 1 85.94 131 ALA B C 1
ATOM 3051 O O . ALA B 1 131 ? 14.836 -3.523 -5.066 1 85.94 131 ALA B O 1
ATOM 3052 N N . THR B 1 132 ? 16.297 -4.75 -6.219 1 91.44 132 THR B N 1
ATOM 3053 C CA . THR B 1 132 ? 17.375 -3.799 -6.023 1 91.44 132 THR B CA 1
ATOM 3054 C C . THR B 1 132 ? 17.078 -2.475 -6.715 1 91.44 132 THR B C 1
ATOM 3056 O O . THR B 1 132 ? 17.188 -1.409 -6.105 1 91.44 132 THR B O 1
ATOM 3059 N N . LEU B 1 133 ? 16.688 -2.562 -7.902 1 90.69 133 LEU B N 1
ATOM 3060 C CA . LEU B 1 133 ? 16.391 -1.354 -8.664 1 90.69 133 LEU B CA 1
ATOM 3061 C C . LEU B 1 133 ? 15.266 -0.558 -8 1 90.69 133 LEU B C 1
ATOM 3063 O O . LEU B 1 133 ? 15.352 0.667 -7.887 1 90.69 133 LEU B O 1
ATOM 3067 N N . GLY B 1 134 ? 14.289 -1.285 -7.625 1 89.25 134 GLY B N 1
ATOM 3068 C CA . GLY B 1 134 ? 13.18 -0.613 -6.957 1 89.25 134 GLY B CA 1
ATOM 3069 C C . GLY B 1 134 ? 13.602 0.095 -5.684 1 89.25 134 GLY B C 1
ATOM 3070 O O . GLY B 1 134 ? 13.195 1.233 -5.438 1 89.25 134 GLY B O 1
ATOM 3071 N N . LEU B 1 135 ? 14.391 -0.504 -4.914 1 93.88 135 LEU B N 1
ATOM 3072 C CA . LEU B 1 135 ? 14.812 0.072 -3.643 1 93.88 135 LEU B CA 1
ATOM 3073 C C . LEU B 1 135 ? 15.828 1.192 -3.861 1 93.88 135 LEU B C 1
ATOM 3075 O O . LEU B 1 135 ? 15.859 2.158 -3.096 1 93.88 135 LEU B O 1
ATOM 3079 N N . VAL B 1 136 ? 16.594 1.066 -4.91 1 94.81 136 VAL B N 1
ATOM 3080 C CA . VAL B 1 136 ? 17.547 2.127 -5.254 1 94.81 136 VAL B CA 1
ATOM 3081 C C . VAL B 1 136 ? 16.781 3.373 -5.699 1 94.81 136 VAL B C 1
ATOM 3083 O O . VAL B 1 136 ? 17.109 4.488 -5.297 1 94.81 136 VAL B O 1
ATOM 3086 N N . VAL B 1 137 ? 15.773 3.209 -6.508 1 93.06 137 VAL B N 1
ATOM 3087 C CA . VAL B 1 137 ? 14.938 4.328 -6.938 1 93.06 137 VAL B CA 1
ATOM 3088 C C . VAL B 1 137 ? 14.273 4.973 -5.727 1 93.06 137 VAL B C 1
ATOM 3090 O O . VAL B 1 137 ? 14.281 6.195 -5.582 1 93.06 137 VAL B O 1
ATOM 3093 N N . HIS B 1 138 ? 13.734 4.141 -4.93 1 92.75 138 HIS B N 1
ATOM 3094 C CA . HIS B 1 138 ? 13.156 4.629 -3.684 1 92.75 138 HIS B CA 1
ATOM 3095 C C . HIS B 1 138 ? 14.172 5.441 -2.887 1 92.75 138 HIS B C 1
ATOM 3097 O O . HIS B 1 138 ? 13.891 6.566 -2.469 1 92.75 138 HIS B O 1
ATOM 3103 N N . SER B 1 139 ? 15.328 4.922 -2.738 1 96.06 139 SER B N 1
ATOM 3104 C CA . SER B 1 139 ? 16.391 5.566 -1.964 1 96.06 139 SER B CA 1
ATOM 3105 C C . SER B 1 139 ? 16.812 6.887 -2.598 1 96.06 139 SER B C 1
ATOM 3107 O O . SER B 1 139 ? 17.078 7.863 -1.894 1 96.06 139 SER B O 1
ATOM 3109 N N . ALA B 1 140 ? 16.844 6.902 -3.834 1 95.56 140 ALA B N 1
ATOM 3110 C CA . ALA B 1 140 ? 17.203 8.125 -4.551 1 95.56 140 ALA B CA 1
ATOM 3111 C C . ALA B 1 140 ? 16.172 9.227 -4.301 1 95.56 140 ALA B C 1
ATOM 3113 O O . ALA B 1 140 ? 16.531 10.383 -4.074 1 95.56 140 ALA B O 1
ATOM 3114 N N . VAL B 1 141 ? 14.961 8.859 -4.34 1 93.56 141 VAL B N 1
ATOM 3115 C CA . VAL B 1 141 ? 13.898 9.836 -4.121 1 93.56 141 VAL B CA 1
ATOM 3116 C C . VAL B 1 141 ? 13.945 10.336 -2.678 1 93.56 141 VAL B C 1
ATOM 3118 O O . VAL B 1 141 ? 13.734 11.523 -2.418 1 93.56 141 VAL B O 1
ATOM 3121 N N . ASP B 1 142 ? 14.188 9.477 -1.764 1 94.19 142 ASP B N 1
ATOM 3122 C CA . ASP B 1 142 ? 14.414 9.898 -0.387 1 94.19 142 ASP B CA 1
ATOM 3123 C C . ASP B 1 142 ? 15.508 10.969 -0.318 1 94.19 142 ASP B C 1
ATOM 3125 O O . ASP B 1 142 ? 15.391 11.93 0.443 1 94.19 142 ASP B O 1
ATOM 3129 N N . GLY B 1 143 ? 16.578 10.75 -1.042 1 95 143 GLY B N 1
ATOM 3130 C CA . GLY B 1 143 ? 17.656 11.727 -1.105 1 95 143 GLY B CA 1
ATOM 3131 C C . GLY B 1 143 ? 17.203 13.078 -1.61 1 95 143 GLY B C 1
ATOM 3132 O O . GLY B 1 143 ? 17.609 14.117 -1.068 1 95 143 GLY B O 1
ATOM 3133 N N . VAL B 1 144 ? 16.406 13.047 -2.629 1 91.94 144 VAL B N 1
ATO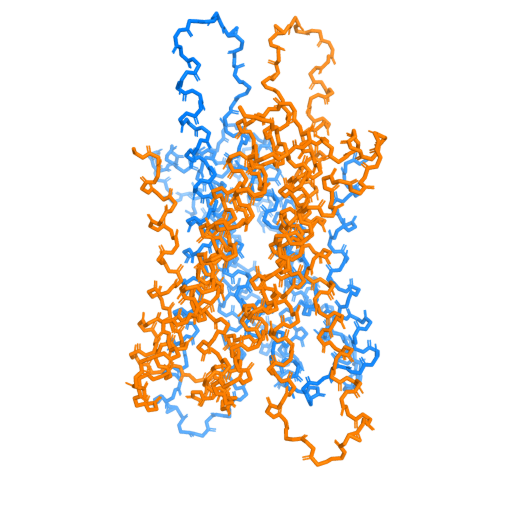M 3134 C CA . VAL B 1 144 ? 15.859 14.289 -3.166 1 91.94 144 VAL B CA 1
ATOM 3135 C C . VAL B 1 144 ? 15.055 15.008 -2.09 1 91.94 144 VAL B C 1
ATOM 3137 O O . VAL B 1 144 ? 15.195 16.219 -1.91 1 91.94 144 VAL B O 1
ATOM 3140 N N . ALA B 1 145 ? 14.234 14.234 -1.391 1 89.69 145 ALA B N 1
ATOM 3141 C CA . ALA B 1 145 ? 13.414 14.805 -0.325 1 89.69 145 ALA B CA 1
ATOM 3142 C C . ALA B 1 145 ? 14.289 15.445 0.751 1 89.69 145 ALA B C 1
ATOM 3144 O O . ALA B 1 145 ? 14 16.562 1.21 1 89.69 145 ALA B O 1
ATOM 3145 N N . LEU B 1 146 ? 15.312 14.797 1.133 1 91.44 146 LEU B N 1
ATOM 3146 C CA . LEU B 1 146 ? 16.219 15.312 2.16 1 91.44 146 LEU B CA 1
ATOM 3147 C C . LEU B 1 146 ? 16.969 16.547 1.66 1 91.44 146 LEU B C 1
ATOM 3149 O O . LEU B 1 146 ? 17.109 17.516 2.391 1 91.44 146 LEU B O 1
ATOM 3153 N N . GLY B 1 147 ? 17.484 16.453 0.469 1 90.81 147 GLY B N 1
ATOM 3154 C CA . GLY B 1 147 ? 18.141 17.609 -0.126 1 90.81 147 GLY B CA 1
ATOM 3155 C C . GLY B 1 147 ? 17.25 18.828 -0.204 1 90.81 147 GLY B C 1
ATOM 3156 O O . GLY B 1 147 ? 17.688 19.953 0.046 1 90.81 147 GLY B O 1
ATOM 3157 N N . ALA B 1 148 ? 16.031 18.594 -0.587 1 86.44 148 ALA B N 1
ATOM 3158 C CA . ALA B 1 148 ? 15.047 19.672 -0.655 1 86.44 148 ALA B CA 1
ATOM 3159 C C . ALA B 1 148 ? 14.781 20.25 0.729 1 86.44 148 ALA B C 1
ATOM 3161 O O . ALA B 1 148 ? 14.727 21.484 0.892 1 86.44 148 ALA B O 1
ATOM 3162 N N . ALA B 1 149 ? 14.602 19.391 1.641 1 84.94 149 ALA B N 1
ATOM 3163 C CA . ALA B 1 149 ? 14.352 19.828 3.01 1 84.94 149 ALA B CA 1
ATOM 3164 C C . ALA B 1 149 ? 15.516 20.672 3.537 1 84.94 149 ALA B C 1
ATOM 3166 O O . ALA B 1 149 ? 15.32 21.578 4.34 1 84.94 149 ALA B O 1
ATOM 3167 N N . ALA B 1 150 ? 16.703 20.406 3.102 1 87.5 150 ALA B N 1
ATOM 3168 C CA . ALA B 1 150 ? 17.906 21.078 3.58 1 87.5 150 ALA B CA 1
ATOM 3169 C C . ALA B 1 150 ? 18 22.5 3.033 1 87.5 150 ALA B C 1
ATOM 3171 O O . ALA B 1 150 ? 18.734 23.328 3.559 1 87.5 150 ALA B O 1
ATOM 3172 N N . THR B 1 151 ? 17.203 22.672 1.979 1 82.88 151 THR B N 1
ATOM 3173 C CA . THR B 1 151 ? 17.219 24.016 1.402 1 82.88 151 THR B CA 1
ATOM 3174 C C . THR B 1 151 ? 16.234 24.922 2.129 1 82.88 151 THR B C 1
ATOM 3176 O O . THR B 1 151 ? 16.25 26.141 1.952 1 82.88 151 THR B O 1
ATOM 3179 N N . THR B 1 152 ? 15.375 24.188 2.834 1 73.62 152 THR B N 1
ATOM 3180 C CA . THR B 1 152 ? 14.406 25 3.57 1 73.62 152 THR B CA 1
ATOM 3181 C C . THR B 1 152 ? 15.062 25.656 4.785 1 73.62 152 THR B C 1
ATOM 3183 O O . THR B 1 152 ? 16.047 25.141 5.316 1 73.62 152 THR B O 1
ATOM 3186 N N . THR B 1 153 ? 14.555 26.734 5.188 1 64.25 153 THR B N 1
ATOM 3187 C CA . THR B 1 153 ? 15.094 27.5 6.305 1 64.25 153 THR B CA 1
ATOM 3188 C C . THR B 1 153 ? 14.711 26.859 7.633 1 64.25 153 THR B C 1
ATOM 3190 O O . THR B 1 153 ? 15.203 27.266 8.688 1 64.25 153 THR B O 1
ATOM 3193 N N . HIS B 1 154 ? 13.883 25.922 7.527 1 64.75 154 HIS B N 1
ATOM 3194 C CA . HIS B 1 154 ? 13.422 25.297 8.758 1 64.75 154 HIS B CA 1
ATOM 3195 C C . HIS B 1 154 ? 14.203 24.016 9.047 1 64.75 154 HIS B C 1
ATOM 3197 O O . HIS B 1 154 ? 13.875 22.953 8.516 1 64.75 154 HIS B O 1
ATOM 3203 N N . THR B 1 155 ? 15.273 24.125 9.82 1 68.5 155 THR B N 1
ATOM 3204 C CA . THR B 1 155 ? 16.125 23.016 10.227 1 68.5 155 THR B CA 1
ATOM 3205 C C . THR B 1 155 ? 15.281 21.906 10.867 1 68.5 155 THR B C 1
ATOM 3207 O O . THR B 1 155 ? 15.625 20.719 10.773 1 68.5 155 THR B O 1
ATOM 3210 N N . ASP B 1 156 ? 14.188 22.359 11.406 1 74 156 ASP B N 1
ATOM 3211 C CA . ASP B 1 156 ? 13.32 21.391 12.07 1 74 156 ASP B CA 1
ATOM 3212 C C . ASP B 1 156 ? 12.727 20.406 11.062 1 74 156 ASP B C 1
ATOM 3214 O O . ASP B 1 156 ? 12.641 19.219 11.336 1 74 156 ASP B O 1
ATOM 3218 N N . VAL B 1 157 ? 12.508 20.906 9.922 1 72.75 157 VAL B N 1
ATOM 3219 C CA . VAL B 1 157 ? 11.906 20.047 8.906 1 72.75 157 VAL B CA 1
ATOM 3220 C C . VAL B 1 157 ? 12.953 19.078 8.383 1 72.75 157 VAL B C 1
ATOM 3222 O O . VAL B 1 157 ? 12.656 17.891 8.172 1 72.75 157 VAL B O 1
ATOM 3225 N N . GLU B 1 158 ? 14.156 19.578 8.227 1 81.81 158 GLU B N 1
ATOM 3226 C CA . GLU B 1 158 ? 15.242 18.734 7.73 1 81.81 158 GLU B CA 1
ATOM 3227 C C . GLU B 1 158 ? 15.5 17.562 8.672 1 81.81 158 GLU B C 1
ATOM 3229 O O . GLU B 1 158 ? 15.672 16.422 8.219 1 81.81 158 GLU B O 1
ATOM 3234 N N . MET B 1 159 ? 15.492 17.812 9.922 1 84.06 159 MET B N 1
ATOM 3235 C CA . MET B 1 159 ? 15.766 16.766 10.914 1 84.06 159 MET B CA 1
ATOM 3236 C C . MET B 1 159 ? 14.617 15.773 10.984 1 84.06 159 MET B C 1
ATOM 3238 O O . MET B 1 159 ? 14.844 14.57 11.133 1 84.06 159 MET B O 1
ATOM 3242 N N . ILE B 1 160 ? 13.492 16.266 10.844 1 75.44 160 ILE B N 1
ATOM 3243 C CA . ILE B 1 160 ? 12.32 15.398 10.867 1 75.44 160 ILE B CA 1
ATOM 3244 C C . ILE B 1 160 ? 12.359 14.445 9.672 1 75.44 160 ILE B C 1
ATOM 3246 O O . ILE B 1 160 ? 12.125 13.242 9.82 1 75.44 160 ILE B O 1
ATOM 3250 N N . VAL B 1 161 ? 12.672 15.047 8.578 1 83.69 161 VAL B N 1
ATOM 3251 C CA . VAL B 1 161 ? 12.742 14.242 7.363 1 83.69 161 VAL B CA 1
ATOM 3252 C C . VAL B 1 161 ? 13.875 13.234 7.469 1 83.69 161 VAL B C 1
ATOM 3254 O O . VAL B 1 161 ? 13.719 12.07 7.105 1 83.69 161 VAL B O 1
ATOM 3257 N N . PHE B 1 162 ? 14.969 13.688 8.008 1 89.94 162 PHE B N 1
ATOM 3258 C CA . PHE B 1 162 ? 16.125 12.805 8.172 1 89.94 162 PHE B CA 1
ATOM 3259 C C . PHE B 1 162 ? 15.773 11.625 9.078 1 89.94 162 PHE B C 1
ATOM 3261 O O . PHE B 1 162 ? 16.047 10.477 8.742 1 89.94 162 PHE B O 1
ATOM 3268 N N . VAL B 1 163 ? 15.188 11.898 10.148 1 86.88 163 VAL B N 1
ATOM 3269 C CA . VAL B 1 163 ? 14.852 10.859 11.109 1 86.88 163 VAL B CA 1
ATOM 3270 C C . VAL B 1 163 ? 13.844 9.891 10.484 1 86.88 163 VAL B C 1
ATOM 3272 O O . VAL B 1 163 ? 13.984 8.672 10.625 1 86.88 163 VAL B O 1
ATOM 3275 N N . ALA B 1 164 ? 12.961 10.453 9.836 1 82.88 164 ALA B N 1
ATOM 3276 C CA . ALA B 1 164 ? 11.953 9.633 9.164 1 82.88 164 ALA B CA 1
ATOM 3277 C C . ALA B 1 164 ? 12.609 8.68 8.164 1 82.88 164 ALA B C 1
ATOM 3279 O O . ALA B 1 164 ? 12.273 7.496 8.125 1 82.88 164 ALA B O 1
ATOM 3280 N N . ILE B 1 165 ? 13.508 9.188 7.43 1 89.25 165 ILE B N 1
ATOM 3281 C CA . ILE B 1 165 ? 14.188 8.391 6.414 1 89.25 165 ILE B CA 1
ATOM 3282 C C . ILE B 1 165 ? 15.031 7.309 7.086 1 89.25 165 ILE B C 1
ATOM 3284 O O . ILE B 1 165 ? 15 6.145 6.684 1 89.25 165 ILE B O 1
ATOM 3288 N N . MET B 1 166 ? 15.719 7.703 8.117 1 88.88 166 MET B N 1
ATOM 3289 C CA . MET B 1 166 ? 16.609 6.77 8.812 1 88.88 166 MET B CA 1
ATOM 3290 C C . MET B 1 166 ? 15.812 5.609 9.406 1 88.88 166 MET B C 1
ATOM 3292 O O . MET B 1 166 ? 16.281 4.469 9.414 1 88.88 166 MET B O 1
ATOM 3296 N N . LEU B 1 167 ? 14.68 5.812 9.852 1 85.44 167 LEU B N 1
ATOM 3297 C CA . LEU B 1 167 ? 13.852 4.812 10.523 1 85.44 167 LEU B CA 1
ATOM 3298 C C . LEU B 1 167 ? 13.461 3.697 9.562 1 85.44 167 LEU B C 1
ATOM 3300 O O . LEU B 1 167 ? 13.32 2.543 9.969 1 85.44 167 LEU B O 1
ATOM 3304 N N . HIS B 1 168 ? 13.328 4.105 8.344 1 89.62 168 HIS B N 1
ATOM 3305 C CA . HIS B 1 168 ? 12.867 3.068 7.434 1 89.62 168 HIS B CA 1
ATOM 3306 C C . HIS B 1 168 ? 14.008 2.535 6.578 1 89.62 168 HIS B C 1
ATOM 3308 O O . HIS B 1 168 ? 13.891 1.476 5.957 1 89.62 168 HIS B O 1
ATOM 3314 N N . LYS B 1 169 ? 15.156 3.18 6.586 1 93.56 169 LYS B N 1
ATOM 3315 C CA . LYS B 1 169 ? 16.297 2.715 5.801 1 93.56 169 LYS B CA 1
ATOM 3316 C C . LYS B 1 169 ? 16.875 1.423 6.375 1 93.56 169 LYS B C 1
ATOM 3318 O O . LYS B 1 169 ? 17.297 0.543 5.629 1 93.56 169 LYS B O 1
ATOM 3323 N N . ALA B 1 170 ? 16.828 1.357 7.652 1 90.75 170 ALA B N 1
ATOM 3324 C CA . ALA B 1 170 ? 17.359 0.161 8.297 1 90.75 170 ALA B CA 1
ATOM 3325 C C . ALA B 1 170 ? 16.547 -1.075 7.918 1 90.75 170 ALA B C 1
ATOM 3327 O O . ALA B 1 170 ? 17.094 -2.037 7.371 1 90.75 170 ALA B O 1
ATOM 3328 N N . PRO B 1 171 ? 15.281 -1.066 8.109 1 92.31 171 PRO B N 1
ATOM 3329 C CA . PRO B 1 171 ? 14.492 -2.225 7.68 1 92.31 171 PRO B CA 1
ATOM 3330 C C . PRO B 1 171 ? 14.586 -2.482 6.18 1 92.31 171 PRO B C 1
ATOM 3332 O O . PRO B 1 171 ? 14.57 -3.637 5.746 1 92.31 171 PRO B O 1
ATOM 3335 N N . ALA B 1 172 ? 14.711 -1.453 5.395 1 94.5 172 ALA B N 1
ATOM 3336 C CA . ALA B 1 172 ? 14.82 -1.604 3.943 1 94.5 172 ALA B CA 1
ATOM 3337 C C . ALA B 1 172 ? 16.109 -2.314 3.561 1 94.5 172 ALA B C 1
ATOM 3339 O O . ALA B 1 172 ? 16.109 -3.229 2.732 1 94.5 172 ALA B O 1
ATOM 3340 N N . ALA B 1 173 ? 17.188 -1.882 4.191 1 96.12 173 ALA B N 1
ATOM 3341 C CA . ALA B 1 173 ? 18.484 -2.512 3.938 1 96.12 173 ALA B CA 1
ATOM 3342 C C . ALA B 1 173 ? 18.469 -3.979 4.359 1 96.12 173 ALA B C 1
ATOM 3344 O O . ALA B 1 173 ? 18.922 -4.848 3.611 1 96.12 173 ALA B O 1
ATOM 3345 N N . PHE B 1 174 ? 17.906 -4.176 5.5 1 94.69 174 PHE B N 1
ATOM 3346 C CA . PHE B 1 174 ? 17.781 -5.535 6.02 1 94.69 174 PHE B CA 1
ATOM 3347 C C . PHE B 1 174 ? 16.938 -6.398 5.094 1 94.69 174 PHE B C 1
ATOM 3349 O O . PHE B 1 174 ? 17.328 -7.52 4.754 1 94.69 174 PHE B O 1
ATOM 3356 N N . GLY B 1 175 ? 15.867 -5.902 4.715 1 94.25 175 GLY B N 1
ATOM 3357 C CA . GLY B 1 175 ? 14.969 -6.625 3.83 1 94.25 175 GLY B CA 1
ATOM 3358 C C . GLY B 1 175 ? 15.586 -6.934 2.479 1 94.25 175 GLY B C 1
ATOM 3359 O O . GLY B 1 175 ? 15.414 -8.031 1.95 1 94.25 175 GLY B O 1
ATOM 3360 N N . LEU B 1 176 ? 16.297 -6.043 1.909 1 95.44 176 LEU B N 1
ATOM 3361 C CA . LEU B 1 176 ? 16.922 -6.242 0.61 1 95.44 176 LEU B CA 1
ATOM 3362 C C . LEU B 1 176 ? 17.953 -7.371 0.673 1 95.44 176 LEU B C 1
ATOM 3364 O O . LEU B 1 176 ? 17.906 -8.297 -0.143 1 95.44 176 LEU B O 1
ATOM 3368 N N . VAL B 1 177 ? 18.766 -7.344 1.644 1 96.38 177 VAL B N 1
ATOM 3369 C CA . VAL B 1 177 ? 19.875 -8.289 1.735 1 96.38 177 VAL B CA 1
ATOM 3370 C C . VAL B 1 177 ? 19.344 -9.688 2.012 1 96.38 177 VAL B C 1
ATOM 3372 O O . VAL B 1 177 ? 19.75 -10.664 1.374 1 96.38 177 VAL B O 1
ATOM 3375 N N . THR B 1 178 ? 18.391 -9.812 2.906 1 94.62 178 THR B N 1
ATOM 3376 C CA . THR B 1 178 ? 17.859 -11.125 3.227 1 94.62 178 THR B CA 1
ATOM 3377 C C . THR B 1 178 ? 17.125 -11.711 2.025 1 94.62 178 THR B C 1
ATOM 3379 O O . THR B 1 178 ? 17.188 -12.922 1.774 1 94.62 178 THR B O 1
ATOM 3382 N N . PHE B 1 179 ? 16.484 -10.93 1.282 1 93.56 179 PHE B N 1
ATOM 3383 C CA . PHE B 1 179 ? 15.797 -11.375 0.079 1 93.56 179 PHE B CA 1
ATOM 3384 C C . PHE B 1 179 ? 16.797 -11.898 -0.954 1 93.56 179 PHE B C 1
ATOM 3386 O O . PHE B 1 179 ? 16.609 -12.984 -1.512 1 93.56 179 PHE B O 1
ATOM 3393 N N . LEU B 1 180 ? 17.859 -11.102 -1.173 1 94.25 180 LEU B N 1
ATOM 3394 C CA . LEU B 1 180 ? 18.859 -11.492 -2.16 1 94.25 180 LEU B CA 1
ATOM 3395 C C . LEU B 1 180 ? 19.531 -12.805 -1.766 1 94.25 180 LEU B C 1
ATOM 3397 O O . LEU B 1 180 ? 19.734 -13.68 -2.607 1 94.25 180 LEU B O 1
ATOM 3401 N N . LEU B 1 181 ? 19.812 -12.945 -0.486 1 93.69 181 LEU B N 1
ATOM 3402 C CA . LEU B 1 181 ? 20.438 -14.172 -0.008 1 93.69 181 LEU B CA 1
ATOM 3403 C C . LEU B 1 181 ? 19.5 -15.367 -0.18 1 93.69 181 LEU B C 1
ATOM 3405 O O . LEU B 1 181 ? 19.938 -16.453 -0.567 1 93.69 181 LEU B O 1
ATOM 3409 N N . THR B 1 182 ? 18.281 -15.141 0.099 1 91.44 182 THR B N 1
ATOM 3410 C CA . THR B 1 182 ? 17.297 -16.203 -0.033 1 91.44 182 THR B CA 1
ATOM 3411 C C . THR B 1 182 ? 17.141 -16.609 -1.495 1 91.44 182 THR B C 1
ATOM 3413 O O . THR B 1 182 ? 16.875 -17.781 -1.795 1 91.44 182 THR B O 1
ATOM 3416 N N . GLU B 1 183 ? 17.328 -15.641 -2.371 1 90.38 183 GLU B N 1
ATOM 3417 C CA . GLU B 1 183 ? 17.219 -15.898 -3.803 1 90.38 183 GLU B CA 1
ATOM 3418 C C . GLU B 1 183 ? 18.484 -16.562 -4.352 1 90.38 183 GLU B C 1
ATOM 3420 O O . GLU B 1 183 ? 18.547 -16.875 -5.539 1 90.38 183 GLU B O 1
ATOM 3425 N N . GLY B 1 184 ? 19.516 -16.672 -3.498 1 89.69 184 GLY B N 1
ATOM 3426 C CA . GLY B 1 184 ? 20.719 -17.406 -3.877 1 89.69 184 GLY B CA 1
ATOM 3427 C C . GLY B 1 184 ? 21.812 -16.516 -4.434 1 89.69 184 GLY B C 1
ATOM 3428 O O . GLY B 1 184 ? 22.766 -17 -5.051 1 89.69 184 GLY B O 1
ATOM 3429 N N . VAL B 1 185 ? 21.641 -15.273 -4.316 1 92.19 185 VAL B N 1
ATOM 3430 C CA . VAL B 1 185 ? 22.688 -14.352 -4.758 1 92.19 185 VAL B CA 1
ATOM 3431 C C . VAL B 1 185 ? 23.891 -14.461 -3.83 1 92.19 185 VAL B C 1
ATOM 3433 O O . VAL B 1 185 ? 23.75 -14.531 -2.609 1 92.19 185 VAL B O 1
ATOM 3436 N N . ASP B 1 186 ? 25.016 -14.477 -4.43 1 93.25 186 ASP B N 1
ATOM 3437 C CA . ASP B 1 186 ? 26.219 -14.633 -3.613 1 93.25 186 ASP B CA 1
ATOM 3438 C C . ASP B 1 186 ? 26.453 -13.391 -2.748 1 93.25 186 ASP B C 1
ATOM 3440 O O . ASP B 1 186 ? 25.969 -12.305 -3.061 1 93.25 186 ASP B O 1
ATOM 3444 N N . ARG B 1 187 ? 27.188 -13.547 -1.715 1 94.56 187 ARG B N 1
ATOM 3445 C CA . ARG B 1 187 ? 27.406 -12.523 -0.695 1 94.56 187 ARG B CA 1
ATOM 3446 C C . ARG B 1 187 ? 28.125 -11.312 -1.275 1 94.56 187 ARG B C 1
ATOM 3448 O O . ARG B 1 187 ? 27.828 -10.172 -0.919 1 94.56 187 ARG B O 1
ATOM 3455 N N . LYS B 1 188 ? 29.094 -11.531 -2.152 1 95.38 188 LYS B N 1
ATOM 3456 C CA . LYS B 1 188 ? 29.828 -10.43 -2.762 1 95.38 188 LYS B CA 1
ATOM 3457 C C . LYS B 1 188 ? 28.906 -9.539 -3.594 1 95.38 188 LYS B C 1
ATOM 3459 O O . LYS B 1 188 ? 28.953 -8.312 -3.488 1 95.38 188 LYS B O 1
ATOM 3464 N N . ARG B 1 189 ? 28.125 -10.172 -4.375 1 95.38 189 ARG B N 1
ATOM 3465 C CA . ARG B 1 189 ? 27.156 -9.43 -5.188 1 95.38 189 ARG B CA 1
ATOM 3466 C C . ARG B 1 189 ? 26.125 -8.727 -4.309 1 95.38 189 ARG B C 1
ATOM 3468 O O . ARG B 1 189 ? 25.734 -7.59 -4.594 1 95.38 189 ARG B O 1
ATOM 3475 N N . THR B 1 190 ? 25.719 -9.422 -3.293 1 96.31 190 THR B N 1
ATOM 3476 C CA . THR B 1 190 ? 24.766 -8.836 -2.369 1 96.31 190 THR B CA 1
ATOM 3477 C C . THR B 1 190 ? 25.344 -7.586 -1.705 1 96.31 190 THR B C 1
ATOM 3479 O O . THR B 1 190 ? 24.641 -6.59 -1.52 1 96.31 190 THR B O 1
ATOM 3482 N N . ARG B 1 191 ? 26.609 -7.613 -1.424 1 96.62 191 ARG B N 1
ATOM 3483 C CA . ARG B 1 191 ? 27.281 -6.457 -0.842 1 96.62 191 ARG B CA 1
ATOM 3484 C C . ARG B 1 191 ? 27.281 -5.281 -1.814 1 96.62 191 ARG B C 1
ATOM 3486 O O . ARG B 1 191 ? 27.125 -4.129 -1.405 1 96.62 191 ARG B O 1
ATOM 3493 N N . LYS B 1 192 ? 27.453 -5.535 -3.008 1 96.62 192 LYS B N 1
ATOM 3494 C CA . LYS B 1 192 ? 27.438 -4.488 -4.023 1 96.62 192 LYS B CA 1
ATOM 3495 C C . LYS B 1 192 ? 26.047 -3.857 -4.137 1 96.62 192 LYS B C 1
ATOM 3497 O O . LYS B 1 192 ? 25.922 -2.635 -4.219 1 96.62 192 LYS B O 1
ATOM 3502 N N . HIS B 1 193 ? 25.078 -4.754 -4.203 1 95.81 193 HIS B N 1
ATOM 3503 C CA . HIS B 1 193 ? 23.703 -4.258 -4.223 1 95.81 193 HIS B CA 1
ATOM 3504 C C . HIS B 1 193 ? 23.422 -3.365 -3.018 1 95.81 193 HIS B C 1
ATOM 3506 O O . HIS B 1 193 ? 22.812 -2.301 -3.156 1 95.81 193 HIS B O 1
ATOM 3512 N N . LEU B 1 194 ? 23.875 -3.846 -1.87 1 97 194 LEU B N 1
ATOM 3513 C CA . LEU B 1 194 ? 23.688 -3.092 -0.635 1 97 194 LEU B CA 1
ATOM 3514 C C . LEU B 1 194 ? 24.406 -1.749 -0.702 1 97 194 LEU B C 1
ATOM 3516 O O . LEU B 1 194 ? 23.875 -0.73 -0.261 1 97 194 LEU B O 1
ATOM 3520 N N . LEU B 1 195 ? 25.562 -1.719 -1.28 1 97.12 195 LEU B N 1
ATOM 3521 C CA . LEU B 1 195 ? 26.344 -0.49 -1.407 1 97.12 195 LEU B CA 1
ATOM 3522 C C . LEU B 1 195 ? 25.641 0.512 -2.309 1 97.12 195 LEU B C 1
ATOM 3524 O O . LEU B 1 195 ? 25.547 1.695 -1.976 1 97.12 195 LEU B O 1
ATOM 3528 N N . VAL B 1 196 ? 25.188 0.054 -3.428 1 96.75 196 VAL B N 1
ATOM 3529 C CA . VAL B 1 196 ? 24.469 0.914 -4.371 1 96.75 196 VAL B CA 1
ATOM 3530 C C . VAL B 1 196 ? 23.219 1.489 -3.713 1 96.75 196 VAL B C 1
ATOM 3532 O O . VAL B 1 196 ? 22.938 2.678 -3.854 1 96.75 196 VAL B O 1
ATOM 3535 N N . PHE B 1 197 ? 22.531 0.65 -3.025 1 96.75 197 PHE B N 1
ATOM 3536 C CA . PHE B 1 197 ? 21.344 1.078 -2.299 1 96.75 197 PHE B CA 1
ATOM 3537 C C . PHE B 1 197 ? 21.688 2.15 -1.273 1 96.75 197 PHE B C 1
ATOM 3539 O O . PHE B 1 197 ? 21.031 3.189 -1.204 1 96.75 197 PHE B O 1
ATOM 3546 N N . SER B 1 198 ? 22.734 1.931 -0.478 1 97 198 SER B N 1
ATOM 3547 C CA . SER B 1 198 ? 23.109 2.82 0.614 1 97 198 SER B CA 1
ATOM 3548 C C . SER B 1 198 ? 23.641 4.152 0.085 1 97 198 SER B C 1
ATOM 3550 O O . SER B 1 198 ? 23.516 5.18 0.75 1 97 198 SER B O 1
ATOM 3552 N N . LEU B 1 199 ? 24.156 4.18 -1.12 1 97.12 199 LEU B N 1
ATOM 3553 C CA . LEU B 1 199 ? 24.766 5.371 -1.708 1 97.12 199 LEU B CA 1
ATOM 3554 C C . LEU B 1 199 ? 23.703 6.234 -2.393 1 97.12 199 LEU B C 1
ATOM 3556 O O . LEU B 1 199 ? 23.906 7.441 -2.559 1 97.12 199 LEU B O 1
ATOM 3560 N N . ALA B 1 200 ? 22.656 5.672 -2.795 1 97.19 200 ALA B N 1
ATOM 3561 C CA . ALA B 1 200 ? 21.672 6.34 -3.643 1 97.19 200 ALA B CA 1
ATOM 3562 C C . ALA B 1 200 ? 21.109 7.578 -2.955 1 97.19 200 ALA B C 1
ATOM 3564 O O . ALA B 1 200 ? 21.078 8.664 -3.539 1 97.19 200 ALA B O 1
ATOM 3565 N N . ALA B 1 201 ? 20.703 7.41 -1.734 1 96.81 201 ALA B N 1
ATOM 3566 C CA . ALA B 1 201 ? 20.062 8.516 -1.031 1 96.81 201 ALA B CA 1
ATOM 3567 C C . ALA B 1 201 ? 21.062 9.625 -0.727 1 96.81 201 ALA B C 1
ATOM 3569 O O . ALA B 1 201 ? 20.828 10.797 -1.039 1 96.81 201 ALA B O 1
ATOM 3570 N N . PRO B 1 202 ? 22.234 9.352 -0.128 1 96.44 202 PRO B N 1
ATOM 3571 C CA . PRO B 1 202 ? 23.234 10.398 0.132 1 96.44 202 PRO B CA 1
ATOM 3572 C C . PRO B 1 202 ? 23.656 11.141 -1.135 1 96.44 202 PRO B C 1
ATOM 3574 O O . PRO B 1 202 ? 23.75 12.367 -1.13 1 96.44 202 PRO B O 1
ATOM 3577 N N . LEU B 1 203 ? 23.844 10.398 -2.195 1 96.56 203 LEU B N 1
ATOM 3578 C CA . LEU B 1 203 ? 24.266 11.023 -3.445 1 96.56 203 LEU B CA 1
ATOM 3579 C C . LEU B 1 203 ? 23.203 11.953 -3.982 1 96.56 203 LEU B C 1
ATOM 3581 O O . LEU B 1 203 ? 23.484 13.086 -4.371 1 96.56 203 LEU B O 1
ATOM 3585 N N . MET B 1 204 ? 21.984 11.508 -4 1 95.69 204 MET B N 1
ATOM 3586 C CA . MET B 1 204 ? 20.906 12.312 -4.555 1 95.69 204 MET B CA 1
ATOM 3587 C C . MET B 1 204 ? 20.594 13.5 -3.645 1 95.69 204 MET B C 1
ATOM 3589 O O . MET B 1 204 ? 20.172 14.555 -4.117 1 95.69 204 MET B O 1
ATOM 3593 N N . ALA B 1 205 ? 20.75 13.297 -2.332 1 94.75 205 ALA B N 1
ATOM 3594 C CA . ALA B 1 205 ? 20.562 14.414 -1.408 1 94.75 205 ALA B CA 1
ATOM 3595 C C . ALA B 1 205 ? 21.547 15.539 -1.706 1 94.75 205 ALA B C 1
ATOM 3597 O O . ALA B 1 205 ? 21.172 16.703 -1.796 1 94.75 205 ALA B O 1
ATOM 3598 N N . LEU B 1 206 ? 22.812 15.203 -1.879 1 94.44 206 LEU B N 1
ATOM 3599 C CA . LEU B 1 206 ? 23.859 16.188 -2.164 1 94.44 206 LEU B CA 1
ATOM 3600 C C . LEU B 1 206 ? 23.672 16.797 -3.543 1 94.44 206 LEU B C 1
ATOM 3602 O O . LEU B 1 206 ? 23.828 18.016 -3.713 1 94.44 206 LEU B O 1
ATOM 3606 N N . LEU B 1 207 ? 23.312 15.961 -4.504 1 94 207 LEU B N 1
ATOM 3607 C CA . LEU B 1 207 ? 23.062 16.469 -5.852 1 94 207 LEU B CA 1
ATOM 3608 C C . LEU B 1 207 ? 21.906 17.453 -5.867 1 94 207 LEU B C 1
ATOM 3610 O O . LEU B 1 207 ? 21.953 18.469 -6.566 1 94 207 LEU B O 1
ATOM 3614 N N . THR B 1 208 ? 20.891 17.094 -5.141 1 91.69 208 THR B N 1
ATOM 3615 C CA . THR B 1 208 ? 19.719 17.953 -5.07 1 91.69 208 THR B CA 1
ATOM 3616 C C . THR B 1 208 ? 20.078 19.281 -4.395 1 91.69 208 THR B C 1
ATOM 3618 O O . THR B 1 208 ? 19.75 20.359 -4.902 1 91.69 208 THR B O 1
ATOM 3621 N N . TYR B 1 209 ? 20.75 19.281 -3.305 1 89.31 209 TYR B N 1
ATOM 3622 C CA . TYR B 1 209 ? 21.094 20.469 -2.529 1 89.31 209 TYR B CA 1
ATOM 3623 C C . TYR B 1 209 ? 22.078 21.344 -3.289 1 89.31 209 TYR B C 1
ATOM 3625 O O . TYR B 1 209 ? 21.891 22.562 -3.379 1 89.31 209 TYR B O 1
ATOM 3633 N N . PHE B 1 210 ? 23.078 20.812 -3.902 1 89.62 210 PHE B N 1
ATOM 3634 C CA . PHE B 1 210 ? 24.141 21.578 -4.547 1 89.62 210 PHE B CA 1
ATOM 3635 C C . PHE B 1 210 ? 23.797 21.828 -6.016 1 89.62 210 PHE B C 1
ATOM 3637 O O . PHE B 1 210 ? 24.344 22.75 -6.633 1 89.62 210 PHE B O 1
ATOM 3644 N N . GLY B 1 211 ? 22.984 20.938 -6.566 1 85 211 GLY B N 1
ATOM 3645 C CA . GLY B 1 211 ? 22.734 21.016 -7.996 1 85 211 GLY B CA 1
ATOM 3646 C C . GLY B 1 211 ? 21.609 21.984 -8.344 1 85 211 GLY B C 1
ATOM 3647 O O . GLY B 1 211 ? 21.516 22.453 -9.477 1 85 211 GLY B O 1
ATOM 3648 N N . ILE B 1 212 ? 20.734 22.125 -7.527 1 72.38 212 ILE B N 1
ATOM 3649 C CA . ILE B 1 212 ? 19.578 22.938 -7.879 1 72.38 212 ILE B CA 1
ATOM 3650 C C . ILE B 1 212 ? 19.891 24.422 -7.645 1 72.38 212 ILE B C 1
ATOM 3652 O O . ILE B 1 212 ? 20.484 24.766 -6.621 1 72.38 212 ILE B O 1
ATOM 3656 N N . GLY B 1 213 ? 19.891 25.156 -8.703 1 69 213 GLY B N 1
ATOM 3657 C CA . GLY B 1 213 ? 20.062 26.594 -8.602 1 69 213 GLY B CA 1
ATOM 3658 C C . GLY B 1 213 ? 19.094 27.25 -7.645 1 69 213 GLY B C 1
ATOM 3659 O O . GLY B 1 213 ? 18.266 26.562 -7.035 1 69 213 GLY B O 1
ATOM 3660 N N . GLN B 1 214 ? 19.266 28.484 -7.418 1 63.62 214 GLN B N 1
ATOM 3661 C CA . GLN B 1 214 ? 18.453 29.234 -6.461 1 63.62 214 GLN B CA 1
ATOM 3662 C C . GLN B 1 214 ? 16.969 29.094 -6.762 1 63.62 214 GLN B C 1
ATOM 3664 O O . GLN B 1 214 ? 16.156 28.938 -5.848 1 63.62 214 GLN B O 1
ATOM 3669 N N . GLU B 1 215 ? 16.594 29.062 -8.008 1 64.56 215 GLU B N 1
ATOM 3670 C CA . GLU B 1 215 ? 15.195 28.922 -8.398 1 64.56 215 GLU B CA 1
ATOM 3671 C C . GLU B 1 215 ? 14.664 27.531 -8.086 1 64.56 215 GLU B C 1
ATOM 3673 O O . GLU B 1 215 ? 13.523 27.391 -7.637 1 64.56 215 GLU B O 1
ATOM 3678 N N . GLY B 1 216 ? 15.414 26.625 -8.32 1 64.94 216 GLY B N 1
ATOM 3679 C CA . GLY B 1 216 ? 15.047 25.25 -8.016 1 64.94 216 GLY B CA 1
ATOM 3680 C C . GLY B 1 216 ? 14.938 24.969 -6.531 1 64.94 216 GLY B C 1
ATOM 3681 O O . GLY B 1 216 ? 14.062 24.219 -6.098 1 64.94 216 GLY B O 1
ATOM 3682 N N . LYS B 1 217 ? 15.75 25.688 -5.895 1 66 217 LYS B N 1
ATOM 3683 C CA . LYS B 1 217 ? 15.727 25.547 -4.441 1 66 217 LYS B CA 1
ATOM 3684 C C . LYS B 1 217 ? 14.414 26.062 -3.859 1 66 217 LYS B C 1
ATOM 3686 O O . LYS B 1 217 ? 13.852 25.453 -2.941 1 66 217 LYS B O 1
ATOM 3691 N N . GLU B 1 218 ? 13.945 27.094 -4.441 1 66.94 218 GLU B N 1
ATOM 3692 C CA . GLU B 1 218 ? 12.688 27.656 -3.977 1 66.94 218 GLU B CA 1
ATOM 3693 C C . GLU B 1 218 ? 11.516 26.719 -4.27 1 66.94 218 GLU B C 1
ATOM 3695 O O . GLU B 1 218 ? 10.617 26.562 -3.449 1 66.94 218 GLU B O 1
ATOM 3700 N N . THR B 1 219 ? 11.594 26.172 -5.438 1 64.31 219 THR B N 1
ATOM 3701 C CA . THR B 1 219 ? 10.531 25.25 -5.84 1 64.31 219 THR B CA 1
ATOM 3702 C C . THR B 1 219 ? 10.555 24 -4.977 1 64.31 219 THR B C 1
ATOM 3704 O O . THR B 1 219 ? 9.508 23.516 -4.535 1 64.31 219 THR B O 1
ATOM 3707 N N . LEU B 1 220 ? 11.711 23.641 -4.75 1 62.47 220 LEU B N 1
ATOM 3708 C CA . LEU B 1 220 ? 11.875 22.391 -4.004 1 62.47 220 LEU B CA 1
ATOM 3709 C C . LEU B 1 220 ? 11.75 22.641 -2.504 1 62.47 220 LEU B C 1
ATOM 3711 O O . LEU B 1 220 ? 11.43 21.719 -1.745 1 62.47 220 LEU B O 1
ATOM 3715 N N . SER B 1 221 ? 12.047 23.859 -2.211 1 59.56 221 SER B N 1
ATOM 3716 C CA . SER B 1 221 ? 12 24.188 -0.793 1 59.56 221 SER B CA 1
ATOM 3717 C C . SER B 1 221 ? 10.562 24.297 -0.295 1 59.56 221 SER B C 1
ATOM 3719 O O . SER B 1 221 ? 10.32 24.344 0.913 1 59.56 221 SER B O 1
ATOM 3721 N N . SER B 1 222 ? 9.695 24.188 -1.257 1 63.59 222 SER B N 1
ATOM 3722 C CA . SER B 1 222 ? 8.32 24.203 -0.762 1 63.59 222 SER B CA 1
ATOM 3723 C C . SER B 1 222 ? 7.961 22.891 -0.081 1 63.59 222 SER B C 1
ATOM 3725 O O . SER B 1 222 ? 8.352 21.812 -0.545 1 63.59 222 SER B O 1
ATOM 3727 N N . VAL B 1 223 ? 7.512 22.906 1.124 1 58.19 223 VAL B N 1
ATOM 3728 C CA . VAL B 1 223 ? 7.113 21.797 1.979 1 58.19 223 VAL B CA 1
ATOM 3729 C C . VAL B 1 223 ? 6.238 20.828 1.189 1 58.19 223 VAL B C 1
ATOM 3731 O O . VAL B 1 223 ? 6.34 19.609 1.364 1 58.19 223 VAL B O 1
ATOM 3734 N N . ASN B 1 224 ? 5.703 21.359 0.243 1 77.38 224 ASN B N 1
ATOM 3735 C CA . ASN B 1 224 ? 4.867 20.516 -0.608 1 77.38 224 ASN B CA 1
ATOM 3736 C C . ASN B 1 224 ? 5.707 19.578 -1.467 1 77.38 224 ASN B C 1
ATOM 3738 O O . ASN B 1 224 ? 5.371 18.391 -1.617 1 77.38 224 ASN B O 1
ATOM 3742 N N . ALA B 1 225 ? 6.969 20.062 -1.677 1 83.81 225 ALA B N 1
ATOM 3743 C CA . ALA B 1 225 ? 7.812 19.234 -2.533 1 83.81 225 ALA B CA 1
ATOM 3744 C C . ALA B 1 225 ? 8.391 18.047 -1.755 1 83.81 225 ALA B C 1
ATOM 3746 O O . ALA B 1 225 ? 8.461 16.938 -2.271 1 83.81 225 ALA B O 1
ATOM 3747 N N . THR B 1 226 ? 8.711 18.297 -0.527 1 86.5 226 THR B N 1
ATOM 3748 C CA . THR B 1 226 ? 9.242 17.25 0.332 1 86.5 226 THR B CA 1
ATOM 3749 C C . THR B 1 226 ? 8.195 16.172 0.581 1 86.5 226 THR B C 1
ATOM 3751 O O . THR B 1 226 ? 8.469 14.984 0.435 1 86.5 226 THR B O 1
ATOM 3754 N N . GLY B 1 227 ? 7.031 16.594 0.926 1 89.81 227 GLY B N 1
ATOM 3755 C CA . GLY B 1 227 ? 5.949 15.656 1.171 1 89.81 227 GLY B CA 1
ATOM 3756 C C . GLY B 1 227 ? 5.578 14.836 -0.052 1 89.81 227 GLY B C 1
ATOM 3757 O O . GLY B 1 227 ? 5.355 13.633 0.047 1 89.81 227 GLY B O 1
ATOM 3758 N N . ILE B 1 228 ? 5.609 15.438 -1.153 1 92.5 228 ILE B N 1
ATOM 3759 C CA . ILE B 1 228 ? 5.289 14.773 -2.412 1 92.5 228 ILE B CA 1
ATOM 3760 C C . ILE B 1 228 ? 6.355 13.727 -2.729 1 92.5 228 ILE B C 1
ATOM 3762 O O . ILE B 1 228 ? 6.031 12.594 -3.109 1 92.5 228 ILE B O 1
ATOM 3766 N N . ALA B 1 229 ? 7.578 14.133 -2.547 1 92.75 229 ALA B N 1
ATOM 3767 C CA . ALA B 1 229 ? 8.68 13.211 -2.809 1 92.75 229 ALA B CA 1
ATOM 3768 C C . ALA B 1 229 ? 8.602 11.992 -1.893 1 92.75 229 ALA B C 1
ATOM 3770 O O . ALA B 1 229 ? 8.828 10.859 -2.33 1 92.75 229 ALA B O 1
ATOM 3771 N N . MET B 1 230 ? 8.242 12.258 -0.68 1 91.94 230 MET B N 1
ATOM 3772 C CA . MET B 1 230 ? 8.18 11.164 0.281 1 91.94 230 MET B CA 1
ATOM 3773 C C . MET B 1 230 ? 7.027 10.219 -0.042 1 91.94 230 MET B C 1
ATOM 3775 O O . MET B 1 230 ? 7.176 9 0.035 1 91.94 230 MET B O 1
ATOM 3779 N N . LEU B 1 231 ? 5.934 10.758 -0.387 1 95.75 231 LEU B N 1
ATOM 3780 C CA . LEU B 1 231 ? 4.785 9.938 -0.735 1 95.75 231 LEU B CA 1
ATOM 3781 C C . LEU B 1 231 ? 5.023 9.195 -2.047 1 95.75 231 LEU B C 1
ATOM 3783 O O . LEU B 1 231 ? 4.594 8.055 -2.207 1 95.75 231 LEU B O 1
ATOM 3787 N N . PHE B 1 232 ? 5.656 9.852 -2.967 1 95.69 232 PHE B N 1
ATOM 3788 C CA . PHE B 1 232 ? 6.082 9.18 -4.188 1 95.69 232 PHE B CA 1
ATOM 3789 C C . PHE B 1 232 ? 6.984 7.992 -3.865 1 95.69 232 PHE B C 1
ATOM 3791 O O . PHE B 1 232 ? 6.797 6.898 -4.406 1 95.69 232 PHE B O 1
ATOM 3798 N N . SER B 1 233 ? 7.914 8.242 -2.998 1 94.31 233 SER B N 1
ATOM 3799 C CA . SER B 1 233 ? 8.82 7.195 -2.537 1 94.31 233 SER B CA 1
ATOM 3800 C C . SER B 1 233 ? 8.055 6.066 -1.855 1 94.31 233 SER B C 1
ATOM 3802 O O . SER B 1 233 ? 8.422 4.895 -1.995 1 94.31 233 SER B O 1
ATOM 3804 N N . ALA B 1 234 ? 7.055 6.363 -1.114 1 95.5 234 ALA B N 1
ATOM 3805 C CA . ALA B 1 234 ? 6.211 5.363 -0.468 1 95.5 234 ALA B CA 1
ATOM 3806 C C . ALA B 1 234 ? 5.562 4.445 -1.5 1 95.5 234 ALA B C 1
ATOM 3808 O O . ALA B 1 234 ? 5.488 3.23 -1.301 1 95.5 234 ALA B O 1
ATOM 3809 N N . GLY B 1 235 ? 5.105 5 -2.557 1 96.19 235 GLY B N 1
ATOM 3810 C CA . GLY B 1 235 ? 4.523 4.215 -3.631 1 96.19 235 GLY B CA 1
ATOM 3811 C C . GLY B 1 235 ? 5.496 3.23 -4.25 1 96.19 235 GLY B C 1
ATOM 3812 O O . GLY B 1 235 ? 5.16 2.064 -4.461 1 96.19 235 GLY B O 1
ATOM 3813 N N . THR B 1 236 ? 6.688 3.668 -4.547 1 95.06 236 THR B N 1
ATOM 3814 C CA . THR B 1 236 ? 7.711 2.791 -5.105 1 95.06 236 THR B CA 1
ATOM 3815 C C . THR B 1 236 ? 8.039 1.656 -4.137 1 95.06 236 THR B C 1
ATOM 3817 O O . THR B 1 236 ? 8.109 0.492 -4.539 1 95.06 236 THR B O 1
ATOM 3820 N N . PHE B 1 237 ? 8.188 2.025 -2.92 1 94.75 237 PHE B N 1
ATOM 3821 C CA . PHE B 1 237 ? 8.531 1.061 -1.883 1 94.75 237 PHE B CA 1
ATOM 3822 C C . PHE B 1 237 ? 7.426 0.024 -1.72 1 94.75 237 PHE B C 1
ATOM 3824 O O . PHE B 1 237 ? 7.699 -1.168 -1.571 1 94.75 237 PHE B O 1
ATOM 3831 N N . LEU B 1 238 ? 6.227 0.508 -1.767 1 95.69 238 LEU B N 1
ATOM 3832 C CA . LEU B 1 238 ? 5.078 -0.379 -1.626 1 95.69 238 LEU B CA 1
ATOM 3833 C C . LEU B 1 238 ? 5.066 -1.433 -2.729 1 95.69 238 LEU B C 1
ATOM 3835 O O . LEU B 1 238 ? 4.812 -2.609 -2.465 1 95.69 238 LEU B O 1
ATOM 3839 N N . TYR B 1 239 ? 5.316 -1.069 -3.904 1 94.75 239 TYR B N 1
ATOM 3840 C CA . TYR B 1 239 ? 5.363 -2.012 -5.016 1 94.75 239 TYR B CA 1
ATOM 3841 C C . TYR B 1 239 ? 6.387 -3.109 -4.758 1 94.75 239 TYR B C 1
ATOM 3843 O O . TYR B 1 239 ? 6.086 -4.297 -4.902 1 94.75 239 TYR B O 1
ATOM 3851 N N . VAL B 1 240 ? 7.562 -2.717 -4.41 1 93.19 240 VAL B N 1
ATOM 3852 C CA . VAL B 1 240 ? 8.648 -3.668 -4.195 1 93.19 240 VAL B CA 1
ATOM 3853 C C . VAL B 1 240 ? 8.273 -4.629 -3.07 1 93.19 240 VAL B C 1
ATOM 3855 O O . VAL B 1 240 ? 8.461 -5.844 -3.195 1 93.19 240 VAL B O 1
ATOM 3858 N N . ALA B 1 241 ? 7.723 -4.133 -2.031 1 94.56 241 ALA B N 1
ATOM 3859 C CA . ALA B 1 241 ? 7.43 -4.918 -0.835 1 94.56 241 ALA B CA 1
ATOM 3860 C C . ALA B 1 241 ? 6.277 -5.887 -1.083 1 94.56 241 ALA B C 1
ATOM 3862 O O . ALA B 1 241 ? 6.355 -7.062 -0.724 1 94.56 241 ALA B O 1
ATOM 3863 N N . THR B 1 242 ? 5.254 -5.41 -1.811 1 92.75 242 THR B N 1
ATOM 3864 C CA . THR B 1 242 ? 4.012 -6.172 -1.824 1 92.75 242 THR B CA 1
ATOM 3865 C C . THR B 1 242 ? 3.844 -6.91 -3.148 1 92.75 242 THR B C 1
ATOM 3867 O O . THR B 1 242 ? 3.168 -7.941 -3.211 1 92.75 242 THR B O 1
ATOM 3870 N N . VAL B 1 243 ? 4.426 -6.426 -4.191 1 90.19 243 VAL B N 1
ATOM 3871 C CA . VAL B 1 243 ? 4.188 -7.047 -5.488 1 90.19 243 VAL B CA 1
ATOM 3872 C C . VAL B 1 243 ? 5.371 -7.938 -5.859 1 90.19 243 VAL B C 1
ATOM 3874 O O . VAL B 1 243 ? 5.215 -8.914 -6.598 1 90.19 243 VAL B O 1
ATOM 3877 N N . HIS B 1 244 ? 6.457 -7.641 -5.281 1 87.19 244 HIS B N 1
ATOM 3878 C CA . HIS B 1 244 ? 7.629 -8.391 -5.719 1 87.19 244 HIS B CA 1
ATOM 3879 C C . HIS B 1 244 ? 8.18 -9.258 -4.594 1 87.19 244 HIS B C 1
ATOM 3881 O O . HIS B 1 244 ? 8.078 -10.492 -4.645 1 87.19 244 HIS B O 1
ATOM 3887 N N . VAL B 1 245 ? 8.547 -8.719 -3.523 1 90.44 245 VAL B N 1
ATOM 3888 C CA . VAL B 1 245 ? 9.273 -9.43 -2.48 1 90.44 245 VAL B CA 1
ATOM 3889 C C . VAL B 1 245 ? 8.352 -10.43 -1.796 1 90.44 245 VAL B C 1
ATOM 3891 O O . VAL B 1 245 ? 8.664 -11.617 -1.71 1 90.44 245 VAL B O 1
ATOM 3894 N N . LEU B 1 246 ? 7.215 -9.984 -1.395 1 91.5 246 LEU B N 1
ATOM 3895 C CA . LEU B 1 246 ? 6.328 -10.82 -0.59 1 91.5 246 LEU B CA 1
ATOM 3896 C C . LEU B 1 246 ? 5.793 -11.992 -1.407 1 91.5 246 LEU B C 1
ATOM 3898 O O . LEU B 1 246 ? 5.902 -13.148 -0.989 1 91.5 246 LEU B O 1
ATOM 3902 N N . PRO B 1 247 ? 5.352 -11.781 -2.607 1 87.31 247 PRO B N 1
ATOM 3903 C CA . PRO B 1 247 ? 4.855 -12.906 -3.391 1 87.31 247 PRO B CA 1
ATOM 3904 C C . PRO B 1 247 ? 5.957 -13.891 -3.773 1 87.31 247 PRO B C 1
ATOM 3906 O O . PRO B 1 247 ? 5.73 -15.109 -3.795 1 87.31 247 PRO B O 1
ATOM 3909 N N . GLU B 1 248 ? 7.098 -13.391 -4.066 1 87.31 248 GLU B N 1
ATOM 3910 C CA . GLU B 1 248 ? 8.211 -14.266 -4.402 1 87.31 248 GLU B CA 1
ATOM 3911 C C . GLU B 1 248 ? 8.562 -15.188 -3.232 1 87.31 248 GLU B C 1
ATOM 3913 O O . GLU B 1 248 ? 8.812 -16.375 -3.426 1 87.31 248 GLU B O 1
ATOM 3918 N N . LEU B 1 249 ? 8.539 -14.672 -2.096 1 89.88 249 LEU B N 1
ATOM 3919 C CA . LEU B 1 249 ? 8.844 -15.477 -0.917 1 89.88 249 LEU B CA 1
ATOM 3920 C C . LEU B 1 249 ? 7.711 -16.453 -0.625 1 89.88 249 LEU B C 1
ATOM 3922 O O . LEU B 1 249 ? 7.953 -17.578 -0.168 1 89.88 249 LEU B O 1
ATOM 3926 N N . THR B 1 250 ? 6.508 -16.062 -0.896 1 86.38 250 THR B N 1
ATOM 3927 C CA . THR B 1 250 ? 5.359 -16.938 -0.713 1 86.38 250 THR B CA 1
ATOM 3928 C C . THR B 1 250 ? 5.434 -18.125 -1.666 1 86.38 250 THR B C 1
ATOM 3930 O O . THR B 1 250 ? 5.152 -19.266 -1.273 1 86.38 250 THR B O 1
ATOM 3933 N N . LEU B 1 251 ? 5.848 -17.828 -2.836 1 83.94 251 LEU B N 1
ATOM 3934 C CA . LEU B 1 251 ? 6.004 -18.891 -3.822 1 83.94 251 LEU B CA 1
ATOM 3935 C C . LEU B 1 251 ? 7.102 -19.859 -3.402 1 83.94 251 LEU B C 1
ATOM 3937 O O . LEU B 1 251 ? 6.938 -21.078 -3.533 1 83.94 251 LEU B O 1
ATOM 3941 N N . LYS B 1 252 ? 8.117 -19.328 -2.891 1 85.62 252 LYS B N 1
ATOM 3942 C CA . LYS B 1 252 ? 9.234 -20.172 -2.451 1 85.62 252 LYS B CA 1
ATOM 3943 C C . LYS B 1 252 ? 8.836 -21.031 -1.257 1 85.62 252 LYS B C 1
ATOM 3945 O O . LYS B 1 252 ? 9.352 -22.125 -1.082 1 85.62 252 LYS B O 1
ATOM 3950 N N . ALA B 1 253 ? 7.891 -20.516 -0.514 1 85.75 253 ALA B N 1
ATOM 3951 C CA . ALA B 1 253 ? 7.402 -21.25 0.649 1 85.75 253 ALA B CA 1
ATOM 3952 C C . ALA B 1 253 ? 6.336 -22.266 0.248 1 85.75 253 ALA B C 1
ATOM 3954 O O . ALA B 1 253 ? 5.758 -22.938 1.104 1 85.75 253 ALA B O 1
ATOM 3955 N N . GLY B 1 254 ? 6.023 -22.391 -1.074 1 80.69 254 GLY B N 1
ATOM 3956 C CA . GLY B 1 254 ? 5.043 -23.359 -1.545 1 80.69 254 GLY B CA 1
ATOM 3957 C C . GLY B 1 254 ? 3.631 -22.797 -1.585 1 80.69 254 GLY B C 1
ATOM 3958 O O . GLY B 1 254 ? 2.658 -23.547 -1.453 1 80.69 254 GLY B O 1
ATOM 3959 N N . GLY B 1 255 ? 3.51 -21.469 -1.54 1 78.25 255 GLY B N 1
ATOM 3960 C CA . GLY B 1 255 ? 2.201 -20.844 -1.679 1 78.25 255 GLY B CA 1
ATOM 3961 C C . GLY B 1 255 ? 1.608 -20.391 -0.355 1 78.25 255 GLY B C 1
ATOM 3962 O O . GLY B 1 255 ? 0.711 -19.547 -0.322 1 78.25 255 GLY B O 1
ATOM 3963 N N . HIS B 1 256 ? 2.066 -21.078 0.738 1 82 256 HIS B N 1
ATOM 3964 C CA . HIS B 1 256 ? 1.594 -20.719 2.072 1 82 256 HIS B CA 1
ATOM 3965 C C . HIS B 1 256 ? 2.732 -20.75 3.086 1 82 256 HIS B C 1
ATOM 3967 O O . HIS B 1 256 ? 3.594 -21.641 3.035 1 82 256 HIS B O 1
ATOM 3973 N N . PHE B 1 257 ? 2.525 -19.828 3.998 1 88 257 PHE B N 1
ATOM 3974 C CA . PHE B 1 257 ? 3.561 -19.766 5.023 1 88 257 PHE B CA 1
ATOM 3975 C C . PHE B 1 257 ? 3.258 -20.734 6.156 1 88 257 PHE B C 1
ATOM 3977 O O . PHE B 1 257 ? 2.104 -20.891 6.562 1 88 257 PHE B O 1
ATOM 3984 N N . ARG B 1 258 ? 4.312 -21.406 6.527 1 88.56 258 ARG B N 1
ATOM 3985 C CA . ARG B 1 258 ? 4.207 -22.203 7.746 1 88.56 258 ARG B CA 1
ATOM 3986 C C . ARG B 1 258 ? 3.975 -21.312 8.961 1 88.56 258 ARG B C 1
ATOM 3988 O O . ARG B 1 258 ? 4.16 -20.109 8.898 1 88.56 258 ARG B O 1
ATOM 3995 N N . PHE B 1 259 ? 3.578 -21.922 9.969 1 89.5 259 PHE B N 1
ATOM 3996 C CA . PHE B 1 259 ? 3.227 -21.188 11.18 1 89.5 259 PHE B CA 1
ATOM 3997 C C . PHE B 1 259 ? 4.387 -20.312 11.641 1 89.5 259 PHE B C 1
ATOM 3999 O O . PHE B 1 259 ? 4.191 -19.141 11.992 1 89.5 259 PHE B O 1
ATOM 4006 N N . GLN B 1 260 ? 5.523 -20.828 11.617 1 92 260 GLN B N 1
ATOM 4007 C CA . GLN B 1 260 ? 6.699 -20.094 12.055 1 92 260 GLN B CA 1
ATOM 4008 C C . GLN B 1 260 ? 6.98 -18.906 11.133 1 92 260 GLN B C 1
ATOM 4010 O O . GLN B 1 260 ? 7.285 -17.797 11.602 1 92 260 GLN B O 1
ATOM 4015 N N . GLN B 1 261 ? 6.871 -19.141 9.883 1 92.81 261 GLN B N 1
ATOM 4016 C CA . GLN B 1 261 ? 7.094 -18.078 8.906 1 92.81 261 GLN B CA 1
ATOM 4017 C C . GLN B 1 261 ? 6.047 -16.984 9.039 1 92.81 261 GLN B C 1
ATOM 4019 O O . GLN B 1 261 ? 6.371 -15.797 8.93 1 92.81 261 GLN B O 1
ATOM 4024 N N . LEU B 1 262 ? 4.863 -17.484 9.281 1 93.25 262 LEU B N 1
ATOM 4025 C CA . LEU B 1 262 ? 3.779 -16.516 9.477 1 93.25 262 LEU B CA 1
ATOM 4026 C C . LEU B 1 262 ? 4.043 -15.648 10.695 1 93.25 262 LEU B C 1
ATOM 4028 O O . LEU B 1 262 ? 3.797 -14.438 10.664 1 93.25 262 LEU B O 1
ATOM 4032 N N . PHE B 1 263 ? 4.512 -16.219 11.695 1 95.06 263 PHE B N 1
ATOM 4033 C CA . PHE B 1 263 ? 4.871 -15.484 12.898 1 95.06 263 PHE B CA 1
ATOM 4034 C C . PHE B 1 263 ? 5.918 -14.422 12.602 1 95.06 263 PHE B C 1
ATOM 4036 O O . PHE B 1 263 ? 5.762 -13.258 12.992 1 95.06 263 PHE B O 1
ATOM 4043 N N . PHE B 1 264 ? 6.945 -14.734 11.883 1 94.94 264 PHE B N 1
ATOM 4044 C CA . PHE B 1 264 ? 8.016 -13.805 11.547 1 94.94 264 PHE B CA 1
ATOM 4045 C C . PHE B 1 264 ? 7.508 -12.711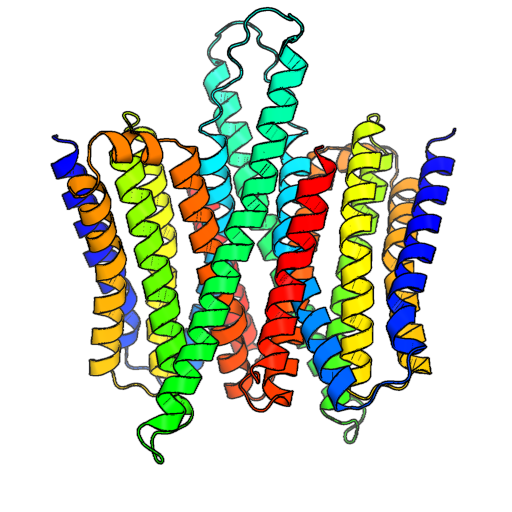 10.617 1 94.94 264 PHE B C 1
ATOM 4047 O O . PHE B 1 264 ? 7.938 -11.555 10.711 1 94.94 264 PHE B O 1
ATOM 4054 N N . LEU B 1 265 ? 6.645 -13.102 9.742 1 95.19 265 LEU B N 1
ATOM 4055 C CA . LEU B 1 265 ? 6.07 -12.125 8.828 1 95.19 265 LEU B CA 1
ATOM 4056 C C . LEU B 1 265 ? 5.266 -11.07 9.586 1 95.19 265 LEU B C 1
ATOM 4058 O O . LEU B 1 265 ? 5.434 -9.875 9.359 1 95.19 265 LEU B O 1
ATOM 4062 N N . ILE B 1 266 ? 4.461 -11.531 10.516 1 95.81 266 ILE B N 1
ATOM 4063 C CA . ILE B 1 266 ? 3.621 -10.648 11.312 1 95.81 266 ILE B CA 1
ATOM 4064 C C . ILE B 1 266 ? 4.5 -9.789 12.219 1 95.81 266 ILE B C 1
ATOM 4066 O O . ILE B 1 266 ? 4.289 -8.578 12.328 1 95.81 266 ILE B O 1
ATOM 4070 N N . LEU B 1 267 ? 5.402 -10.375 12.805 1 95.94 267 LEU B N 1
ATOM 4071 C CA . LEU B 1 267 ? 6.336 -9.648 13.656 1 95.94 267 LEU B CA 1
ATOM 4072 C C . LEU B 1 267 ? 7.047 -8.547 12.883 1 95.94 267 LEU B C 1
ATOM 4074 O O . LEU B 1 267 ? 7.125 -7.406 13.344 1 95.94 267 LEU B O 1
ATOM 4078 N N . GLY B 1 268 ? 7.578 -8.883 11.75 1 95.94 268 GLY B N 1
ATOM 4079 C CA . GLY B 1 268 ? 8.234 -7.898 10.906 1 95.94 268 GLY B CA 1
ATOM 4080 C C . GLY B 1 268 ? 7.328 -6.746 10.508 1 95.94 268 GLY B C 1
ATOM 4081 O O . GLY B 1 268 ? 7.754 -5.59 10.5 1 95.94 268 GLY B O 1
ATOM 4082 N N . THR B 1 269 ? 6.109 -7.07 10.219 1 95.88 269 THR B N 1
ATOM 4083 C CA . THR B 1 269 ? 5.152 -6.07 9.758 1 95.88 269 THR B CA 1
ATOM 4084 C C . THR B 1 269 ? 4.777 -5.125 10.898 1 95.88 269 THR B C 1
ATOM 4086 O O . THR B 1 269 ? 4.543 -3.934 10.672 1 95.88 269 THR B O 1
ATOM 4089 N N . LEU B 1 270 ? 4.816 -5.609 12.125 1 95.75 270 LEU B N 1
ATOM 4090 C CA . LEU B 1 270 ? 4.363 -4.832 13.273 1 95.75 270 LEU B CA 1
ATOM 4091 C C . LEU B 1 270 ? 5.527 -4.098 13.93 1 95.75 270 LEU B C 1
ATOM 4093 O O . LEU B 1 270 ? 5.324 -3.123 14.656 1 95.75 270 LEU B O 1
ATOM 4097 N N . LEU B 1 271 ? 6.684 -4.461 13.68 1 93.81 271 LEU B N 1
ATOM 4098 C CA . LEU B 1 271 ? 7.859 -3.922 14.359 1 93.81 271 LEU B CA 1
ATOM 4099 C C . LEU B 1 271 ? 8.008 -2.43 14.078 1 93.81 271 LEU B C 1
ATOM 4101 O O . LEU B 1 271 ? 8.289 -1.648 14.992 1 93.81 271 LEU B O 1
ATOM 4105 N N . PRO B 1 272 ? 7.836 -1.974 12.875 1 91.94 272 PRO B N 1
ATOM 4106 C CA . PRO B 1 272 ? 7.984 -0.54 12.617 1 91.94 272 PRO B CA 1
ATOM 4107 C C . PRO B 1 272 ? 6.973 0.308 13.383 1 91.94 272 PRO B C 1
ATOM 4109 O O . PRO B 1 272 ? 7.211 1.497 13.617 1 91.94 272 PRO B O 1
ATOM 4112 N N . LEU B 1 273 ? 5.809 -0.254 13.727 1 89.12 273 LEU B N 1
ATOM 4113 C CA . LEU B 1 273 ? 4.828 0.472 14.523 1 89.12 273 LEU B CA 1
ATOM 4114 C C . LEU B 1 273 ? 5.391 0.826 15.891 1 89.12 273 LEU B C 1
ATOM 4116 O O . LEU B 1 273 ? 5.09 1.891 16.438 1 89.12 273 LEU B O 1
ATOM 4120 N N . LEU B 1 274 ? 6.137 -0.051 16.406 1 83.12 274 LEU B N 1
ATOM 4121 C CA . LEU B 1 274 ? 6.723 0.151 17.719 1 83.12 274 LEU B CA 1
ATOM 4122 C C . LEU B 1 274 ? 7.797 1.232 17.688 1 83.12 274 LEU B C 1
ATOM 4124 O O . LEU B 1 274 ? 8.008 1.94 18.672 1 83.12 274 LEU B O 1
ATOM 4128 N N . LEU B 1 275 ? 8.438 1.357 16.547 1 71.62 275 LEU B N 1
ATOM 4129 C CA . LEU B 1 275 ? 9.516 2.338 16.406 1 71.62 275 LEU B CA 1
ATOM 4130 C C . LEU B 1 275 ? 8.945 3.752 16.312 1 71.62 275 LEU B C 1
ATOM 4132 O O . LEU B 1 275 ? 9.609 4.715 16.719 1 71.62 275 LEU B O 1
ATOM 4136 N N . THR B 1 276 ? 7.758 3.895 15.773 1 68.94 276 THR B N 1
ATOM 4137 C CA . THR B 1 276 ? 7.145 5.207 15.625 1 68.94 276 THR B CA 1
ATOM 4138 C C . THR B 1 276 ? 6.391 5.602 16.891 1 68.94 276 THR B C 1
ATOM 4140 O O . THR B 1 276 ? 6.262 6.789 17.203 1 68.94 276 THR B O 1
ATOM 4143 N N . SER B 1 277 ? 5.707 4.648 17.562 1 61.56 277 SER B N 1
ATOM 4144 C CA . SER B 1 277 ? 4.961 4.949 18.781 1 61.56 277 SER B CA 1
ATOM 4145 C C . SER B 1 277 ? 5.887 5.426 19.891 1 61.56 277 SER B C 1
ATOM 4147 O O . SER B 1 277 ? 5.488 6.23 20.734 1 61.56 277 SER B O 1
ATOM 4149 N N . ASN B 1 278 ? 7.062 4.895 20.109 1 52.78 278 ASN B N 1
ATOM 4150 C CA . ASN B 1 278 ? 7.945 5.223 21.219 1 52.78 278 ASN B CA 1
ATOM 4151 C C . ASN B 1 278 ? 8.641 6.566 21 1 52.78 278 ASN B C 1
ATOM 4153 O O . ASN B 1 278 ? 9.305 7.074 21.906 1 52.78 278 ASN B O 1
ATOM 4157 N N . HIS B 1 279 ? 8.711 7.082 19.859 1 46.31 279 HIS B N 1
ATOM 4158 C CA . HIS B 1 279 ? 9.43 8.344 19.734 1 46.31 279 HIS B CA 1
ATOM 4159 C C . HIS B 1 279 ? 8.586 9.508 20.234 1 46.31 279 HIS B C 1
ATOM 4161 O O . HIS B 1 279 ? 9.07 10.641 20.312 1 46.31 279 HIS B O 1
ATOM 4167 N N . HIS B 1 280 ? 7.328 9.391 20.391 1 42.38 280 HIS B N 1
ATOM 4168 C CA . HIS B 1 280 ? 6.539 10.477 20.969 1 42.38 280 HIS B CA 1
ATOM 4169 C C . HIS B 1 280 ? 6.602 10.461 22.484 1 42.38 280 HIS B C 1
ATOM 4171 O O . HIS B 1 280 ? 5.949 11.266 23.156 1 42.38 280 HIS B O 1
ATOM 4177 N N . HIS B 1 281 ? 7.148 9.508 23.109 1 32.09 281 HIS B N 1
ATOM 4178 C CA . HIS B 1 281 ? 7.336 9.719 24.547 1 32.09 281 HIS B CA 1
ATOM 4179 C C . HIS B 1 281 ? 8.664 10.414 24.828 1 32.09 281 HIS B C 1
ATOM 4181 O O . HIS B 1 281 ? 9.672 10.133 24.172 1 32.09 281 HIS B O 1
#

InterPro domains:
  IPR003689 Zinc/iron permease [PF02535] (5-116)
  IPR003689 Zinc/iron permease [PF02535] (128-275)
  IPR045891 Zinc transporter ZIP9 [PTHR16133] (1-281)

Radius of gyration: 23.38 Å; Cα contacts (8 Å, |Δi|>4): 868; chains: 2; bounding box: 65×71×52 Å

pLDDT: mean 82.03, std 18.35, range [30.52, 97.25]

Organism: Bemisia tabaci (NCBI:txid7038)

Sequence (562 aa):
MEESTVLILLSLVMLIGSYLVGSIPLVMPMSESKMQNVSVLGAGLLVGTALAVIIPEGVRALFSSVGAPELKHASPTDLKLEVETTDLHSLIGVSLVLGFVLMLLIDQCSTSFTKDVESGMNINNKGNMTATLGLVVHSAVDGVALGAAATTTHTDVEMIVFVAIMLHKAPAAFGLVTFLLTEGVDRKRTRKHLLVFSLAAPLMALLTYFGIGQEGKETLSSVNATGIAMLFSAGTFLYVATVHVLPELTLKAGGHFRFQQLFFLILGTLLPLLLTSNHHHMEESTVLILLSLVMLIGSYLVGSIPLVMPMSESKMQNVSVLGAGLLVGTALAVIIPEGVRALFSSVGAPELKHASPTDLKLEVETTDLHSLIGVSLVLGFVLMLLIDQCSTSFTKDVESGMNINNKGNMTATLGLVVHSAVDGVALGAAATTTHTDVEMIVFVAIMLHKAPAAFGLVTFLLTEGVDRKRTRKHLLVFSLAAPLMALLTYFGIGQEGKETLSSVNATGIAMLFSAGTFLYVATVHVLPELTLKAGGHFRFQQLFFLILGTLLPLLLTSNHHH

Nearest PDB structures (foldseek):
  7z6m-assembly1_A-2  TM=6.413E-01  e=9.474E-07  Bordetella bronchiseptica
  5tsa-assembly1_A  TM=6.169E-01  e=1.672E-06  Bordetella bronchiseptica RB50
  7z6n-assembly1_A  TM=6.744E-01  e=3.082E-06  Bordetella bronchiseptica
  6pgi-assembly1_A  TM=6.236E-01  e=2.588E-06  Bordetella bronchiseptica
  5tsb-assembly1_A  TM=6.213E-01  e=9.596E-06  Bordetella bronchiseptica RB50

Foldseek 3Di:
DPLLVVLLVLLVCLLVLLLVLLCVVLPDDDDLVVLLLLLLLLLLLLQQLLVQFLLVLLLVLQCVLVPDPPPDDPDPCVVVVVVVVVVSVVLLVVLLVLLQVVLVVVLVVLVVVVVPPDVPDDPLVSLLVSLLVLLLVLLLLLLLLLLLQSLAPDVVSNVSSSVSCSLSSSSSSNNSLSLCVSSPHDSVVSSVSSNSSSNNNSVNNSCNNVVQPPVSSVVSNRSNNSSSSSSNSSNSSNCSSPVRSNVVSCVVCVNDDDPSSVVSSNCSSCVSNVVVVVVVD/DPLLVVLLVLLVCLLVLLLVLLCVVLVDDDDLVVLLLLLLLLLLLLQQLLVQFLLVLLLVLQCVLVPDPPPDDPPPCVVVVVVVVVVSVVLLVVLLVLLQVVLVVVLVVLVVVVVPPDPPDDPLVSLLVSLLVLLLVLLLLLLLLLLLQSLAPDVVSNVSSSVSCSLSSSSSSNNSLSLCVSSPHDSVVSSVSSNSSSNNNSVNNSCNNVVQPPVSSVVSNRSNNSSSSSSNSSNSSNCSSPVRSNVVSCVVCVNDDDPSSVVSSNCSSCVSNVVVVVVVD

Secondary structure (DSSP, 8-state):
--HHHHHHHHHHHHHHHHHHHHHHHHHS---HHHHHHHHHHHHHHHHHHIIIIIHHHHHHHHHTTS---------TTHHHHHHHHHHHHHHHHHHHHHHHHHHHHHHHHHHHHHHHH-TTS-HHHHHHHHHHHHHHHHHHHHHHHHHHHHHSS-HHHHHHHHHHHHHHHHHHHHHHHHHHHHTT--HHHHHHHHHHHHHHHHHHHHHHHHHS-HHHHHHHTSHHHHHHHHHHHHHHHHHIIIIIIHHHHHHHTTSS--HHHHHHHHHHHHHHHHHHHGGG-/--HHHHHHHHHHHHHHHHHHHHHHHHHS---HHHHHHHHHHHHHHHHHHIIIIIHHHHHHHHHHTS--------STTHHHHHHHHHHHHHHHHHHHHHHHHHHHHHHHHHHHHHHHH-TTS-HHHHHHHHHHHHHHHHHHHHHHHHHHHHHSS-HHHHHHHHHHHHHHHHHHHHHHHHHHHHTT--HHHHHHHHHHHHHHHHHHHHHHHHHS-HHHHHHHTSHHHHHHHHHHHHHHHHHIIIIIIHHHHHHHTTSS--HHHHHHHHHHHHHHHHHHHGGG-

Solvent-accessible surface area (backbone atoms only — not comparable to full-atom values): 26752 Å² total; per-residue (Å²): 130,57,65,66,57,52,51,53,50,50,28,48,50,50,28,52,50,23,41,54,48,26,42,49,70,74,73,48,91,63,53,71,70,55,40,50,36,49,23,34,19,18,37,14,23,33,44,12,25,32,40,31,41,38,40,26,50,14,52,47,39,38,51,64,54,61,58,71,76,72,63,67,78,89,55,90,57,65,62,55,54,54,56,55,50,56,51,50,39,52,46,49,6,52,23,21,40,52,21,27,50,49,40,50,50,50,45,58,48,54,50,54,56,50,60,70,57,61,87,80,70,58,81,62,59,53,62,50,50,42,50,50,51,34,50,26,53,25,26,26,34,47,8,36,23,44,13,22,29,58,60,28,90,46,63,68,53,28,50,50,49,46,50,54,49,53,67,44,38,37,39,43,29,35,20,52,42,32,43,36,49,67,64,65,48,52,68,70,60,45,50,48,54,45,49,52,35,27,43,28,19,37,51,31,15,50,45,40,49,73,60,39,50,76,69,47,36,56,60,32,31,34,37,53,40,28,10,39,34,35,22,19,25,27,15,19,43,39,39,38,28,36,54,43,50,41,46,53,52,31,53,74,52,71,70,48,70,52,71,68,38,44,50,30,24,51,49,19,29,49,47,40,46,56,63,61,62,57,67,77,104,129,58,66,67,56,51,50,53,50,51,29,48,49,50,27,52,49,22,40,55,48,26,41,50,70,75,72,49,90,63,54,72,69,54,38,50,36,49,23,34,20,17,36,14,24,34,45,13,25,33,40,31,42,38,39,25,51,13,50,46,38,39,50,63,53,60,59,70,76,73,65,66,80,90,55,91,57,63,61,56,52,55,55,55,51,55,51,51,40,52,44,47,7,52,23,22,40,52,20,27,50,49,39,52,49,49,46,57,47,53,50,54,57,50,60,70,57,62,88,80,69,57,79,61,60,54,61,49,50,42,49,49,51,33,49,26,52,24,26,26,34,47,8,36,23,44,13,23,30,60,59,29,90,46,63,66,54,28,52,49,48,46,51,56,50,54,66,42,37,36,38,44,29,35,20,51,41,32,44,37,49,67,64,64,48,52,69,70,59,44,49,50,53,46,48,54,35,27,43,27,20,36,51,30,15,51,45,42,50,73,60,40,51,76,69,48,35,56,60,34,32,33,36,56,40,29,10,38,32,34,23,18,25,25,16,19,43,39,40,37,25,35,53,42,49,40,44,53,53,31,52,73,51,72,68,48,72,50,72,67,40,44,50,31,24,50,49,21,28,50,47,41,46,57,63,59,61,58,66,76,105